Protein AF-A0A6A5R6L0-F1 (afdb_monomer_lite)

Radius of gyration: 72.42 Å; chains: 1; bounding box: 172×67×224 Å

Secondary structure (DSSP, 8-state):
---HHHHHHHHHHHHHHHHHTT--GGGTS-HHHHHHHHHHHHHHHHHHHHHHHHHHHHHHHHHHHHHHHHHHHHHHHHHT--HHHHHHHHHHHHHHHHHHHHHHHHHHHHHHHHHHHHHHHHHHHHHHHHHHHHHHHHHHHHHHHHHHHHHHHHHHHHHHHHHHHHHHHHHHHHHHHHHHHHHHHHHHHHHHHHHHHHHHHHHHHHHHHHHHHHT-SS-----------------------HHHHHHHHHHHHHHHHHHHHHHHHHHHHHHHHHHHHHHHHHHHHHHHHHHHHHHHHHHHHHHHHHHHHHHHHHHHHHHHHHHH-SSS-PPPHHHHHHHHHHHHHHHHHHHHHHHHHHHHT-S--TT-HHHHHHHHHHHHHHHHHHHHHHHHHHHHHHHHHHHHHHHH-HHHHHHHHHHHHHHHHHHHHHHHHHHS--

Structure (mmCIF, N/CA/C/O backbone):
data_AF-A0A6A5R6L0-F1
#
_entry.id   AF-A0A6A5R6L0-F1
#
loop_
_atom_site.group_PDB
_atom_site.id
_atom_site.type_symbol
_atom_site.label_atom_id
_atom_site.label_alt_id
_atom_site.label_comp_id
_atom_site.label_asym_id
_atom_site.label_entity_id
_atom_site.label_seq_id
_atom_site.pdbx_PDB_ins_code
_atom_site.Cartn_x
_atom_site.Cartn_y
_atom_site.Cartn_z
_atom_site.occupancy
_atom_site.B_iso_or_equiv
_atom_site.auth_seq_id
_atom_site.auth_comp_id
_atom_site.auth_asym_id
_atom_site.auth_atom_id
_atom_site.pdbx_PDB_model_num
ATOM 1 N N . MET A 1 1 ? -75.911 30.941 96.748 1.00 45.34 1 MET A N 1
ATOM 2 C CA . MET A 1 1 ? -76.063 30.613 95.316 1.00 45.34 1 MET A CA 1
ATOM 3 C C . MET A 1 1 ? -76.708 29.248 95.245 1.00 45.34 1 MET A C 1
ATOM 5 O O . MET A 1 1 ? -76.109 28.304 95.745 1.00 45.34 1 MET A O 1
ATOM 9 N N . ALA A 1 2 ? -77.945 29.171 94.758 1.00 48.59 2 ALA A N 1
ATOM 10 C CA . ALA A 1 2 ? -78.675 27.912 94.708 1.00 48.59 2 ALA A CA 1
ATOM 11 C C . ALA A 1 2 ? -77.968 26.942 93.748 1.00 48.59 2 ALA A C 1
ATOM 13 O O . ALA A 1 2 ? -77.595 27.321 92.637 1.00 48.59 2 ALA A O 1
ATOM 14 N N . GLY A 1 3 ? -77.699 25.714 94.190 1.00 57.53 3 GLY A N 1
ATOM 15 C CA . GLY A 1 3 ? -77.005 24.722 93.364 1.00 57.53 3 GLY A CA 1
ATOM 16 C C . GLY A 1 3 ? -77.862 24.302 92.165 1.00 57.53 3 GLY A C 1
ATOM 17 O O . GLY A 1 3 ? -79.088 24.369 92.229 1.00 57.53 3 GLY A O 1
ATOM 18 N N . ARG A 1 4 ? -77.254 23.799 91.078 1.00 60.69 4 ARG A N 1
ATOM 19 C CA . ARG A 1 4 ? -77.979 23.240 89.907 1.00 60.69 4 ARG A CA 1
ATOM 20 C C . ARG A 1 4 ? -79.139 22.305 90.301 1.00 60.69 4 ARG A C 1
ATOM 22 O O . ARG A 1 4 ? -80.179 22.315 89.650 1.00 60.69 4 ARG A O 1
ATOM 29 N N . GLY A 1 5 ? -78.978 21.541 91.385 1.00 69.75 5 GLY A N 1
ATOM 30 C CA . GLY A 1 5 ? -80.019 20.662 91.926 1.00 69.75 5 GLY A CA 1
ATOM 31 C C . GLY A 1 5 ? -81.198 21.382 92.601 1.00 69.75 5 GLY A C 1
ATOM 32 O O . GLY A 1 5 ? -82.311 20.867 92.577 1.00 69.75 5 GLY A O 1
ATOM 33 N N . GLU A 1 6 ? -81.006 22.574 93.172 1.00 68.06 6 GLU A N 1
ATOM 34 C CA . GLU A 1 6 ? -82.096 23.385 93.739 1.00 68.06 6 GLU A CA 1
ATOM 35 C C . GLU A 1 6 ? -82.917 24.067 92.642 1.00 68.06 6 GLU A C 1
ATOM 37 O O . GLU A 1 6 ? -84.144 24.052 92.716 1.00 68.06 6 GLU A O 1
ATOM 42 N N . TYR A 1 7 ? -82.268 24.551 91.577 1.00 66.56 7 TYR A N 1
ATOM 43 C CA . TYR A 1 7 ? -82.963 25.050 90.385 1.00 66.56 7 TYR A CA 1
ATOM 44 C C . TYR A 1 7 ? -83.799 23.955 89.714 1.00 66.56 7 TYR A C 1
ATOM 46 O O . TYR A 1 7 ? -84.954 24.197 89.378 1.00 66.56 7 TYR A O 1
ATOM 54 N N . GLN A 1 8 ? -83.276 22.729 89.596 1.00 69.75 8 GLN A N 1
ATOM 55 C CA . GLN A 1 8 ? -84.046 21.587 89.084 1.00 69.75 8 GLN A CA 1
ATOM 56 C C . GLN A 1 8 ? -85.259 21.251 89.960 1.00 69.75 8 GLN A C 1
ATOM 58 O O . GLN A 1 8 ? -86.333 20.973 89.432 1.00 69.75 8 GLN A O 1
ATOM 63 N N . LYS A 1 9 ? -85.123 21.315 91.292 1.00 73.50 9 LYS A N 1
ATOM 64 C CA . LYS A 1 9 ? -86.249 21.106 92.219 1.00 73.50 9 LYS A CA 1
ATOM 65 C C . LYS A 1 9 ? -87.306 22.206 92.104 1.00 73.50 9 LYS A C 1
ATOM 67 O O . LYS A 1 9 ? -88.494 21.900 92.133 1.00 73.50 9 LYS A O 1
ATOM 72 N N . GLN A 1 10 ? -86.895 23.464 91.946 1.00 70.69 10 GLN A N 1
ATOM 73 C CA . GLN A 1 10 ? -87.814 24.591 91.754 1.00 70.69 10 GLN A CA 1
ATOM 74 C C . GLN A 1 10 ? -88.538 24.517 90.403 1.00 70.69 10 GLN A C 1
ATOM 76 O O . GLN A 1 10 ? -89.751 24.711 90.357 1.00 70.69 10 GLN A O 1
ATOM 81 N N . LEU A 1 11 ? -87.835 24.145 89.330 1.00 69.12 11 LEU A N 1
ATOM 82 C CA . LEU A 1 11 ? -88.431 23.888 88.016 1.00 69.12 11 LEU A CA 1
ATOM 83 C C . LEU A 1 11 ? -89.419 22.721 88.064 1.00 69.12 11 LEU A C 1
ATOM 85 O O . LEU A 1 11 ? -90.526 22.854 87.560 1.00 69.12 11 LEU A O 1
ATOM 89 N N . ALA A 1 12 ? -89.071 21.614 88.725 1.00 72.25 12 ALA A N 1
ATOM 90 C CA . ALA A 1 12 ? -89.972 20.475 88.895 1.00 72.25 12 ALA A CA 1
ATOM 91 C C . ALA A 1 12 ? -91.231 20.839 89.706 1.00 72.25 12 ALA A C 1
ATOM 93 O O . ALA A 1 12 ? -92.330 20.396 89.374 1.00 72.25 12 ALA A O 1
ATOM 94 N N . ALA A 1 13 ? -91.098 21.683 90.736 1.00 73.38 13 ALA A N 1
ATOM 95 C CA . ALA A 1 13 ? -92.228 22.178 91.522 1.00 73.38 13 ALA A CA 1
ATOM 96 C C . ALA A 1 13 ? -93.128 23.144 90.726 1.00 73.38 13 ALA A C 1
ATOM 98 O O . ALA A 1 13 ? -94.354 23.070 90.831 1.00 73.38 13 ALA A O 1
ATOM 99 N N . LEU A 1 14 ? -92.540 24.016 89.899 1.00 69.50 14 LEU A N 1
ATOM 100 C CA . LEU A 1 14 ? -93.271 24.863 88.949 1.00 69.50 14 LEU A CA 1
ATOM 101 C C . LEU A 1 14 ? -93.991 24.021 87.892 1.00 69.50 14 LEU A C 1
ATOM 103 O O . LEU A 1 14 ? -95.154 24.279 87.603 1.00 69.50 14 LEU A O 1
ATOM 107 N N . TRP A 1 15 ? -93.347 22.967 87.390 1.00 68.81 15 TRP A N 1
ATOM 108 C CA . TRP A 1 15 ? -93.931 22.025 86.435 1.00 68.81 15 TRP A CA 1
ATOM 109 C C . TRP A 1 15 ? -95.121 21.260 87.021 1.00 68.81 15 TRP A C 1
ATOM 111 O O . TRP A 1 15 ? -96.145 21.078 86.366 1.00 68.81 15 TRP A O 1
ATOM 121 N N . ALA A 1 16 ? -95.023 20.856 88.288 1.00 72.38 16 ALA A N 1
ATOM 122 C CA . ALA A 1 16 ? -96.126 20.220 88.996 1.00 72.38 16 ALA A CA 1
ATOM 123 C C . ALA A 1 16 ? -97.320 21.179 89.180 1.00 72.38 16 ALA A C 1
ATOM 125 O O . ALA A 1 16 ? -98.456 20.775 88.939 1.00 72.38 16 ALA A O 1
ATOM 126 N N . LYS A 1 17 ? -97.073 22.453 89.532 1.00 69.19 17 LYS A N 1
ATOM 127 C CA . LYS A 1 17 ? -98.119 23.491 89.646 1.00 69.19 17 LYS A CA 1
ATOM 128 C C . LYS A 1 17 ? -98.747 23.874 88.300 1.00 69.19 17 LYS A C 1
ATOM 130 O O . LYS A 1 17 ? -99.955 24.073 88.221 1.00 69.19 17 LYS A O 1
ATOM 135 N N . ALA A 1 18 ? -97.946 23.947 87.242 1.00 65.12 18 ALA A N 1
ATOM 136 C CA . ALA A 1 18 ? -98.399 24.160 85.868 1.00 65.12 18 ALA A CA 1
ATOM 137 C C . ALA A 1 18 ? -99.416 23.097 85.437 1.00 65.12 18 ALA A C 1
ATOM 139 O O . ALA A 1 18 ? -100.516 23.397 84.972 1.00 65.12 18 ALA A O 1
ATOM 140 N N . LYS A 1 19 ? -99.055 21.834 85.690 1.00 69.44 19 LYS A N 1
ATOM 141 C CA . LYS A 1 19 ? -99.842 20.659 85.326 1.00 69.44 19 LYS A CA 1
ATOM 142 C C . LYS A 1 19 ? -101.169 20.581 86.081 1.00 69.44 19 LYS A C 1
ATOM 144 O O . LYS A 1 19 ? -102.154 20.131 85.512 1.00 69.44 19 LYS A O 1
ATOM 149 N N . THR A 1 20 ? -101.230 21.059 87.327 1.00 74.19 20 THR A N 1
ATOM 150 C CA . THR A 1 20 ? -102.495 21.149 88.083 1.00 74.19 20 THR A CA 1
ATOM 151 C C . THR A 1 20 ? -103.461 22.211 87.550 1.00 74.19 20 THR A C 1
ATOM 153 O O . THR A 1 20 ? -104.644 22.157 87.874 1.00 74.19 20 THR A O 1
ATOM 156 N N . HIS A 1 21 ? -102.988 23.148 86.723 1.00 67.69 21 HIS A N 1
ATOM 157 C CA . HIS A 1 21 ? -103.800 24.210 86.123 1.00 67.69 21 HIS A CA 1
ATOM 158 C C . HIS A 1 21 ? -104.068 24.014 84.620 1.00 67.69 21 HIS A C 1
ATOM 160 O O . HIS A 1 21 ? -104.595 24.924 83.990 1.00 67.69 21 HIS A O 1
ATOM 166 N N . ASN A 1 22 ? -103.751 22.841 84.048 1.00 68.31 22 ASN A N 1
ATOM 167 C CA . ASN A 1 22 ? -103.867 22.553 82.606 1.00 68.31 22 ASN A CA 1
ATOM 168 C C . ASN A 1 22 ? -103.163 23.588 81.700 1.00 68.31 22 ASN A C 1
ATOM 170 O O . ASN A 1 22 ? -103.584 23.801 80.567 1.00 68.31 22 ASN A O 1
ATOM 174 N N . LEU A 1 23 ? -102.098 24.227 82.189 1.00 68.50 23 LEU A N 1
ATOM 175 C CA . LEU A 1 23 ? -101.279 25.153 81.404 1.00 68.50 23 LEU A CA 1
ATOM 176 C C . LEU A 1 23 ? -100.124 24.388 80.751 1.00 68.50 23 LEU A C 1
ATOM 178 O O . LEU A 1 23 ? -99.479 23.559 81.405 1.00 68.50 23 LEU A O 1
ATOM 182 N N . GLU A 1 24 ? -99.850 24.657 79.473 1.00 65.88 24 GLU A N 1
ATOM 183 C CA . GLU A 1 24 ? -98.694 24.071 78.800 1.00 65.88 24 GLU A CA 1
ATOM 184 C C . GLU A 1 24 ? -97.405 24.764 79.259 1.00 65.88 24 GLU A C 1
ATOM 186 O O . GLU A 1 24 ? -97.396 25.909 79.706 1.00 65.88 24 GLU A O 1
ATOM 191 N N . PHE A 1 25 ? -96.270 24.070 79.154 1.00 60.72 25 PHE A N 1
ATOM 192 C CA . PHE A 1 25 ? -94.982 24.601 79.619 1.00 60.72 25 PHE A CA 1
ATOM 193 C C . PHE A 1 25 ? -94.580 25.914 78.922 1.00 60.72 25 PHE A C 1
ATOM 195 O O . PHE A 1 25 ? -93.888 26.736 79.515 1.00 60.72 25 PHE A O 1
ATOM 202 N N . LYS A 1 26 ? -95.059 26.120 77.689 1.00 60.94 26 LYS A N 1
ATOM 203 C CA . LYS A 1 26 ? -94.856 27.340 76.899 1.00 60.94 26 LYS A CA 1
ATOM 204 C C . LYS A 1 26 ? -95.626 28.550 77.448 1.00 60.94 26 LYS A C 1
ATOM 206 O O . LYS A 1 26 ? -95.192 29.673 77.244 1.00 60.94 26 LYS A O 1
ATOM 211 N N . ASP A 1 27 ? -96.714 28.335 78.193 1.00 59.91 27 ASP A N 1
ATOM 212 C CA . ASP A 1 27 ? -97.564 29.419 78.720 1.00 59.91 27 ASP A CA 1
ATOM 213 C C . ASP A 1 27 ? -97.028 30.032 80.024 1.00 59.91 27 ASP A C 1
ATOM 215 O O . ASP A 1 27 ? -97.512 31.061 80.493 1.00 59.91 27 ASP A O 1
ATOM 219 N N . ILE A 1 28 ? -96.044 29.376 80.644 1.00 63.06 28 ILE A N 1
ATOM 220 C CA . ILE A 1 28 ? -95.490 29.735 81.960 1.00 63.06 28 ILE A CA 1
ATOM 221 C C . ILE A 1 28 ? -94.042 30.206 81.827 1.00 63.06 28 ILE A C 1
ATOM 223 O O . ILE A 1 28 ? -93.495 30.809 82.752 1.00 63.06 28 ILE A O 1
ATOM 227 N N . LEU A 1 29 ? -93.417 29.953 80.676 1.00 60.31 29 LEU A N 1
ATOM 228 C CA . LEU A 1 29 ? -92.089 30.456 80.391 1.00 60.31 29 LEU A CA 1
ATOM 229 C C . LEU A 1 29 ? -92.176 31.953 80.046 1.00 60.31 29 LEU A C 1
ATOM 231 O O . LEU A 1 29 ? -92.902 32.329 79.125 1.00 60.31 29 LEU A O 1
ATOM 235 N N . PRO A 1 30 ? -91.443 32.833 80.749 1.00 69.44 30 PRO A N 1
ATOM 236 C CA . PRO A 1 30 ? -91.234 34.195 80.277 1.00 69.44 30 PRO A CA 1
ATOM 237 C C . PRO A 1 30 ? -90.606 34.143 78.880 1.00 69.44 30 PRO A C 1
ATOM 239 O O . PRO A 1 30 ? -89.697 33.342 78.665 1.00 69.44 30 PRO A O 1
ATOM 242 N N . LYS A 1 31 ? -91.056 34.989 77.944 1.00 64.75 31 LYS A N 1
ATOM 243 C CA . LYS A 1 31 ? -90.524 35.022 76.564 1.00 64.75 31 LYS A CA 1
ATOM 244 C C . LYS A 1 31 ? -88.994 35.146 76.528 1.00 64.75 31 LYS A C 1
ATOM 246 O O . LYS A 1 31 ? -88.350 34.493 75.717 1.00 64.75 31 LYS A O 1
ATOM 251 N N . ASP A 1 32 ? -88.426 35.874 77.485 1.00 64.25 32 ASP A N 1
ATOM 252 C CA . ASP A 1 32 ? -86.980 36.059 77.643 1.00 64.25 32 ASP A CA 1
ATOM 253 C C . ASP A 1 32 ? -86.232 34.732 77.923 1.00 64.25 32 ASP A C 1
ATOM 255 O O . ASP A 1 32 ? -85.093 34.554 77.504 1.00 64.25 32 ASP A O 1
ATOM 259 N N . MET A 1 33 ? -86.879 33.748 78.565 1.00 66.12 33 MET A N 1
ATOM 260 C CA . MET A 1 33 ? -86.285 32.426 78.821 1.00 66.12 33 MET A CA 1
ATOM 261 C C . MET A 1 33 ? -86.326 31.488 77.607 1.00 66.12 33 MET A C 1
ATOM 263 O O . MET A 1 33 ? -85.533 30.548 77.545 1.00 66.12 33 MET A O 1
ATOM 267 N N . GLU A 1 34 ? -87.223 31.705 76.640 1.00 67.50 34 GLU A N 1
ATOM 268 C CA . GLU A 1 34 ? -87.204 30.933 75.389 1.00 67.50 34 GLU A CA 1
ATOM 269 C C . GLU A 1 34 ? -85.968 31.294 74.555 1.00 67.50 34 GLU A C 1
ATOM 271 O O . GLU A 1 34 ? -85.311 30.398 74.022 1.00 67.50 34 GLU A O 1
ATOM 276 N N . GLU A 1 35 ? -85.599 32.580 74.518 1.00 73.44 35 GLU A N 1
ATOM 277 C CA . GLU A 1 35 ? -84.369 33.058 73.874 1.00 73.44 35 GLU A CA 1
ATOM 278 C C . GLU A 1 35 ? -83.113 32.516 74.571 1.00 73.44 35 GLU A C 1
ATOM 280 O O . GLU A 1 35 ? -82.207 32.020 73.901 1.00 73.44 35 GLU A O 1
ATOM 285 N N . GLU A 1 36 ? -83.068 32.514 75.908 1.00 74.06 36 GLU A N 1
ATOM 286 C CA . GLU A 1 36 ? -81.942 31.942 76.662 1.00 74.06 36 GLU A CA 1
ATOM 287 C C . GLU A 1 36 ? -81.789 30.427 76.444 1.00 74.06 36 GLU A C 1
ATOM 289 O O . GLU A 1 36 ? -80.671 29.923 76.313 1.00 74.06 36 GLU A O 1
ATOM 294 N N . LEU A 1 37 ? -82.890 29.670 76.358 1.00 75.50 37 LEU A N 1
ATOM 295 C CA . LEU A 1 37 ? -82.836 28.237 76.045 1.00 75.50 37 LEU A CA 1
ATOM 296 C C . LEU A 1 37 ? -82.349 27.977 74.615 1.00 75.50 37 LEU A C 1
ATOM 298 O O . LEU A 1 37 ? -81.636 26.994 74.383 1.00 75.50 37 LEU A O 1
ATOM 302 N N . LEU A 1 38 ? -82.698 28.855 73.673 1.00 78.56 38 LEU A N 1
ATOM 303 C CA . LEU A 1 38 ? -82.213 28.796 72.298 1.00 78.56 38 LEU A CA 1
ATOM 304 C C . LEU A 1 38 ? -80.704 29.074 72.248 1.00 78.56 38 LEU A C 1
ATOM 306 O O . LEU A 1 38 ? -79.965 28.284 71.665 1.00 78.56 38 LEU A O 1
ATOM 310 N N . GLN A 1 39 ? -80.228 30.083 72.983 1.00 78.62 39 GLN A N 1
ATOM 311 C CA . GLN A 1 39 ? -78.798 30.373 73.142 1.00 78.62 39 GLN A CA 1
ATOM 312 C C . GLN A 1 39 ? -78.038 29.221 73.814 1.00 78.62 39 GLN A C 1
ATOM 314 O O . GLN A 1 39 ? -76.935 28.876 73.397 1.00 78.62 39 GLN A O 1
ATOM 319 N N . ILE A 1 40 ? -78.608 28.577 74.839 1.00 78.62 40 ILE A N 1
ATOM 320 C CA . ILE A 1 40 ? -77.985 27.413 75.490 1.00 78.62 40 ILE A CA 1
ATOM 321 C C . ILE A 1 40 ? -77.875 26.236 74.515 1.00 78.62 40 ILE A C 1
ATOM 323 O O . ILE A 1 40 ? -76.872 25.516 74.538 1.00 78.62 40 ILE A O 1
ATOM 327 N N . LYS A 1 41 ? -78.878 26.040 73.653 1.00 82.25 41 LYS A N 1
ATOM 328 C CA . LYS A 1 41 ? -78.842 25.020 72.602 1.00 82.25 41 LYS A CA 1
ATOM 329 C C . LYS A 1 41 ? -77.773 25.343 71.556 1.00 82.25 41 LYS A C 1
ATOM 331 O O . LYS A 1 41 ? -76.933 24.493 71.291 1.00 82.25 41 LYS A O 1
ATOM 336 N N . GLU A 1 42 ? -77.729 26.575 71.057 1.00 84.56 42 GLU A N 1
ATOM 337 C CA . GLU A 1 42 ? -76.704 27.033 70.109 1.00 84.56 42 GLU A CA 1
ATOM 338 C C . GLU A 1 42 ? -75.286 26.938 70.690 1.00 84.56 42 GLU A C 1
ATOM 340 O O . GLU A 1 42 ? -74.352 26.527 70.000 1.00 84.56 42 GLU A O 1
ATOM 345 N N . LEU A 1 43 ? -75.106 27.245 71.979 1.00 85.75 43 LEU A N 1
ATOM 346 C CA . LEU A 1 43 ? -73.836 27.072 72.687 1.00 85.75 43 LEU A CA 1
ATOM 347 C C . LEU A 1 43 ? -73.447 25.600 72.825 1.00 85.75 43 LEU A C 1
ATOM 349 O O . LEU A 1 43 ? -72.258 25.278 72.787 1.00 85.75 43 LEU A O 1
ATOM 353 N N . LYS A 1 44 ? -74.419 24.702 73.009 1.00 88.94 44 LYS A N 1
ATOM 354 C CA . LYS A 1 44 ? -74.169 23.260 73.044 1.00 88.94 44 LYS A CA 1
ATOM 355 C C . LYS A 1 44 ? -73.731 22.759 71.668 1.00 88.94 44 LYS A C 1
ATOM 357 O O . LYS A 1 44 ? -72.687 22.120 71.583 1.00 88.94 44 LYS A O 1
ATOM 362 N N . ASP A 1 45 ? -74.459 23.128 70.620 1.00 87.56 45 ASP A N 1
ATOM 363 C CA . ASP A 1 45 ? -74.148 22.752 69.239 1.00 87.56 45 ASP A CA 1
ATOM 364 C C . ASP A 1 45 ? -72.774 23.316 68.819 1.00 87.56 45 ASP A C 1
ATOM 366 O O . ASP A 1 45 ? -71.950 22.614 68.233 1.00 87.56 45 ASP A O 1
ATOM 370 N N . SER A 1 46 ? -72.457 24.552 69.227 1.00 86.50 46 SER A N 1
ATOM 371 C CA . SER A 1 46 ? -71.142 25.171 69.010 1.00 86.50 46 SER A CA 1
ATOM 372 C C . SER A 1 46 ? -70.018 24.438 69.748 1.00 86.50 46 SER A C 1
ATOM 374 O O . SER A 1 46 ? -68.921 24.296 69.213 1.00 86.50 46 SER A O 1
ATOM 376 N N . ARG A 1 47 ? -70.259 23.951 70.973 1.00 88.62 47 ARG A N 1
ATOM 377 C CA . ARG A 1 47 ? -69.270 23.159 71.726 1.00 88.62 47 ARG A CA 1
ATOM 378 C C . ARG A 1 47 ? -69.014 21.804 71.082 1.00 88.62 47 ARG A C 1
ATOM 380 O O . ARG A 1 47 ? -67.857 21.410 70.989 1.00 88.62 47 ARG A O 1
ATOM 387 N N . GLU A 1 48 ? -70.063 21.122 70.630 1.00 90.31 48 GLU A N 1
ATOM 388 C CA . GLU A 1 48 ? -69.943 19.852 69.905 1.00 90.31 48 GLU A CA 1
ATOM 389 C C . GLU A 1 48 ? -69.165 20.053 68.589 1.00 90.31 48 GLU A C 1
ATOM 391 O O . GLU A 1 48 ? -68.259 19.278 68.281 1.00 90.31 48 GLU A O 1
ATOM 396 N N . LEU A 1 49 ? -69.418 21.153 67.870 1.00 92.00 49 LEU A N 1
ATOM 397 C CA . LEU A 1 49 ? -68.664 21.524 66.669 1.00 92.00 49 LEU A CA 1
ATOM 398 C C . LEU A 1 49 ? -67.181 21.815 66.967 1.00 92.00 49 LEU A C 1
ATOM 400 O O . LEU A 1 49 ? -66.304 21.329 66.253 1.00 92.00 49 LEU A O 1
ATOM 404 N N . ILE A 1 50 ? -66.885 22.586 68.021 1.00 90.00 50 ILE A N 1
ATOM 405 C CA . ILE A 1 50 ? -65.506 22.886 68.446 1.00 90.00 50 ILE A CA 1
ATOM 406 C C . ILE A 1 50 ? -64.767 21.599 68.815 1.00 90.00 50 ILE A C 1
ATOM 408 O O . ILE A 1 50 ? -63.621 21.419 68.406 1.00 90.00 50 ILE A O 1
ATOM 412 N N . GLN A 1 51 ? -65.417 20.692 69.544 1.00 92.31 51 GLN A N 1
ATOM 413 C CA . GLN A 1 51 ? -64.829 19.405 69.895 1.00 92.31 51 GLN A CA 1
ATOM 414 C C . GLN A 1 51 ? -64.530 18.570 68.639 1.00 92.31 51 GLN A C 1
ATOM 416 O O . GLN A 1 51 ? -63.420 18.060 68.498 1.00 92.31 51 GLN A O 1
ATOM 421 N N . GLY A 1 52 ? -65.459 18.520 67.678 1.00 91.62 52 GLY A N 1
ATOM 422 C CA . GLY A 1 52 ? -65.233 17.854 66.392 1.00 91.62 52 GLY A CA 1
ATOM 423 C C . GLY A 1 52 ? -64.064 18.452 65.595 1.00 91.62 52 GLY A C 1
ATOM 424 O O . GLY A 1 52 ? -63.286 17.716 64.985 1.00 91.62 52 GLY A O 1
ATOM 425 N N . PHE A 1 53 ? -63.881 19.777 65.630 1.00 92.75 53 PHE A N 1
ATOM 426 C CA . PHE A 1 53 ? -62.717 20.421 65.013 1.00 92.75 53 PHE A CA 1
ATOM 427 C C . PHE A 1 53 ? -61.406 20.091 65.729 1.00 92.75 53 PHE A C 1
ATOM 429 O O . PHE A 1 53 ? -60.419 19.825 65.049 1.00 92.75 53 PHE A O 1
ATOM 436 N N . GLN A 1 54 ? -61.390 20.052 67.062 1.00 91.00 54 GLN A N 1
ATOM 437 C CA . GLN A 1 54 ? -60.201 19.683 67.838 1.00 91.00 54 GLN A CA 1
ATOM 438 C C . GLN A 1 54 ? -59.772 18.235 67.573 1.00 91.00 54 GLN A C 1
ATOM 440 O O . GLN A 1 54 ? -58.585 17.965 67.390 1.00 91.00 54 GLN A O 1
ATOM 445 N N . GLU A 1 55 ? -60.729 17.308 67.493 1.00 92.88 55 GLU A N 1
ATOM 446 C CA . GLU A 1 55 ? -60.461 15.907 67.152 1.00 92.88 55 GLU A CA 1
ATOM 447 C C . GLU A 1 55 ? -59.888 15.778 65.734 1.00 92.88 55 GLU A C 1
ATOM 449 O O . GLU A 1 55 ? -58.880 15.097 65.525 1.00 92.88 55 GLU A O 1
ATOM 454 N N . ARG A 1 56 ? -60.468 16.491 64.761 1.00 92.81 56 ARG A N 1
ATOM 455 C CA . ARG A 1 56 ? -59.972 16.510 63.378 1.00 92.81 56 ARG A CA 1
ATOM 456 C C . ARG A 1 56 ? -58.595 17.163 63.254 1.00 92.81 56 ARG A C 1
ATOM 458 O O . ARG A 1 56 ? -57.760 16.675 62.497 1.00 92.81 56 ARG A O 1
ATOM 465 N N . GLU A 1 57 ? -58.340 1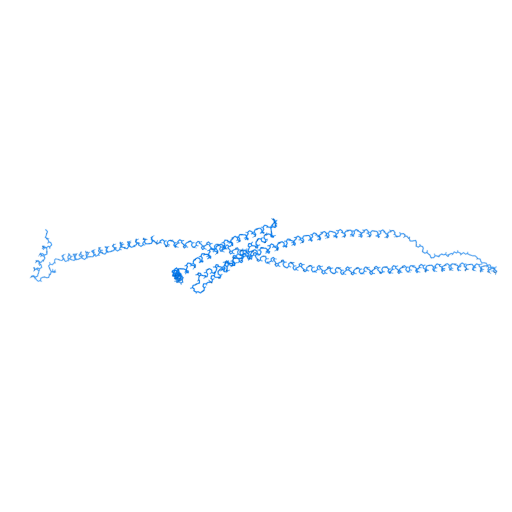8.246 63.980 1.00 92.31 57 GLU A N 1
ATOM 466 C CA . GLU A 1 57 ? -57.029 18.897 64.021 1.00 92.31 57 GLU A CA 1
ATOM 467 C C . GLU A 1 57 ? -55.972 17.960 64.619 1.00 92.31 57 GLU A C 1
ATOM 469 O O . GLU A 1 57 ? -54.874 17.848 64.075 1.00 92.31 57 GLU A O 1
ATOM 474 N N . GLY A 1 58 ? -56.322 17.218 65.675 1.00 93.62 58 GLY A N 1
ATOM 475 C CA . GLY A 1 58 ? -55.471 16.175 66.247 1.00 93.62 58 GLY A CA 1
ATOM 476 C C . GLY A 1 58 ? -55.142 15.068 65.243 1.00 93.62 58 GLY A C 1
ATOM 477 O O . GLY A 1 58 ? -53.975 14.715 65.078 1.00 93.62 58 GLY A O 1
ATOM 478 N N . GLN A 1 59 ? -56.144 14.572 64.511 1.00 93.31 59 GLN A N 1
ATOM 479 C CA . GLN A 1 59 ? -55.947 13.569 63.457 1.00 93.31 59 GLN A CA 1
ATOM 480 C C . GLN A 1 59 ? -55.057 14.086 62.320 1.00 93.31 59 GLN A C 1
ATOM 482 O O . GLN A 1 59 ? -54.170 13.371 61.864 1.00 93.31 59 GLN A O 1
ATOM 487 N N . LEU A 1 60 ? -55.259 15.330 61.876 1.00 93.12 60 LEU A N 1
ATOM 488 C CA . LEU A 1 60 ? -54.450 15.939 60.819 1.00 93.12 60 LEU A CA 1
ATOM 489 C C . LEU A 1 60 ? -53.007 16.184 61.262 1.00 93.12 60 LEU A C 1
ATOM 491 O O . LEU A 1 60 ? -52.092 15.988 60.464 1.00 93.12 60 LEU A O 1
ATOM 495 N N . ARG A 1 61 ? -52.781 16.582 62.519 1.00 93.31 61 ARG A N 1
ATOM 496 C CA . ARG A 1 61 ? -51.425 16.689 63.076 1.00 93.31 61 ARG A CA 1
ATOM 497 C C . ARG A 1 61 ? -50.738 15.332 63.111 1.00 93.31 61 ARG A C 1
ATOM 499 O O . ARG A 1 61 ? -49.647 15.217 62.569 1.00 93.31 61 ARG A O 1
ATOM 506 N N . ALA A 1 62 ? -51.406 14.306 63.636 1.00 93.00 62 ALA A N 1
ATOM 507 C CA . ALA A 1 62 ? -50.860 12.952 63.671 1.00 93.00 62 ALA A CA 1
ATOM 508 C C . ALA A 1 62 ? -50.562 12.406 62.260 1.00 93.00 62 ALA A C 1
ATOM 510 O O . ALA A 1 62 ? -49.513 11.807 62.038 1.00 93.00 62 ALA A O 1
ATOM 511 N N . ALA A 1 63 ? -51.443 12.658 61.286 1.00 93.50 63 ALA A N 1
ATOM 512 C CA . ALA A 1 63 ? -51.230 12.263 59.895 1.00 93.50 63 ALA A CA 1
ATOM 513 C C . ALA A 1 63 ? -50.053 13.011 59.245 1.00 93.50 63 ALA A C 1
ATOM 515 O O . ALA A 1 63 ? -49.253 12.397 58.544 1.00 93.50 63 ALA A O 1
ATOM 516 N N . ASN A 1 64 ? -49.913 14.317 59.496 1.00 92.06 64 ASN A N 1
ATOM 517 C CA . ASN A 1 64 ? -48.772 15.097 59.011 1.00 92.06 64 ASN A CA 1
ATOM 518 C C . ASN A 1 64 ? -47.453 14.659 59.658 1.00 92.06 64 ASN A C 1
ATOM 520 O O . ASN A 1 64 ? -46.432 14.602 58.979 1.00 92.06 64 ASN A O 1
ATOM 524 N N . GLU A 1 65 ? -47.456 14.339 60.951 1.00 94.75 65 GLU A N 1
ATOM 525 C CA . GLU A 1 65 ? -46.281 13.800 61.642 1.00 94.75 65 GLU A CA 1
ATOM 526 C C . GLU A 1 65 ? -45.874 12.438 61.069 1.00 94.75 65 GLU A C 1
ATOM 528 O O . GLU A 1 65 ? -44.690 12.217 60.814 1.00 94.75 65 GLU A O 1
ATOM 533 N N . ALA A 1 66 ? -46.843 11.559 60.795 1.00 93.38 66 ALA A N 1
ATOM 534 C CA . ALA A 1 66 ? -46.597 10.273 60.147 1.00 93.38 66 ALA A CA 1
ATOM 535 C C . ALA A 1 66 ? -46.025 10.444 58.730 1.00 93.38 66 ALA A C 1
ATOM 537 O O . ALA A 1 66 ? -44.990 9.866 58.419 1.00 93.38 66 ALA A O 1
ATOM 538 N N . LEU A 1 67 ? -46.629 11.305 57.904 1.00 92.19 67 LEU A N 1
ATOM 539 C CA . LEU A 1 67 ? -46.136 11.588 56.552 1.00 92.19 67 LEU A CA 1
ATOM 540 C C . LEU A 1 67 ? -44.733 12.196 56.554 1.00 92.19 67 LEU A C 1
ATOM 542 O O . LEU A 1 67 ? -43.902 11.814 55.737 1.00 92.19 67 LEU A O 1
ATOM 546 N N . ASN A 1 68 ? -44.444 13.122 57.471 1.00 92.62 68 ASN A N 1
ATOM 547 C CA . ASN A 1 68 ? -43.101 13.686 57.595 1.00 92.62 68 ASN A CA 1
ATOM 548 C C . ASN A 1 68 ? -42.079 12.624 57.999 1.00 92.62 68 ASN A C 1
ATOM 550 O O . ASN A 1 68 ? -40.954 12.641 57.503 1.00 92.62 68 ASN A O 1
ATOM 554 N N . LYS A 1 69 ? -42.462 11.694 58.878 1.00 93.75 69 LYS A N 1
ATOM 555 C CA . LYS A 1 69 ? -41.599 10.581 59.265 1.00 93.75 69 LYS A CA 1
ATOM 556 C C . LYS A 1 69 ? -41.310 9.661 58.075 1.00 93.75 69 LYS A C 1
ATOM 558 O O . LYS A 1 69 ? -40.140 9.388 57.820 1.00 93.75 69 LYS A O 1
ATOM 563 N N . ASP A 1 70 ? -42.336 9.279 57.318 1.00 91.44 70 ASP A N 1
ATOM 564 C CA . ASP A 1 70 ? -42.189 8.459 56.109 1.00 91.44 70 ASP A CA 1
ATOM 565 C C . ASP A 1 70 ? -41.323 9.164 55.055 1.00 91.44 70 ASP A C 1
ATOM 567 O O . ASP A 1 70 ? -40.480 8.541 54.413 1.00 91.44 70 ASP A O 1
ATOM 571 N N . LEU A 1 71 ? -41.483 10.481 54.892 1.00 90.88 71 LEU A N 1
ATOM 572 C CA . LEU A 1 71 ? -40.691 11.275 53.952 1.00 90.88 71 LEU A CA 1
ATOM 573 C C . LEU A 1 71 ? -39.210 11.277 54.347 1.00 90.88 71 LEU A C 1
ATOM 575 O O . LEU A 1 71 ? -38.354 11.035 53.499 1.00 90.88 71 LEU A O 1
ATOM 579 N N . ILE A 1 72 ? -38.900 11.489 55.629 1.00 89.31 72 ILE A N 1
ATOM 580 C CA . ILE A 1 72 ? -37.523 11.427 56.140 1.00 89.31 72 ILE A CA 1
ATOM 581 C C . ILE A 1 72 ? -36.934 10.023 55.944 1.00 89.31 72 ILE A C 1
ATOM 583 O O . ILE A 1 72 ? -35.785 9.896 55.521 1.00 89.31 72 ILE A O 1
ATOM 587 N N . GLU A 1 73 ? -37.712 8.971 56.201 1.00 85.81 73 GLU A N 1
ATOM 588 C CA . GLU A 1 73 ? -37.278 7.585 56.017 1.00 85.81 73 GLU A CA 1
ATOM 589 C C . GLU A 1 73 ? -36.971 7.288 54.542 1.00 85.81 73 GLU A C 1
ATOM 591 O O . GLU A 1 73 ? -35.873 6.829 54.225 1.00 85.81 73 GLU A O 1
ATOM 596 N N . LYS A 1 74 ? -37.860 7.668 53.616 1.00 83.25 74 LYS A N 1
ATOM 597 C CA . LYS A 1 74 ? -37.625 7.517 52.171 1.00 83.25 74 LYS A CA 1
ATOM 598 C C . LYS A 1 74 ? -36.471 8.363 51.654 1.00 83.25 74 LYS A C 1
ATOM 600 O O . LYS A 1 74 ? -35.713 7.892 50.810 1.00 83.25 74 LYS A O 1
ATOM 605 N N . GLN A 1 75 ? -36.279 9.566 52.184 1.00 84.06 75 GLN A N 1
ATOM 606 C CA . GLN A 1 75 ? -35.120 10.382 51.843 1.00 84.06 75 GLN A CA 1
ATOM 607 C C . GLN A 1 75 ? -33.821 9.706 52.301 1.00 84.06 75 GLN A C 1
ATOM 609 O O . GLN A 1 75 ? -32.853 9.666 51.548 1.00 84.06 75 GLN A O 1
ATOM 614 N N . SER A 1 76 ? -33.822 9.082 53.482 1.00 79.81 76 SER A N 1
ATOM 615 C CA . SER A 1 76 ? -32.668 8.326 53.973 1.00 79.81 76 SER A CA 1
ATOM 616 C C . SER A 1 76 ? -32.401 7.034 53.190 1.00 79.81 76 SER A C 1
ATOM 618 O O . SER A 1 76 ? -31.243 6.664 53.032 1.00 79.81 76 SER A O 1
ATOM 620 N N . GLU A 1 77 ? -33.429 6.363 52.655 1.00 78.69 77 GLU A N 1
ATOM 621 C CA . GLU A 1 77 ? -33.265 5.221 51.738 1.00 78.69 77 GLU A CA 1
ATOM 622 C C . GLU A 1 77 ? -32.636 5.654 50.401 1.00 78.69 77 GLU A C 1
ATOM 624 O O . GLU A 1 77 ? -31.827 4.922 49.832 1.00 78.69 77 GLU A O 1
ATOM 629 N N . ILE A 1 78 ? -32.972 6.852 49.909 1.00 73.56 78 ILE A N 1
ATOM 630 C CA . ILE A 1 78 ? -32.389 7.430 48.688 1.00 73.56 78 ILE A CA 1
ATOM 631 C C . ILE A 1 78 ? -30.939 7.865 48.929 1.00 73.56 78 ILE A C 1
ATOM 633 O O . ILE A 1 78 ? -30.059 7.581 48.115 1.00 73.56 78 ILE A O 1
ATOM 637 N N . ASP A 1 79 ? -30.669 8.536 50.045 1.00 73.81 79 ASP A N 1
ATOM 638 C CA . ASP A 1 79 ? -29.322 9.004 50.376 1.00 73.81 79 ASP A CA 1
ATOM 639 C C . ASP A 1 79 ? -28.385 7.824 50.700 1.00 73.81 79 ASP A C 1
ATOM 641 O O . ASP A 1 79 ? -27.195 7.871 50.386 1.00 73.81 79 ASP A O 1
ATOM 645 N N . ASN A 1 80 ? -28.938 6.724 51.225 1.00 71.00 80 ASN A N 1
ATOM 646 C CA . ASN A 1 80 ? -28.259 5.440 51.418 1.00 71.00 80 ASN A CA 1
ATOM 647 C C . ASN A 1 80 ? -28.486 4.465 50.250 1.00 71.00 80 ASN A C 1
ATOM 649 O O . ASN A 1 80 ? -28.525 3.248 50.462 1.00 71.00 80 ASN A O 1
ATOM 653 N N . LEU A 1 81 ? -28.633 4.974 49.019 1.00 67.94 81 LEU A N 1
ATOM 654 C CA . LEU A 1 81 ? -28.651 4.129 47.825 1.00 67.94 81 LEU A CA 1
ATOM 655 C C . LEU A 1 81 ? -27.468 3.141 47.874 1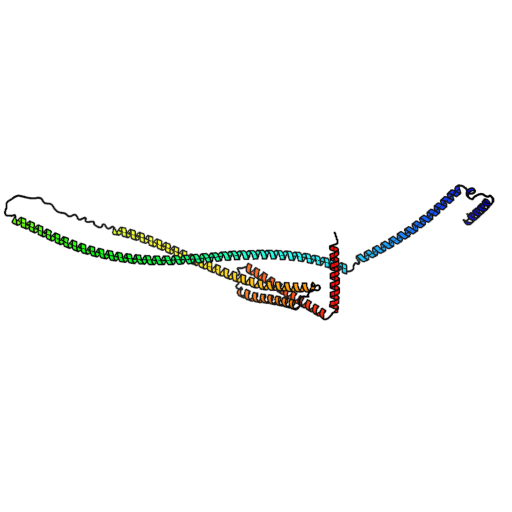.00 67.94 81 LEU A C 1
ATOM 657 O O . LEU A 1 81 ? -26.347 3.557 48.193 1.00 67.94 81 LEU A O 1
ATOM 661 N N . PRO A 1 82 ? -27.686 1.850 47.555 1.00 76.75 82 PRO A N 1
ATOM 662 C CA . PRO A 1 82 ? -26.665 0.822 47.699 1.00 76.75 82 PRO A CA 1
ATOM 663 C C . PRO A 1 82 ? -25.372 1.218 46.988 1.00 76.75 82 PRO A C 1
ATOM 665 O O . PRO A 1 82 ? -25.406 1.780 45.890 1.00 76.75 82 PRO A O 1
ATOM 668 N N . ALA A 1 83 ? -24.227 0.880 47.584 1.00 73.44 83 ALA A N 1
ATOM 669 C CA . ALA A 1 83 ? -22.908 1.132 46.999 1.00 73.44 83 ALA A CA 1
ATOM 670 C C . ALA A 1 83 ? -22.807 0.637 45.539 1.00 73.44 83 ALA A C 1
ATOM 672 O O . ALA A 1 83 ? -22.136 1.253 44.714 1.00 73.44 83 ALA A O 1
ATOM 673 N N . GLU A 1 84 ? -23.556 -0.414 45.202 1.00 72.44 84 GLU A N 1
ATOM 674 C CA . GLU A 1 84 ? -23.705 -0.968 43.856 1.00 72.44 84 GLU A CA 1
ATOM 675 C C . GLU A 1 84 ? -24.269 0.037 42.832 1.00 72.44 84 GLU A C 1
ATOM 677 O O . GLU A 1 84 ? -23.779 0.111 41.706 1.00 72.44 84 GLU A O 1
ATOM 682 N N . TYR A 1 85 ? -25.244 0.878 43.200 1.00 83.56 85 TYR A N 1
ATOM 683 C CA . TYR A 1 85 ? -25.798 1.891 42.291 1.00 83.56 85 TYR A CA 1
ATOM 684 C C . TYR A 1 85 ? -24.799 3.024 42.010 1.00 83.56 85 TYR A C 1
ATOM 686 O O . TYR A 1 85 ? -24.679 3.515 40.886 1.00 83.56 85 TYR A O 1
ATOM 694 N N . GLN A 1 86 ? -24.035 3.438 43.023 1.00 82.69 86 GLN A N 1
ATOM 695 C CA . GLN A 1 86 ? -22.972 4.427 42.821 1.00 82.69 86 GLN A CA 1
ATOM 696 C C . GLN A 1 86 ? -21.812 3.843 42.008 1.00 82.69 86 GLN A C 1
ATOM 698 O O . GLN A 1 86 ? -21.290 4.533 41.131 1.00 82.69 86 GLN A O 1
ATOM 703 N N . SER A 1 87 ? -21.458 2.575 42.244 1.00 82.31 87 SER A N 1
ATOM 704 C CA . SER A 1 87 ? -20.464 1.847 41.448 1.00 82.31 87 SER A CA 1
ATOM 705 C C . SER A 1 87 ? -20.874 1.807 39.981 1.00 82.31 87 SER A C 1
ATOM 707 O O . SER A 1 87 ? -20.172 2.348 39.134 1.00 82.31 87 SER A O 1
ATOM 709 N N . THR A 1 88 ? -22.072 1.300 39.685 1.00 86.62 88 THR A N 1
ATOM 710 C CA . THR A 1 88 ? -22.585 1.197 38.310 1.00 86.62 88 THR A CA 1
ATOM 711 C C . THR A 1 88 ? -22.674 2.552 37.611 1.00 86.62 88 THR A C 1
ATOM 713 O O . THR A 1 88 ? -22.338 2.660 36.435 1.00 86.62 88 THR A O 1
ATOM 716 N N . LYS A 1 89 ? -23.048 3.629 38.312 1.00 88.31 89 LYS A N 1
ATOM 717 C CA . LYS A 1 89 ? -23.027 4.992 37.752 1.00 88.31 89 LYS A CA 1
ATOM 718 C C . LYS A 1 89 ? -21.615 5.456 37.382 1.00 88.31 89 LYS A C 1
ATOM 720 O O . LYS A 1 89 ? -21.447 6.166 36.385 1.00 88.31 89 LYS A O 1
ATOM 725 N N . MET A 1 90 ? -20.611 5.109 38.184 1.00 88.62 90 MET A N 1
ATOM 726 C CA . MET A 1 90 ? -19.210 5.419 37.893 1.00 88.62 90 MET A CA 1
ATOM 727 C C . MET A 1 90 ? -18.688 4.564 36.734 1.00 88.62 90 MET A C 1
ATOM 729 O O . MET A 1 90 ? -18.082 5.122 35.818 1.00 88.62 90 MET A O 1
ATOM 733 N N . ASP A 1 91 ? -19.029 3.276 36.700 1.00 92.38 91 ASP A N 1
ATOM 734 C CA . ASP A 1 91 ? -18.690 2.356 35.610 1.00 92.38 91 ASP A CA 1
ATOM 735 C C . ASP A 1 91 ? -19.283 2.831 34.278 1.00 92.38 91 ASP A C 1
ATOM 737 O O . ASP A 1 91 ? -18.594 2.894 33.263 1.00 92.38 91 ASP A O 1
ATOM 741 N N . LEU A 1 92 ? -20.540 3.282 34.282 1.00 93.69 92 LEU A N 1
ATOM 742 C CA . LEU A 1 92 ? -21.230 3.803 33.099 1.00 93.69 92 LEU A CA 1
ATOM 743 C C . LEU A 1 92 ? -20.567 5.094 32.579 1.00 93.69 92 LEU A C 1
ATOM 745 O O . LEU A 1 92 ? -20.421 5.292 31.369 1.00 93.69 92 LEU A O 1
ATOM 749 N N . LYS A 1 93 ? -20.109 5.973 33.481 1.00 93.50 93 LYS A N 1
ATOM 750 C CA . LYS A 1 93 ? -19.319 7.158 33.104 1.00 93.50 93 LYS A CA 1
ATOM 751 C C . LYS A 1 93 ? -17.950 6.778 32.545 1.00 93.50 93 LYS A C 1
ATOM 753 O O . LYS A 1 93 ? -17.482 7.421 31.606 1.00 93.50 93 LYS A O 1
ATOM 758 N N . GLN A 1 94 ? -17.303 5.768 33.115 1.00 94.44 94 GLN A N 1
ATOM 759 C CA . GLN A 1 94 ? -16.022 5.270 32.628 1.00 94.44 94 GLN A CA 1
ATOM 760 C C . GLN A 1 94 ? -16.167 4.634 31.240 1.00 94.44 94 GLN A C 1
ATOM 762 O O . GLN A 1 94 ? -15.379 4.957 30.353 1.00 94.44 94 GLN A O 1
ATOM 767 N N . ALA A 1 95 ? -17.211 3.834 31.021 1.00 92.62 95 ALA A N 1
ATOM 768 C CA . ALA A 1 95 ? -17.537 3.250 29.725 1.00 92.62 95 ALA A CA 1
ATOM 769 C C . ALA A 1 95 ? -17.786 4.328 28.657 1.00 92.62 95 ALA A C 1
ATOM 771 O O . ALA A 1 95 ? -17.249 4.232 27.558 1.00 92.62 95 ALA A O 1
ATOM 772 N N . HIS A 1 96 ? -18.511 5.407 28.982 1.00 93.38 96 HIS A N 1
ATOM 773 C CA . HIS A 1 96 ? -18.683 6.539 28.057 1.00 93.38 96 HIS A CA 1
ATOM 774 C C . HIS A 1 96 ? -17.351 7.175 27.651 1.00 93.38 96 HIS A C 1
ATOM 776 O O . HIS A 1 96 ? -17.118 7.403 26.468 1.00 93.38 96 HIS A O 1
ATOM 782 N N . ARG A 1 97 ? -16.447 7.412 28.609 1.00 93.38 97 ARG A N 1
ATOM 783 C CA . ARG A 1 97 ? -15.113 7.957 28.305 1.00 93.38 97 ARG A CA 1
ATOM 784 C C . ARG A 1 97 ? -14.300 7.020 27.418 1.00 93.38 97 ARG A C 1
ATOM 786 O O . ARG A 1 97 ? -13.601 7.484 26.528 1.00 93.38 97 ARG A O 1
ATOM 793 N N . GLN A 1 98 ? -14.390 5.712 27.652 1.00 92.31 98 GLN A N 1
ATOM 794 C CA . GLN A 1 98 ? -13.731 4.723 26.799 1.00 92.31 98 GLN A CA 1
ATOM 795 C C . GLN A 1 98 ? -14.295 4.751 25.377 1.00 92.31 98 GLN A C 1
ATOM 797 O O . GLN A 1 98 ? -13.520 4.756 24.428 1.00 92.31 98 GLN A O 1
ATOM 802 N N . ILE A 1 99 ? -15.620 4.835 25.219 1.00 91.94 99 ILE A N 1
ATOM 803 C CA . ILE A 1 99 ? -16.267 4.956 23.906 1.00 91.94 99 ILE A CA 1
ATOM 804 C C . ILE A 1 99 ? -15.764 6.196 23.161 1.00 91.94 99 ILE A C 1
ATOM 806 O O . ILE A 1 99 ? -15.425 6.093 21.985 1.00 91.94 99 ILE A O 1
ATOM 810 N N . ASP A 1 100 ? -15.699 7.350 23.823 1.00 93.44 100 ASP A N 1
ATOM 811 C CA . ASP A 1 100 ? -15.249 8.583 23.175 1.00 93.44 100 ASP A CA 1
ATOM 812 C C . ASP A 1 100 ? -13.760 8.521 22.802 1.00 93.44 100 ASP A C 1
ATOM 814 O O . ASP A 1 100 ? -13.411 8.821 21.663 1.00 93.44 100 ASP A O 1
ATOM 818 N N . ASN A 1 101 ? -12.905 7.982 23.677 1.00 93.00 101 ASN A N 1
ATOM 819 C CA . ASN A 1 101 ? -11.504 7.721 23.334 1.00 93.00 101 ASN A CA 1
ATOM 820 C C . ASN A 1 101 ? -11.3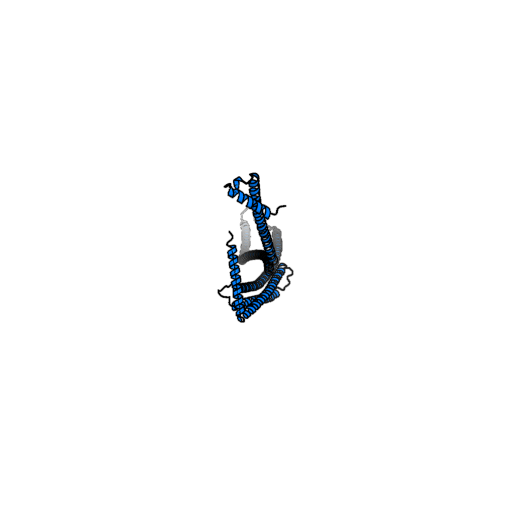79 6.782 22.119 1.00 93.00 101 ASN A C 1
ATOM 822 O O . ASN A 1 101 ? -10.558 7.011 21.232 1.00 93.00 101 ASN A O 1
ATOM 826 N N . HIS A 1 102 ? -12.196 5.726 22.053 1.00 91.81 102 HIS A N 1
ATOM 827 C CA . HIS A 1 102 ? -12.183 4.805 20.920 1.00 91.81 102 HIS A CA 1
ATOM 828 C C . HIS A 1 102 ? -12.645 5.474 19.622 1.00 91.81 102 HIS A C 1
ATOM 830 O O . HIS A 1 102 ? -12.045 5.222 18.577 1.00 91.81 102 HIS A O 1
ATOM 836 N N . LYS A 1 103 ? -13.645 6.363 19.663 1.00 94.44 103 LYS A N 1
ATOM 837 C CA . LYS A 1 103 ? -14.051 7.148 18.485 1.00 94.44 103 LYS A CA 1
ATOM 838 C C . LYS A 1 103 ? -12.895 7.979 17.937 1.00 94.44 103 LYS A C 1
ATOM 840 O O . LYS A 1 103 ? -12.671 7.945 16.729 1.00 94.44 103 LYS A O 1
ATOM 845 N N . ASP A 1 104 ? -12.145 8.653 18.805 1.00 92.50 104 ASP A N 1
ATOM 846 C CA . ASP A 1 104 ? -10.997 9.465 18.392 1.00 92.50 104 ASP A CA 1
ATOM 847 C C . ASP A 1 104 ? -9.905 8.594 17.755 1.00 92.50 104 ASP A C 1
ATOM 849 O O . ASP A 1 104 ? -9.402 8.915 16.677 1.00 92.50 104 ASP A O 1
ATOM 853 N N . THR A 1 105 ? -9.601 7.431 18.347 1.00 92.62 105 THR A N 1
ATOM 854 C CA . THR A 1 105 ? -8.630 6.493 17.751 1.00 92.62 105 THR A CA 1
ATOM 855 C C . THR A 1 105 ? -9.088 5.948 16.398 1.00 92.62 105 THR A C 1
ATOM 857 O O . THR A 1 105 ? -8.282 5.819 15.481 1.00 92.62 105 THR A O 1
ATOM 860 N N . ILE A 1 106 ? -10.383 5.658 16.234 1.00 92.62 106 ILE A N 1
ATOM 861 C CA . ILE A 1 106 ? -10.940 5.185 14.962 1.00 92.62 106 ILE A CA 1
ATOM 862 C C . ILE A 1 106 ? -10.875 6.291 13.904 1.00 92.62 106 ILE A C 1
ATOM 864 O O . ILE A 1 106 ? -10.578 6.002 12.745 1.00 92.62 106 ILE A O 1
ATOM 868 N N . ALA A 1 107 ? -11.132 7.547 14.277 1.00 94.00 107 ALA A N 1
ATOM 869 C CA . ALA A 1 107 ? -11.025 8.680 13.366 1.00 94.00 107 ALA A CA 1
ATOM 870 C C . ALA A 1 107 ? -9.590 8.848 12.833 1.00 94.00 107 ALA A C 1
ATOM 872 O O . ALA A 1 107 ? -9.410 8.928 11.617 1.00 94.00 107 ALA A O 1
ATOM 873 N N . ASP A 1 108 ? -8.581 8.804 13.711 1.00 93.44 108 ASP A N 1
ATOM 874 C CA . ASP A 1 108 ? -7.163 8.880 13.320 1.00 93.44 108 ASP A CA 1
ATOM 875 C C . ASP A 1 108 ? -6.744 7.700 12.424 1.00 93.44 108 ASP A C 1
ATOM 877 O O . ASP A 1 108 ? -6.137 7.883 11.364 1.00 93.44 108 ASP A O 1
ATOM 881 N N . LEU A 1 109 ? -7.150 6.475 12.783 1.00 91.56 109 LEU A N 1
ATOM 882 C CA . LEU A 1 109 ? -6.885 5.285 11.971 1.00 91.56 109 LEU A CA 1
ATOM 883 C C . LEU A 1 109 ? -7.517 5.385 10.578 1.00 91.56 109 LEU A C 1
ATOM 885 O O . LEU A 1 109 ? -6.866 5.047 9.588 1.00 91.56 109 LEU A O 1
ATOM 889 N N . ASN A 1 110 ? -8.754 5.874 10.478 1.00 94.19 110 ASN A N 1
ATOM 890 C CA . ASN A 1 110 ? -9.424 6.072 9.194 1.00 94.19 110 ASN A CA 1
ATOM 891 C C . ASN A 1 110 ? -8.704 7.112 8.330 1.00 94.19 110 ASN A C 1
ATOM 893 O O . ASN A 1 110 ? -8.501 6.882 7.137 1.00 94.19 110 ASN A O 1
ATOM 897 N N . GLU A 1 111 ? -8.267 8.226 8.917 1.00 95.38 111 GLU A N 1
ATOM 898 C CA . GLU A 1 111 ? -7.508 9.246 8.193 1.00 95.38 111 GLU A CA 1
ATOM 899 C C . GLU A 1 111 ? -6.181 8.683 7.664 1.00 95.38 111 GLU A C 1
ATOM 901 O O . GLU A 1 111 ? -5.791 8.912 6.514 1.00 95.38 111 GLU A O 1
ATOM 906 N N . ARG A 1 112 ? -5.502 7.878 8.482 1.00 94.19 112 ARG A N 1
ATOM 907 C CA . ARG A 1 112 ? -4.256 7.211 8.108 1.00 94.19 112 ARG A CA 1
ATOM 908 C C . ARG A 1 112 ? -4.468 6.167 7.003 1.00 94.19 112 ARG A C 1
ATOM 910 O O . ARG A 1 112 ? -3.669 6.106 6.068 1.00 94.19 112 ARG A O 1
ATOM 917 N N . ILE A 1 113 ? -5.564 5.405 7.045 1.00 92.31 113 ILE A N 1
ATOM 918 C CA . ILE A 1 113 ? -5.963 4.478 5.970 1.00 92.31 113 ILE A CA 1
ATOM 919 C C . ILE A 1 113 ? -6.191 5.232 4.655 1.00 92.31 113 ILE A C 1
ATOM 921 O O . ILE A 1 113 ? -5.714 4.784 3.610 1.00 92.31 113 ILE A O 1
ATOM 925 N N . GLU A 1 114 ? -6.876 6.376 4.678 1.00 94.50 114 GLU A N 1
ATOM 926 C CA . GLU A 1 114 ? -7.105 7.178 3.471 1.00 94.50 114 GLU A CA 1
ATOM 927 C C . GLU A 1 114 ? -5.801 7.740 2.891 1.00 94.50 114 GLU A C 1
ATOM 929 O O . GLU A 1 114 ? -5.589 7.676 1.676 1.00 94.50 114 GLU A O 1
ATOM 934 N N . ARG A 1 115 ? -4.869 8.187 3.744 1.00 93.69 115 ARG A N 1
ATOM 935 C CA . ARG A 1 115 ? -3.521 8.587 3.305 1.00 93.69 115 ARG A CA 1
ATOM 936 C C . ARG A 1 115 ? -2.790 7.440 2.605 1.00 93.69 115 ARG A C 1
ATOM 938 O O . ARG A 1 115 ? -2.265 7.636 1.507 1.00 93.69 115 ARG A O 1
ATOM 945 N N . TYR A 1 116 ? -2.805 6.235 3.174 1.00 91.44 116 TYR A N 1
ATOM 946 C CA . TYR A 1 116 ? -2.175 5.071 2.544 1.00 91.44 116 TYR A CA 1
ATOM 947 C C . TYR A 1 116 ? -2.875 4.643 1.247 1.00 91.44 116 TYR A C 1
ATOM 949 O O . TYR A 1 116 ? -2.205 4.280 0.281 1.00 91.44 116 TYR A O 1
ATOM 957 N N . ARG A 1 117 ? -4.208 4.740 1.164 1.00 91.94 117 ARG A N 1
ATOM 958 C CA . ARG A 1 117 ? -4.952 4.501 -0.087 1.00 91.94 117 ARG A CA 1
ATOM 959 C C . ARG A 1 117 ? -4.559 5.493 -1.178 1.00 91.94 117 ARG A C 1
ATOM 961 O O . ARG A 1 117 ? -4.387 5.088 -2.329 1.00 91.94 117 ARG A O 1
ATOM 968 N N . ALA A 1 118 ? -4.402 6.771 -0.837 1.00 93.00 118 ALA A N 1
ATOM 969 C CA . ALA A 1 118 ? -3.951 7.794 -1.774 1.00 93.00 118 ALA A CA 1
ATOM 970 C C . ALA A 1 118 ? -2.515 7.525 -2.257 1.00 93.00 118 ALA A C 1
ATOM 972 O O . ALA A 1 118 ? -2.264 7.543 -3.462 1.00 93.00 118 ALA A O 1
ATOM 973 N N . GLN A 1 119 ? -1.599 7.184 -1.344 1.00 92.19 119 GLN A N 1
ATOM 974 C CA . GLN A 1 119 ? -0.224 6.810 -1.693 1.00 92.19 119 GLN A CA 1
ATOM 975 C C . GLN A 1 119 ? -0.174 5.572 -2.597 1.00 92.19 119 GLN A C 1
ATOM 977 O O . GLN A 1 119 ? 0.508 5.589 -3.619 1.00 92.19 119 GLN A O 1
ATOM 982 N N . ALA A 1 120 ? -0.943 4.525 -2.284 1.00 89.69 120 ALA A N 1
ATOM 983 C CA . ALA A 1 120 ? -1.009 3.317 -3.104 1.00 89.69 120 ALA A CA 1
ATOM 984 C C . ALA A 1 120 ? -1.504 3.617 -4.529 1.00 89.69 120 ALA A C 1
ATOM 986 O O . ALA A 1 120 ? -0.918 3.132 -5.497 1.00 89.69 120 ALA A O 1
ATOM 987 N N . LYS A 1 121 ? -2.535 4.463 -4.678 1.00 92.56 121 LYS A N 1
ATOM 988 C CA . LYS A 1 121 ? -3.002 4.927 -5.996 1.00 92.56 121 LYS A CA 1
ATOM 989 C C . LYS A 1 121 ? -1.919 5.707 -6.746 1.00 92.56 121 LYS A C 1
ATOM 991 O O . LYS A 1 121 ? -1.746 5.484 -7.941 1.00 92.56 121 LYS A O 1
ATOM 996 N N . GLY A 1 122 ? -1.173 6.569 -6.054 1.00 91.69 122 GLY A N 1
ATOM 997 C CA . GLY A 1 122 ? -0.042 7.302 -6.629 1.00 91.69 122 GLY A CA 1
ATOM 998 C C . GLY A 1 122 ? 1.054 6.373 -7.157 1.00 91.69 122 GLY A C 1
ATOM 999 O O . GLY A 1 122 ? 1.478 6.514 -8.299 1.00 91.69 122 GLY A O 1
ATOM 1000 N N . ILE A 1 123 ? 1.447 5.363 -6.375 1.00 90.12 123 ILE A N 1
ATOM 1001 C CA . ILE A 1 123 ? 2.454 4.369 -6.783 1.00 90.12 123 ILE A CA 1
ATOM 1002 C C . ILE A 1 123 ? 1.989 3.584 -8.017 1.00 90.12 123 ILE A C 1
ATOM 1004 O O . ILE A 1 123 ? 2.779 3.338 -8.926 1.00 90.12 123 ILE A O 1
ATOM 1008 N N . VAL A 1 124 ? 0.711 3.197 -8.078 1.00 91.75 124 VAL A N 1
ATOM 1009 C CA . VAL A 1 124 ? 0.156 2.506 -9.255 1.00 91.75 124 VAL A CA 1
ATOM 1010 C C . VAL A 1 124 ? 0.209 3.397 -10.497 1.00 91.75 124 VAL A C 1
ATOM 1012 O O . VAL A 1 124 ? 0.589 2.913 -11.561 1.00 91.75 124 VAL A O 1
ATOM 1015 N N . ALA A 1 125 ? -0.118 4.685 -10.370 1.00 91.81 125 ALA A N 1
ATOM 1016 C CA . ALA A 1 125 ? -0.044 5.630 -11.483 1.00 91.81 125 ALA A CA 1
ATOM 1017 C C . ALA A 1 125 ? 1.396 5.810 -11.997 1.00 91.81 125 ALA A C 1
ATOM 1019 O O . ALA A 1 125 ? 1.614 5.793 -13.206 1.00 91.81 125 ALA A O 1
ATOM 1020 N N . VAL A 1 126 ? 2.378 5.906 -11.093 1.00 91.75 126 VAL A N 1
ATOM 1021 C CA . VAL A 1 126 ? 3.805 5.969 -11.459 1.00 91.75 126 VAL A CA 1
ATOM 1022 C C . VAL A 1 126 ? 4.223 4.706 -12.212 1.00 91.75 126 VAL A C 1
ATOM 1024 O O . VAL A 1 126 ? 4.735 4.804 -13.319 1.00 91.75 126 VAL A O 1
ATOM 1027 N N . LYS A 1 127 ? 3.880 3.515 -11.704 1.00 88.62 127 LYS A N 1
ATOM 1028 C CA . LYS A 1 127 ? 4.197 2.248 -12.388 1.00 88.62 127 LYS A CA 1
ATOM 1029 C C . LYS A 1 127 ? 3.579 2.133 -13.779 1.00 88.62 127 LYS A C 1
ATOM 1031 O O . LYS A 1 127 ? 4.181 1.539 -14.667 1.00 88.62 127 LYS A O 1
ATOM 1036 N N . GLN A 1 128 ? 2.374 2.665 -13.977 1.00 90.81 128 GLN A N 1
ATOM 1037 C CA . GLN A 1 128 ? 1.749 2.704 -15.300 1.00 90.81 128 GLN A CA 1
ATOM 1038 C C . GLN A 1 128 ? 2.486 3.656 -16.248 1.00 90.81 128 GLN A C 1
ATOM 1040 O O . GLN A 1 128 ? 2.664 3.322 -17.418 1.00 90.81 128 GLN A O 1
ATOM 1045 N N . ALA A 1 129 ? 2.941 4.810 -15.752 1.00 90.38 129 ALA A N 1
ATOM 1046 C CA . ALA A 1 129 ? 3.755 5.736 -16.532 1.00 90.38 129 ALA A CA 1
ATOM 1047 C C . ALA A 1 129 ? 5.117 5.122 -16.902 1.00 90.38 129 ALA A C 1
ATOM 1049 O O . ALA A 1 129 ? 5.526 5.216 -18.058 1.00 90.38 129 ALA A O 1
ATOM 1050 N N . ASP A 1 130 ? 5.768 4.423 -15.969 1.00 91.12 130 ASP A N 1
ATOM 1051 C CA . ASP A 1 130 ? 7.037 3.728 -16.213 1.00 91.12 130 ASP A CA 1
ATOM 1052 C C . ASP A 1 130 ? 6.868 2.579 -17.219 1.00 91.12 130 ASP A C 1
ATOM 1054 O O . ASP A 1 130 ? 7.674 2.418 -18.136 1.00 91.12 130 ASP A O 1
ATOM 1058 N N . ALA A 1 131 ? 5.777 1.811 -17.125 1.00 90.38 131 ALA A N 1
ATOM 1059 C CA . ALA A 1 131 ? 5.440 0.788 -18.115 1.00 90.38 131 ALA A CA 1
ATOM 1060 C C . ALA A 1 131 ? 5.245 1.392 -19.521 1.00 90.38 131 ALA A C 1
ATOM 1062 O O . ALA A 1 131 ? 5.772 0.870 -20.501 1.00 90.38 131 ALA A O 1
ATOM 1063 N N . ALA A 1 132 ? 4.559 2.533 -19.630 1.00 91.81 132 ALA A N 1
ATOM 1064 C CA . ALA A 1 132 ? 4.403 3.230 -20.907 1.00 91.81 132 ALA A CA 1
ATOM 1065 C C . ALA A 1 132 ? 5.738 3.790 -21.439 1.00 91.81 132 ALA A C 1
ATOM 1067 O O . ALA A 1 132 ? 6.008 3.745 -22.642 1.00 91.81 132 ALA A O 1
ATOM 1068 N N . ALA A 1 133 ? 6.598 4.306 -20.555 1.00 90.94 133 ALA A N 1
ATOM 1069 C CA . ALA A 1 133 ? 7.918 4.811 -20.921 1.00 90.94 133 ALA A CA 1
ATOM 1070 C C . ALA A 1 133 ? 8.847 3.688 -21.409 1.00 90.94 133 ALA A C 1
ATOM 1072 O O . ALA A 1 133 ? 9.517 3.845 -22.429 1.00 90.94 133 ALA A O 1
ATOM 1073 N N . THR A 1 134 ? 8.852 2.541 -20.728 1.00 93.00 134 THR A N 1
ATOM 1074 C CA . THR A 1 134 ? 9.639 1.359 -21.120 1.00 93.00 134 THR A CA 1
ATOM 1075 C C . THR A 1 134 ? 9.178 0.773 -22.453 1.00 93.00 134 THR A C 1
ATOM 1077 O O . THR A 1 134 ? 10.016 0.424 -23.284 1.00 93.00 134 THR A O 1
ATOM 1080 N N . GLU A 1 135 ? 7.870 0.737 -22.723 1.00 94.69 135 GLU A N 1
ATOM 1081 C CA . GLU A 1 135 ? 7.342 0.335 -24.032 1.00 94.69 135 GLU A CA 1
ATOM 1082 C C . GLU A 1 135 ? 7.796 1.292 -25.146 1.00 94.69 135 GLU A C 1
ATOM 1084 O O . GLU A 1 135 ? 8.255 0.854 -26.203 1.00 94.69 135 GLU A O 1
ATOM 1089 N N . LYS A 1 136 ? 7.761 2.606 -24.891 1.00 95.56 136 LYS A N 1
ATOM 1090 C CA . LYS A 1 136 ? 8.267 3.608 -25.837 1.00 95.56 136 LYS A CA 1
ATOM 1091 C C . LYS A 1 136 ? 9.770 3.464 -26.086 1.00 95.56 136 LYS A C 1
ATOM 1093 O O . LYS A 1 136 ? 10.195 3.568 -27.234 1.00 95.56 136 LYS A O 1
ATOM 1098 N N . LEU A 1 137 ? 10.563 3.207 -25.045 1.00 92.94 137 LEU A N 1
ATOM 1099 C CA . LEU A 1 137 ? 11.999 2.947 -25.181 1.00 92.94 137 LEU A CA 1
ATOM 1100 C C . LEU A 1 137 ? 12.265 1.706 -26.033 1.00 92.94 137 LEU A C 1
ATOM 1102 O O . LEU A 1 137 ? 13.112 1.758 -26.918 1.00 92.94 137 LEU A O 1
ATOM 1106 N N . LYS A 1 138 ? 11.505 0.626 -25.830 1.00 95.19 138 LYS A N 1
ATOM 1107 C CA . LYS A 1 138 ? 11.616 -0.585 -26.650 1.00 95.19 138 LYS A CA 1
ATOM 1108 C C . LYS A 1 138 ? 11.308 -0.308 -28.124 1.00 95.19 138 LYS A C 1
ATOM 1110 O O . LYS A 1 138 ? 12.035 -0.781 -28.991 1.00 95.19 138 LYS A O 1
ATOM 1115 N N . ASN A 1 139 ? 10.267 0.473 -28.411 1.00 94.75 139 ASN A N 1
ATOM 1116 C CA . ASN A 1 139 ? 9.920 0.847 -29.785 1.00 94.75 139 ASN A CA 1
ATOM 1117 C C . ASN A 1 139 ? 11.010 1.699 -30.441 1.00 94.75 139 ASN A C 1
ATOM 1119 O O . ASN A 1 139 ? 11.387 1.425 -31.575 1.00 94.75 139 ASN A O 1
ATOM 1123 N N . LEU A 1 140 ? 11.555 2.679 -29.715 1.00 95.62 140 LEU A N 1
ATOM 1124 C CA . LEU A 1 140 ? 12.672 3.489 -30.203 1.00 95.62 140 LEU A CA 1
ATOM 1125 C C . LEU A 1 140 ? 13.932 2.648 -30.432 1.00 95.62 140 LEU A C 1
ATOM 1127 O O . LEU A 1 140 ? 14.647 2.876 -31.398 1.00 95.62 140 LEU A O 1
ATOM 1131 N N . GLN A 1 141 ? 14.197 1.660 -29.576 1.00 95.38 141 GLN A N 1
ATOM 1132 C CA . GLN A 1 141 ? 15.329 0.759 -29.759 1.00 95.38 141 GLN A CA 1
ATOM 1133 C C . GLN A 1 141 ? 15.179 -0.094 -31.026 1.00 95.38 141 GLN A C 1
ATOM 1135 O O . GLN A 1 141 ? 16.137 -0.204 -31.784 1.00 95.38 141 GLN A O 1
ATOM 1140 N N . MET A 1 142 ? 13.983 -0.630 -31.298 1.00 95.00 142 MET A N 1
ATOM 1141 C CA . MET A 1 142 ? 13.717 -1.346 -32.553 1.00 95.00 142 MET A CA 1
ATOM 1142 C C . MET A 1 142 ? 13.883 -0.432 -33.775 1.00 95.00 142 MET A C 1
ATOM 1144 O O . MET A 1 142 ? 14.478 -0.843 -34.762 1.00 95.00 142 MET A O 1
ATOM 1148 N N . GLU A 1 143 ? 13.418 0.820 -33.707 1.00 95.44 143 GLU A N 1
ATOM 1149 C CA . GLU A 1 143 ? 13.588 1.782 -34.804 1.00 95.44 143 GLU A CA 1
ATOM 1150 C C . GLU A 1 143 ? 15.069 2.099 -35.072 1.00 95.44 143 GLU A C 1
ATOM 1152 O O . GLU A 1 143 ? 15.481 2.196 -36.226 1.00 95.44 143 GLU A O 1
ATOM 1157 N N . VAL A 1 144 ? 15.887 2.214 -34.021 1.00 95.88 144 VAL A N 1
ATOM 1158 C CA . VAL A 1 144 ? 17.342 2.389 -34.150 1.00 95.88 144 VAL A CA 1
ATOM 1159 C C . VAL A 1 144 ? 17.996 1.155 -34.776 1.00 95.88 144 VAL A C 1
ATOM 1161 O O . VAL A 1 144 ? 18.849 1.302 -35.649 1.00 95.88 144 VAL A O 1
ATOM 1164 N N . GLU A 1 145 ? 17.598 -0.051 -34.365 1.00 96.06 145 GLU A N 1
ATOM 1165 C CA . GLU A 1 145 ? 18.095 -1.303 -34.949 1.00 96.06 145 GLU A CA 1
ATOM 1166 C C . GLU A 1 145 ? 17.738 -1.403 -36.443 1.00 96.06 145 GLU A C 1
ATOM 1168 O O . GLU A 1 145 ? 18.611 -1.690 -37.265 1.00 96.06 145 GLU A O 1
ATOM 1173 N N . ASP A 1 146 ? 16.500 -1.070 -36.819 1.00 96.19 146 ASP A N 1
ATOM 1174 C CA . ASP A 1 146 ? 16.056 -1.032 -38.216 1.00 96.19 146 ASP A CA 1
ATOM 1175 C C . ASP A 1 146 ? 16.840 0.006 -39.037 1.00 96.19 146 ASP A C 1
ATOM 1177 O O . ASP A 1 146 ? 17.297 -0.280 -40.147 1.00 96.19 146 ASP A O 1
ATOM 1181 N N . GLN A 1 147 ? 17.040 1.211 -38.494 1.00 95.00 147 GLN A N 1
ATOM 1182 C CA . GLN A 1 147 ? 17.838 2.251 -39.149 1.00 95.00 147 GLN A CA 1
ATOM 1183 C C . GLN A 1 147 ? 19.296 1.821 -39.329 1.00 95.00 147 GLN A C 1
ATOM 1185 O O . GLN A 1 147 ? 19.874 2.082 -40.385 1.00 95.00 147 GLN A O 1
ATOM 1190 N N . GLN A 1 148 ? 19.881 1.125 -38.353 1.00 95.69 148 GLN A N 1
ATOM 1191 C CA . GLN A 1 148 ? 21.244 0.613 -38.463 1.00 95.69 148 GLN A CA 1
ATOM 1192 C C . GLN A 1 148 ? 21.367 -0.422 -39.588 1.00 95.69 148 GLN A C 1
ATOM 1194 O O . GLN A 1 148 ? 22.297 -0.342 -40.387 1.00 95.69 148 GLN A O 1
ATOM 1199 N N . ILE A 1 149 ? 20.397 -1.333 -39.718 1.00 96.06 149 ILE A N 1
ATOM 1200 C CA . ILE A 1 149 ? 20.359 -2.310 -40.819 1.00 96.06 149 ILE A CA 1
ATOM 1201 C C . ILE A 1 149 ? 20.297 -1.600 -42.181 1.00 96.06 149 ILE A C 1
ATOM 1203 O O . ILE A 1 149 ? 20.984 -1.995 -43.126 1.00 96.06 149 ILE A O 1
ATOM 1207 N N . ILE A 1 150 ? 19.494 -0.536 -42.294 1.00 96.00 150 ILE A N 1
ATOM 1208 C CA . ILE A 1 150 ? 19.397 0.261 -43.525 1.00 96.00 150 ILE A CA 1
ATOM 1209 C C . ILE A 1 150 ? 20.735 0.939 -43.842 1.00 96.00 150 ILE A C 1
ATOM 1211 O O . ILE A 1 150 ? 21.167 0.921 -44.997 1.00 96.00 150 ILE A O 1
ATOM 1215 N N . ILE A 1 151 ? 21.399 1.522 -42.840 1.00 94.75 151 ILE A N 1
ATOM 1216 C CA . ILE A 1 151 ? 22.711 2.160 -43.004 1.00 94.75 151 ILE A CA 1
ATOM 1217 C C . ILE A 1 151 ? 23.739 1.143 -43.506 1.00 94.75 151 ILE A C 1
ATOM 1219 O O . ILE A 1 151 ? 24.398 1.405 -44.511 1.00 94.75 151 ILE A O 1
ATOM 1223 N N . ASP A 1 152 ? 23.822 -0.030 -42.877 1.00 95.50 152 ASP A N 1
ATOM 1224 C CA . ASP A 1 152 ? 24.766 -1.083 -43.261 1.00 95.50 152 ASP A CA 1
ATOM 1225 C C . ASP A 1 152 ? 24.533 -1.545 -44.714 1.00 95.50 152 ASP A C 1
ATOM 1227 O O . ASP A 1 152 ? 25.483 -1.711 -45.485 1.00 95.50 152 ASP A O 1
ATOM 1231 N N . SER A 1 153 ? 23.266 -1.674 -45.130 1.00 96.31 153 SER A N 1
ATOM 1232 C CA . SER A 1 153 ? 22.904 -1.994 -46.519 1.00 96.31 153 SER A CA 1
ATOM 1233 C C . SER A 1 153 ? 23.351 -0.907 -47.502 1.00 96.31 153 SER A C 1
ATOM 1235 O O . SER A 1 153 ? 23.890 -1.218 -48.566 1.00 96.31 153 SER A O 1
ATOM 1237 N N . LEU A 1 154 ? 23.138 0.369 -47.168 1.00 94.69 154 LEU A N 1
ATOM 1238 C CA . LEU A 1 154 ? 23.548 1.494 -48.013 1.00 94.69 154 LEU A CA 1
ATOM 1239 C C . LEU A 1 154 ? 25.073 1.616 -48.099 1.00 94.69 154 LEU A C 1
ATOM 1241 O O . LEU A 1 154 ? 25.606 1.954 -49.158 1.00 94.69 154 LEU A O 1
ATOM 1245 N N . GLU A 1 155 ? 25.792 1.327 -47.015 1.00 95.00 155 GLU A N 1
ATOM 1246 C CA . GLU A 1 155 ? 27.250 1.248 -47.040 1.00 95.00 155 GLU A CA 1
ATOM 1247 C C . GLU A 1 155 ? 27.741 0.141 -47.972 1.00 95.00 155 GLU A C 1
ATOM 1249 O O . GLU A 1 155 ? 28.678 0.359 -48.745 1.00 95.00 155 GLU A O 1
ATOM 1254 N N . GLU A 1 156 ? 27.123 -1.039 -47.925 1.00 96.31 156 GLU A N 1
ATOM 1255 C CA . GLU A 1 156 ? 27.492 -2.153 -48.794 1.00 96.31 156 GLU A CA 1
ATOM 1256 C C . GLU A 1 156 ? 27.266 -1.810 -50.275 1.00 96.31 156 GLU A C 1
ATOM 1258 O O . GLU A 1 156 ? 28.149 -2.037 -51.110 1.00 96.31 156 GLU A O 1
ATOM 1263 N N . ASP A 1 157 ? 26.127 -1.203 -50.605 1.00 95.00 157 ASP A N 1
ATOM 1264 C CA . ASP A 1 157 ? 25.811 -0.773 -51.969 1.00 95.00 157 ASP A CA 1
ATOM 1265 C C . ASP A 1 157 ? 26.735 0.348 -52.460 1.00 95.00 157 ASP A C 1
ATOM 1267 O O . ASP A 1 157 ? 27.186 0.332 -53.614 1.00 95.00 157 ASP A O 1
ATOM 1271 N N . ASN A 1 158 ? 27.110 1.280 -51.580 1.00 94.62 158 ASN A N 1
ATOM 1272 C CA . ASN A 1 158 ? 28.126 2.284 -51.882 1.00 94.62 158 ASN A CA 1
ATOM 1273 C C . ASN A 1 158 ? 29.493 1.638 -52.141 1.00 94.62 158 ASN A C 1
ATOM 1275 O O . ASN A 1 158 ? 30.140 1.977 -53.131 1.00 94.62 158 ASN A O 1
ATOM 1279 N N . ARG A 1 159 ? 29.925 0.667 -51.323 1.00 95.12 159 ARG A N 1
ATOM 1280 C CA . ARG A 1 159 ? 31.189 -0.066 -51.539 1.00 95.12 159 ARG A CA 1
ATOM 1281 C C . ARG A 1 159 ? 31.189 -0.806 -52.878 1.00 95.12 159 ARG A C 1
ATOM 1283 O O . ARG A 1 159 ? 32.172 -0.727 -53.615 1.00 95.12 159 ARG A O 1
ATOM 1290 N N . LYS A 1 160 ? 30.084 -1.474 -53.231 1.00 95.25 160 LYS A N 1
ATOM 1291 C CA . LYS A 1 160 ? 29.912 -2.127 -54.544 1.00 95.25 160 LYS A CA 1
ATOM 1292 C C . LYS A 1 160 ? 30.014 -1.117 -55.685 1.00 95.25 160 LYS A C 1
ATOM 1294 O O . LYS A 1 160 ? 30.720 -1.362 -56.660 1.00 95.25 160 LYS A O 1
ATOM 1299 N N . SER A 1 161 ? 29.351 0.028 -55.549 1.00 93.12 161 SER A N 1
ATOM 1300 C CA . SER A 1 161 ? 29.368 1.088 -56.559 1.00 93.12 161 SER A CA 1
ATOM 1301 C C . SER A 1 161 ? 30.767 1.676 -56.744 1.00 93.12 161 SER A C 1
ATOM 1303 O O . SER A 1 161 ? 31.222 1.820 -57.877 1.00 93.12 161 SER A O 1
ATOM 1305 N N . VAL A 1 162 ? 31.491 1.944 -55.651 1.00 94.12 162 VAL A N 1
ATOM 1306 C CA . VAL A 1 162 ? 32.889 2.405 -55.690 1.00 94.12 162 VAL A CA 1
ATOM 1307 C C . VAL A 1 162 ? 33.774 1.403 -56.432 1.00 94.12 162 VAL A C 1
ATOM 1309 O O . VAL A 1 162 ? 34.495 1.803 -57.344 1.00 94.12 162 VAL A O 1
ATOM 1312 N N . ALA A 1 163 ? 33.658 0.106 -56.131 1.00 93.62 163 ALA A N 1
ATOM 1313 C CA . ALA A 1 163 ? 34.422 -0.932 -56.823 1.00 93.62 163 ALA A CA 1
ATOM 1314 C C . ALA A 1 163 ? 34.121 -0.978 -58.335 1.00 93.62 163 ALA A C 1
ATOM 1316 O O . ALA A 1 163 ? 35.032 -1.130 -59.150 1.00 93.62 163 ALA A O 1
ATOM 1317 N N . ILE A 1 164 ? 32.855 -0.801 -58.734 1.00 94.25 164 ILE A N 1
ATOM 1318 C CA . ILE A 1 164 ? 32.467 -0.709 -60.151 1.00 94.25 164 ILE A CA 1
ATOM 1319 C C . ILE A 1 164 ? 33.099 0.526 -60.809 1.00 94.25 164 ILE A C 1
ATOM 1321 O O . ILE A 1 164 ? 33.638 0.425 -61.913 1.00 94.25 164 ILE A O 1
ATOM 1325 N N . PHE A 1 165 ? 33.074 1.686 -60.146 1.00 92.81 165 PHE A N 1
ATOM 1326 C CA . PHE A 1 165 ? 33.685 2.905 -60.679 1.00 92.81 165 PHE A CA 1
ATOM 1327 C C . PHE A 1 165 ? 35.206 2.795 -60.806 1.00 92.81 165 PHE A C 1
ATOM 1329 O O . PHE A 1 165 ? 35.767 3.292 -61.783 1.00 92.81 165 PHE A O 1
ATOM 1336 N N . GLU A 1 166 ? 35.881 2.124 -59.874 1.00 93.62 166 GLU A N 1
ATOM 1337 C CA . GLU A 1 166 ? 37.314 1.835 -59.981 1.00 93.62 166 GLU A CA 1
ATOM 1338 C C . GLU A 1 166 ? 37.619 0.938 -61.185 1.00 93.62 166 GLU A C 1
ATOM 1340 O O . GLU A 1 166 ? 38.493 1.267 -61.991 1.00 93.62 166 GLU A O 1
ATOM 1345 N N . GLN A 1 167 ? 36.846 -0.135 -61.384 1.00 93.50 167 GLN A N 1
ATOM 1346 C CA . GLN A 1 167 ? 36.986 -1.000 -62.561 1.00 93.50 167 GLN A CA 1
ATOM 1347 C C . GLN A 1 167 ? 36.758 -0.238 -63.871 1.00 93.50 167 GLN A C 1
ATOM 1349 O O . GLN A 1 167 ? 37.500 -0.434 -64.839 1.00 93.50 167 GLN A O 1
ATOM 1354 N N . LEU A 1 168 ? 35.757 0.646 -63.909 1.00 93.00 168 LEU A N 1
ATOM 1355 C CA . LEU A 1 168 ? 35.470 1.470 -65.080 1.00 93.00 168 LEU A CA 1
ATOM 1356 C C . LEU A 1 168 ? 36.623 2.442 -65.366 1.00 93.00 168 LEU A C 1
ATOM 1358 O O . LEU A 1 168 ? 37.097 2.506 -66.498 1.00 93.00 168 LEU A O 1
ATOM 1362 N N . ARG A 1 169 ? 37.154 3.113 -64.333 1.00 92.31 169 ARG A N 1
ATOM 1363 C CA . ARG A 1 169 ? 38.330 3.991 -64.454 1.00 92.31 169 ARG A CA 1
ATOM 1364 C C . ARG A 1 169 ? 39.555 3.243 -64.973 1.00 92.31 169 ARG A C 1
ATOM 1366 O O . ARG A 1 169 ? 40.266 3.762 -65.831 1.00 92.31 169 ARG A O 1
ATOM 1373 N N . GLU A 1 170 ? 39.804 2.022 -64.504 1.00 93.00 170 GLU A N 1
ATOM 1374 C CA . GLU A 1 170 ? 40.893 1.196 -65.034 1.00 93.00 170 GLU A CA 1
ATOM 1375 C C . GLU A 1 170 ? 40.686 0.814 -66.504 1.00 93.00 170 GLU A C 1
ATOM 1377 O O . GLU A 1 170 ? 41.643 0.806 -67.289 1.00 93.00 170 GLU A O 1
ATOM 1382 N N . ALA A 1 171 ? 39.458 0.454 -66.881 1.00 91.81 171 ALA A N 1
ATOM 1383 C CA . ALA A 1 171 ? 39.112 0.110 -68.254 1.00 91.81 171 ALA A CA 1
ATOM 1384 C C . ALA A 1 171 ? 39.294 1.316 -69.187 1.00 91.81 171 ALA A C 1
ATOM 1386 O O . ALA A 1 171 ? 39.931 1.182 -70.238 1.00 91.81 171 ALA A O 1
ATOM 1387 N N . ASP A 1 172 ? 38.832 2.493 -68.767 1.00 89.38 172 ASP A N 1
ATOM 1388 C CA . ASP A 1 172 ? 38.991 3.752 -69.491 1.00 89.38 172 ASP A CA 1
ATOM 1389 C C . ASP A 1 172 ? 40.466 4.147 -69.611 1.00 89.38 172 ASP A C 1
ATOM 1391 O O . ASP A 1 172 ? 40.929 4.460 -70.709 1.00 89.38 172 ASP A O 1
ATOM 1395 N N . ALA A 1 173 ? 41.255 4.024 -68.539 1.00 92.62 173 ALA A N 1
ATOM 1396 C CA . ALA A 1 173 ? 42.697 4.266 -68.579 1.00 92.62 173 ALA A CA 1
ATOM 1397 C C . ALA A 1 173 ? 43.413 3.326 -69.570 1.00 92.62 173 ALA A C 1
ATOM 1399 O O . ALA A 1 173 ? 44.266 3.755 -70.357 1.00 92.62 173 ALA A O 1
ATOM 1400 N N . LYS A 1 174 ? 43.042 2.036 -69.596 1.00 92.38 174 LYS A N 1
ATOM 1401 C CA . LYS A 1 174 ? 43.561 1.063 -70.576 1.00 92.38 174 LYS A CA 1
ATOM 1402 C C . LYS A 1 174 ? 43.134 1.423 -72.005 1.00 92.38 174 LYS A C 1
ATOM 1404 O O . LYS A 1 174 ? 43.939 1.280 -72.929 1.00 92.38 174 LYS A O 1
ATOM 1409 N N . ALA A 1 175 ? 41.898 1.878 -72.207 1.00 89.75 175 ALA A N 1
ATOM 1410 C CA . ALA A 1 175 ? 41.380 2.286 -73.510 1.00 89.75 175 ALA A CA 1
ATOM 1411 C C . ALA A 1 175 ? 42.065 3.558 -74.035 1.00 89.75 175 ALA A C 1
ATOM 1413 O O . ALA A 1 175 ? 42.463 3.585 -75.203 1.00 89.75 175 ALA A O 1
ATOM 1414 N N . LEU A 1 176 ? 42.274 4.562 -73.178 1.00 90.38 176 LEU A N 1
ATOM 1415 C CA . LEU A 1 176 ? 43.028 5.778 -73.496 1.00 90.38 176 LEU A CA 1
ATOM 1416 C C . LEU A 1 176 ? 44.460 5.436 -73.905 1.00 90.38 176 LEU A C 1
ATOM 1418 O O . LEU A 1 176 ? 44.856 5.740 -75.025 1.00 90.38 176 LEU A O 1
ATOM 1422 N N . LYS A 1 177 ? 45.175 4.633 -73.107 1.00 92.19 177 LYS A N 1
ATOM 1423 C CA . LYS A 1 177 ? 46.535 4.186 -73.451 1.00 92.19 177 LYS A CA 1
ATOM 1424 C C . LYS A 1 177 ? 46.601 3.443 -74.792 1.00 92.19 177 LYS A C 1
ATOM 1426 O O . LYS A 1 177 ? 47.585 3.545 -75.525 1.00 92.19 177 LYS A O 1
ATOM 1431 N N . ARG A 1 178 ? 45.573 2.659 -75.145 1.00 90.31 178 ARG A N 1
ATOM 1432 C CA . ARG A 1 178 ? 45.479 2.017 -76.472 1.00 90.31 178 ARG A CA 1
ATOM 1433 C C . ARG A 1 178 ? 45.281 3.044 -77.586 1.00 90.31 178 ARG A C 1
ATOM 1435 O O . ARG A 1 178 ? 45.941 2.917 -78.616 1.00 90.31 178 ARG A O 1
ATOM 1442 N N . LYS A 1 179 ? 44.401 4.031 -77.391 1.00 89.31 179 LYS A N 1
ATOM 1443 C CA . LYS A 1 179 ? 44.187 5.126 -78.349 1.00 89.31 179 LYS A CA 1
ATOM 1444 C C . LYS A 1 179 ? 45.461 5.947 -78.542 1.00 89.31 179 LYS A C 1
ATOM 1446 O O . LYS A 1 179 ? 45.857 6.126 -79.688 1.00 89.31 179 LYS A O 1
ATOM 1451 N N . ASP A 1 180 ? 46.160 6.312 -77.472 1.00 90.25 180 ASP A N 1
ATOM 1452 C CA . ASP A 1 180 ? 47.426 7.056 -77.539 1.00 90.25 180 ASP A CA 1
ATOM 1453 C C . ASP A 1 180 ? 48.493 6.287 -78.327 1.00 90.25 180 ASP A C 1
ATOM 1455 O O . ASP A 1 180 ? 49.154 6.834 -79.207 1.00 90.25 180 ASP A O 1
ATOM 1459 N N . ASN A 1 181 ? 48.610 4.974 -78.098 1.00 89.75 181 ASN A N 1
ATOM 1460 C CA . ASN A 1 181 ? 49.520 4.122 -78.867 1.00 89.75 181 ASN A CA 1
ATOM 1461 C C . ASN A 1 181 ? 49.154 4.044 -80.359 1.00 89.75 181 ASN A C 1
ATOM 1463 O O . ASN A 1 181 ? 50.041 3.939 -81.210 1.00 89.75 181 ASN A O 1
ATOM 1467 N N . LEU A 1 182 ? 47.860 4.042 -80.694 1.00 89.25 182 LEU A N 1
ATOM 1468 C CA . LEU A 1 182 ? 47.394 4.053 -82.083 1.00 89.25 182 LEU A CA 1
ATOM 1469 C C . LEU A 1 182 ? 47.658 5.402 -82.751 1.00 89.25 182 LEU A C 1
ATOM 1471 O O . LEU A 1 182 ? 48.131 5.412 -83.887 1.00 89.25 182 LEU A O 1
ATOM 1475 N N . LEU A 1 183 ? 47.404 6.507 -82.048 1.00 86.69 183 LEU A N 1
ATOM 1476 C CA . LEU A 1 183 ? 47.721 7.855 -82.512 1.00 86.69 183 LEU A CA 1
ATOM 1477 C C . LEU A 1 183 ? 49.222 7.990 -82.768 1.00 86.69 183 LEU A C 1
ATOM 1479 O O . LEU A 1 183 ? 49.608 8.267 -83.895 1.00 86.69 183 LEU A O 1
ATOM 1483 N N . ALA A 1 184 ? 50.073 7.594 -81.818 1.00 89.06 184 ALA A N 1
ATOM 1484 C CA . ALA A 1 184 ? 51.525 7.615 -81.997 1.00 89.06 184 ALA A CA 1
ATOM 1485 C C . ALA A 1 184 ? 52.006 6.773 -83.198 1.00 89.06 184 ALA A C 1
ATOM 1487 O O . ALA A 1 184 ? 52.974 7.129 -83.875 1.00 89.06 184 ALA A O 1
ATOM 1488 N N . LYS A 1 185 ? 51.350 5.640 -83.498 1.00 88.81 185 LYS A N 1
ATOM 1489 C CA . LYS A 1 185 ? 51.628 4.865 -84.723 1.00 88.81 185 LYS A CA 1
ATOM 1490 C C . LYS A 1 185 ? 51.200 5.619 -85.979 1.00 88.81 185 LYS A C 1
ATOM 1492 O O . LYS A 1 185 ? 51.959 5.650 -86.946 1.00 88.81 185 LYS A O 1
ATOM 1497 N N . LYS A 1 186 ? 50.008 6.217 -85.973 1.00 87.38 186 LYS A N 1
ATOM 1498 C CA . LYS A 1 186 ? 49.497 7.014 -87.094 1.00 87.38 186 LYS A CA 1
ATOM 1499 C C . LYS A 1 186 ? 50.360 8.245 -87.349 1.00 87.38 186 LYS A C 1
ATOM 1501 O O . LYS A 1 186 ? 50.659 8.516 -88.507 1.00 87.38 186 LYS A O 1
ATOM 1506 N N . ASP A 1 187 ? 50.850 8.900 -86.306 1.00 88.81 187 ASP A N 1
ATOM 1507 C CA . ASP A 1 187 ? 51.770 10.031 -86.413 1.00 88.81 187 ASP A CA 1
ATOM 1508 C C . ASP A 1 187 ? 53.099 9.614 -87.051 1.00 88.81 187 ASP A C 1
ATOM 1510 O O . ASP A 1 187 ? 53.591 10.297 -87.948 1.00 88.81 187 ASP A O 1
ATOM 1514 N N . LYS A 1 188 ? 53.643 8.441 -86.690 1.00 88.12 188 LYS A N 1
ATOM 1515 C CA . LYS A 1 188 ? 54.826 7.869 -87.361 1.00 88.12 188 LYS A CA 1
ATOM 1516 C C . LYS A 1 188 ? 54.568 7.550 -88.836 1.00 88.12 188 LYS A C 1
ATOM 1518 O O . LYS A 1 188 ? 55.415 7.838 -89.678 1.00 88.12 188 LYS A O 1
ATOM 1523 N N . GLU A 1 189 ? 53.414 6.966 -89.167 1.00 87.00 189 GLU A N 1
ATOM 1524 C CA . GLU A 1 189 ? 53.020 6.702 -90.561 1.00 87.00 189 GLU A CA 1
ATOM 1525 C C . GLU A 1 189 ? 52.869 8.002 -91.365 1.00 87.00 189 GLU A C 1
ATOM 1527 O O . GLU A 1 189 ? 53.299 8.072 -92.518 1.00 87.00 189 GLU A O 1
ATOM 1532 N N . LEU A 1 190 ? 52.269 9.036 -90.769 1.00 85.75 190 LEU A N 1
ATOM 1533 C CA . LEU A 1 190 ? 52.118 10.353 -91.381 1.00 85.75 190 LEU A CA 1
ATOM 1534 C C . LEU A 1 190 ? 53.470 11.036 -91.580 1.00 85.75 190 LEU A C 1
ATOM 1536 O O . LEU A 1 190 ? 53.704 11.563 -92.665 1.00 85.75 190 LEU A O 1
ATOM 1540 N N . ALA A 1 191 ? 54.371 10.979 -90.597 1.00 86.06 191 ALA A N 1
ATOM 1541 C CA . ALA A 1 191 ? 55.736 11.481 -90.728 1.00 86.06 191 ALA A CA 1
ATOM 1542 C C . ALA A 1 191 ? 56.479 10.779 -91.878 1.00 86.06 191 ALA A C 1
ATOM 1544 O O . ALA A 1 191 ? 56.999 11.442 -92.771 1.00 86.06 191 ALA A O 1
ATOM 1545 N N . ALA A 1 192 ? 56.416 9.446 -91.953 1.00 85.62 192 ALA A N 1
ATOM 1546 C CA . ALA A 1 192 ? 57.032 8.686 -93.044 1.00 85.62 192 ALA A CA 1
ATOM 1547 C C . ALA A 1 192 ? 56.433 9.025 -94.424 1.00 85.62 192 ALA A C 1
ATOM 1549 O O . ALA A 1 192 ? 57.152 9.103 -95.426 1.00 85.62 192 ALA A O 1
ATOM 1550 N N . LYS A 1 193 ? 55.113 9.247 -94.501 1.00 84.94 193 LYS A N 1
ATOM 1551 C CA . LYS A 1 193 ? 54.459 9.719 -95.731 1.00 84.94 193 LYS A CA 1
ATOM 1552 C C . LYS A 1 193 ? 54.909 11.128 -96.104 1.00 84.94 193 LYS A C 1
ATOM 1554 O O . LYS A 1 193 ? 55.199 11.346 -97.278 1.00 84.94 193 LYS A O 1
ATOM 1559 N N . LYS A 1 194 ? 54.994 12.051 -95.140 1.00 87.25 194 LYS A N 1
ATOM 1560 C CA . LYS A 1 194 ? 55.520 13.408 -95.353 1.00 87.25 194 LYS A CA 1
ATOM 1561 C C . LYS A 1 194 ? 56.946 13.351 -95.899 1.00 87.25 194 LYS A C 1
ATOM 1563 O O . LYS A 1 194 ? 57.195 13.929 -96.950 1.00 87.25 194 LYS A O 1
ATOM 1568 N N . ASP A 1 195 ? 57.828 12.550 -95.305 1.00 84.62 195 ASP A N 1
ATOM 1569 C CA . ASP A 1 195 ? 59.198 12.362 -95.801 1.00 84.62 195 ASP A CA 1
ATOM 1570 C C . ASP A 1 195 ? 59.232 11.805 -97.232 1.00 84.62 195 ASP A C 1
ATOM 1572 O O . ASP A 1 195 ? 60.035 12.232 -98.064 1.00 84.62 195 ASP A O 1
ATOM 1576 N N . SER A 1 196 ? 58.349 10.854 -97.558 1.00 83.94 196 SER A N 1
ATOM 1577 C CA . SER A 1 196 ? 58.232 10.341 -98.926 1.00 83.94 196 SER A CA 1
ATOM 1578 C C . SER A 1 196 ? 57.723 11.396 -99.907 1.00 83.94 196 SER A C 1
ATOM 1580 O O . SER A 1 196 ? 58.138 11.360 -101.067 1.00 83.94 196 SER A O 1
ATOM 1582 N N . ILE A 1 197 ? 56.812 12.277 -99.490 1.00 84.25 197 ILE A N 1
ATOM 1583 C CA . ILE A 1 197 ? 56.319 13.385 -100.315 1.00 84.25 197 ILE A CA 1
ATOM 1584 C C . ILE A 1 197 ? 57.458 14.367 -100.562 1.00 84.25 197 ILE A C 1
ATOM 1586 O O . ILE A 1 197 ? 57.756 14.623 -101.722 1.00 84.25 197 ILE A O 1
ATOM 1590 N N . VAL A 1 198 ? 58.175 14.795 -99.520 1.00 86.38 198 VAL A N 1
ATOM 1591 C CA . VAL A 1 198 ? 59.339 15.688 -99.643 1.00 86.38 198 VAL A CA 1
ATOM 1592 C C . VAL A 1 198 ? 60.389 15.094 -100.587 1.00 86.38 198 VAL A C 1
ATOM 1594 O O . VAL A 1 198 ? 60.865 15.768 -101.496 1.00 86.38 198 VAL A O 1
ATOM 1597 N N . LYS A 1 199 ? 60.709 13.797 -100.467 1.00 85.81 199 LYS A N 1
ATOM 1598 C CA . LYS A 1 199 ? 61.622 13.117 -101.409 1.00 85.81 199 LYS A CA 1
ATOM 1599 C C . LYS A 1 199 ? 61.113 13.150 -102.852 1.00 85.81 199 LYS A C 1
ATOM 1601 O O . LYS A 1 199 ? 61.901 13.375 -103.770 1.00 85.81 199 LYS A O 1
ATOM 1606 N N . LYS A 1 200 ? 59.814 12.921 -103.069 1.00 85.88 200 LYS A N 1
ATOM 1607 C CA . LYS A 1 200 ? 59.196 13.015 -104.400 1.00 85.88 200 LYS A CA 1
ATOM 1608 C C . LYS A 1 200 ? 59.214 14.448 -104.926 1.00 85.88 200 LYS A C 1
ATOM 1610 O O . LYS A 1 200 ? 59.501 14.632 -106.101 1.00 85.88 200 LYS A O 1
ATOM 1615 N N . GLU A 1 201 ? 58.968 15.449 -104.088 1.00 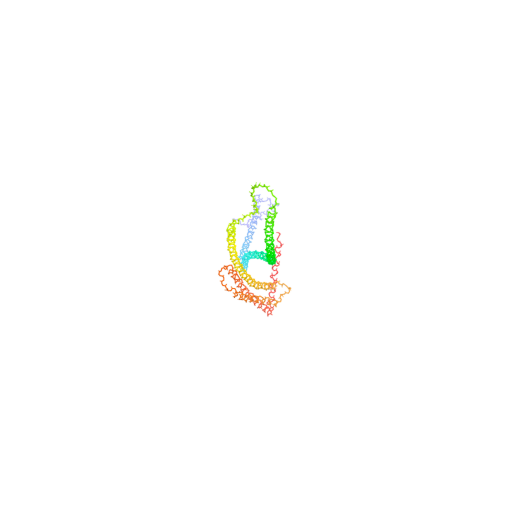83.69 201 GLU A N 1
ATOM 1616 C CA . GLU A 1 201 ? 59.054 16.865 -104.456 1.00 83.69 201 GLU A CA 1
ATOM 1617 C C . GLU A 1 201 ? 60.474 17.253 -104.867 1.00 83.69 201 GLU A C 1
ATOM 1619 O O . GLU A 1 201 ? 60.646 17.865 -105.918 1.00 83.69 201 GLU A O 1
ATOM 1624 N N . VAL A 1 202 ? 61.494 16.813 -104.120 1.00 84.38 202 VAL A N 1
ATOM 1625 C CA . VAL A 1 202 ? 62.912 16.982 -104.489 1.00 84.38 202 VAL A CA 1
ATOM 1626 C C . VAL A 1 202 ? 63.231 16.289 -105.821 1.00 84.38 202 VAL A C 1
ATOM 1628 O O . VAL A 1 202 ? 63.962 16.816 -106.657 1.00 84.38 202 VAL A O 1
ATOM 1631 N N . MET A 1 203 ? 62.669 15.105 -106.069 1.00 83.31 203 MET A N 1
ATOM 1632 C CA . MET A 1 203 ? 62.837 14.423 -107.355 1.00 83.31 203 MET A CA 1
ATOM 1633 C C . MET A 1 203 ? 62.144 15.178 -108.498 1.00 83.31 203 MET A C 1
ATOM 1635 O O . MET A 1 203 ? 62.721 15.313 -109.575 1.00 83.31 203 MET A O 1
ATOM 1639 N N . ILE A 1 204 ? 60.938 15.704 -108.272 1.00 83.56 204 ILE A N 1
ATOM 1640 C CA . ILE A 1 204 ? 60.204 16.523 -109.243 1.00 83.56 204 ILE A CA 1
ATOM 1641 C C . ILE A 1 204 ? 60.971 17.811 -109.549 1.00 83.56 204 ILE A C 1
ATOM 1643 O O . ILE A 1 204 ? 61.075 18.179 -110.717 1.00 83.56 204 ILE A O 1
ATOM 1647 N N . THR A 1 205 ? 61.535 18.497 -108.553 1.00 80.44 205 THR A N 1
ATOM 1648 C CA . THR A 1 205 ? 62.352 19.697 -108.790 1.00 80.44 205 THR A CA 1
ATOM 1649 C C . THR A 1 205 ? 63.629 19.365 -109.556 1.00 80.44 205 THR A C 1
ATOM 1651 O O . THR A 1 205 ? 63.951 20.076 -110.506 1.00 80.44 205 THR A O 1
ATOM 1654 N N . ASN A 1 206 ? 64.295 18.247 -109.257 1.00 80.44 206 ASN A N 1
ATOM 1655 C CA . ASN A 1 206 ? 65.442 17.772 -110.037 1.00 80.44 206 ASN A CA 1
ATOM 1656 C C . ASN A 1 206 ? 65.068 17.422 -111.490 1.00 80.44 206 ASN A C 1
ATOM 1658 O O . ASN A 1 206 ? 65.794 17.783 -112.416 1.00 80.44 206 ASN A O 1
ATOM 1662 N N . LEU A 1 207 ? 63.920 16.774 -111.716 1.00 81.88 207 LEU A N 1
ATOM 1663 C CA . LEU A 1 207 ? 63.398 16.499 -113.060 1.00 81.88 207 LEU A CA 1
ATOM 1664 C C . LEU A 1 207 ? 63.034 17.788 -113.804 1.00 81.88 207 LEU A C 1
ATOM 1666 O O . LEU A 1 207 ? 63.354 17.916 -114.981 1.00 81.88 207 LEU A O 1
ATOM 1670 N N . ARG A 1 208 ? 62.432 18.776 -113.129 1.00 78.88 208 ARG A N 1
ATOM 1671 C CA . ARG A 1 208 ? 62.198 20.115 -113.698 1.00 78.88 208 ARG A CA 1
ATOM 1672 C C . ARG A 1 208 ? 63.515 20.789 -114.084 1.00 78.88 208 ARG A C 1
ATOM 1674 O O . ARG A 1 208 ? 63.608 21.348 -115.169 1.00 78.88 208 ARG A O 1
ATOM 1681 N N . GLN A 1 209 ? 64.555 20.692 -113.257 1.00 75.38 209 GLN A N 1
ATOM 1682 C CA . GLN A 1 209 ? 65.888 21.203 -113.595 1.00 75.38 209 GLN A CA 1
ATOM 1683 C C . GLN A 1 209 ? 66.524 20.457 -114.781 1.00 75.38 209 GLN A C 1
ATOM 1685 O O . GLN A 1 209 ? 67.185 21.086 -115.604 1.00 75.38 209 GLN A O 1
ATOM 1690 N N . GLN A 1 210 ? 66.322 19.142 -114.914 1.00 69.81 210 GLN A N 1
ATOM 1691 C CA . GLN A 1 210 ? 66.735 18.389 -116.106 1.00 69.81 210 GLN A CA 1
ATOM 1692 C C . GLN A 1 210 ? 65.942 18.793 -117.354 1.00 69.81 210 GLN A C 1
ATOM 1694 O O . GLN A 1 210 ? 66.552 18.977 -118.402 1.00 69.81 210 GLN A O 1
ATOM 1699 N N . ALA A 1 211 ? 64.629 19.004 -117.241 1.00 64.12 211 ALA A N 1
ATOM 1700 C CA . ALA A 1 211 ? 63.800 19.523 -118.328 1.00 64.12 211 ALA A CA 1
ATOM 1701 C C . ALA A 1 211 ? 64.258 20.926 -118.767 1.00 64.12 211 ALA A C 1
ATOM 1703 O O . ALA A 1 211 ? 64.351 21.203 -119.957 1.00 64.12 211 ALA A O 1
ATOM 1704 N N . HIS A 1 212 ? 64.657 21.788 -117.826 1.00 60.03 212 HIS A N 1
ATOM 1705 C CA . HIS A 1 212 ? 65.294 23.070 -118.146 1.00 60.03 212 HIS A CA 1
ATOM 1706 C C . HIS A 1 212 ? 66.669 22.916 -118.821 1.00 60.03 212 HIS A C 1
ATOM 1708 O O . HIS A 1 212 ? 67.065 23.790 -119.586 1.00 60.03 212 HIS A O 1
ATOM 1714 N N . LYS A 1 213 ? 67.393 21.810 -118.598 1.00 59.22 213 LYS A N 1
ATOM 1715 C CA . LYS A 1 213 ? 68.651 21.503 -119.303 1.00 59.22 213 LYS A CA 1
ATOM 1716 C C . LYS A 1 213 ? 68.428 20.924 -120.705 1.00 59.22 213 LYS A C 1
ATOM 1718 O O . LYS A 1 213 ? 69.260 21.161 -121.573 1.00 59.22 213 LYS A O 1
ATOM 1723 N N . THR A 1 214 ? 67.332 20.203 -120.953 1.00 52.91 214 THR A N 1
ATOM 1724 C CA . THR A 1 214 ? 66.967 19.707 -122.296 1.00 52.91 214 THR A CA 1
ATOM 1725 C C . THR A 1 214 ? 66.212 20.738 -123.135 1.00 52.91 214 THR A C 1
ATOM 1727 O O . THR A 1 214 ? 66.216 20.638 -124.355 1.00 52.91 214 THR A O 1
ATOM 1730 N N . HIS A 1 215 ? 65.648 21.776 -122.514 1.00 45.59 215 HIS A N 1
ATOM 1731 C CA . HIS A 1 215 ? 65.076 22.946 -123.192 1.00 45.59 215 HIS A CA 1
ATOM 1732 C C . HIS A 1 215 ? 66.134 24.004 -123.580 1.00 45.59 215 HIS A C 1
ATOM 1734 O O . HIS A 1 215 ? 65.804 25.151 -123.851 1.00 45.59 215 HIS A O 1
ATOM 1740 N N . ASN A 1 216 ? 67.417 23.621 -123.607 1.00 41.62 216 ASN A N 1
ATOM 1741 C CA . ASN A 1 216 ? 68.556 24.480 -123.952 1.00 41.62 216 ASN A CA 1
ATOM 1742 C C . ASN A 1 216 ? 69.068 24.241 -125.392 1.00 41.62 216 ASN A C 1
ATOM 1744 O O . ASN A 1 216 ? 70.256 24.380 -125.674 1.00 41.62 216 ASN A O 1
ATOM 1748 N N . ILE A 1 217 ? 68.149 23.877 -126.296 1.00 42.78 217 ILE A N 1
ATOM 1749 C CA . ILE A 1 217 ? 68.235 24.041 -127.756 1.00 42.78 217 ILE A CA 1
ATOM 1750 C C . ILE A 1 217 ? 66.842 24.503 -128.214 1.00 42.78 217 ILE A C 1
ATOM 1752 O O . ILE A 1 217 ? 66.065 23.711 -128.725 1.00 42.78 217 ILE A O 1
ATOM 1756 N N . ASP A 1 218 ? 66.472 25.733 -127.859 1.00 34.97 218 ASP A N 1
ATOM 1757 C CA . ASP A 1 218 ? 65.684 26.655 -128.690 1.00 34.97 218 ASP A CA 1
ATOM 1758 C C . ASP A 1 218 ? 65.437 27.964 -127.920 1.00 34.97 218 ASP A C 1
ATOM 1760 O O . ASP A 1 218 ? 64.628 28.065 -127.006 1.00 34.97 218 ASP A O 1
ATOM 1764 N N . VAL A 1 219 ? 66.257 28.950 -128.286 1.00 35.31 219 VAL A N 1
ATOM 1765 C CA . VAL A 1 219 ? 65.966 30.383 -128.434 1.00 35.31 219 VAL A CA 1
ATOM 1766 C C . VAL A 1 219 ? 64.952 31.035 -127.469 1.00 35.31 219 VAL A C 1
ATOM 1768 O O . VAL A 1 219 ? 63.752 31.059 -127.699 1.00 35.31 219 VAL A O 1
ATOM 1771 N N . ALA A 1 220 ? 65.559 31.751 -126.517 1.00 31.30 220 ALA A N 1
ATOM 1772 C CA . ALA A 1 220 ? 65.356 33.164 -126.171 1.00 31.30 220 ALA A CA 1
ATOM 1773 C C . ALA A 1 220 ? 64.069 33.657 -125.475 1.00 31.30 220 ALA A C 1
ATOM 1775 O O . ALA A 1 220 ? 62.955 33.477 -125.945 1.00 31.30 220 ALA A O 1
ATOM 1776 N N . GLN A 1 221 ? 64.339 34.512 -124.470 1.00 33.41 221 GLN A N 1
ATOM 1777 C CA . GLN A 1 221 ? 63.458 35.398 -123.685 1.00 33.41 221 GLN A CA 1
ATOM 1778 C C . GLN A 1 221 ? 62.887 34.701 -122.435 1.00 33.41 221 GLN A C 1
ATOM 1780 O O . GLN A 1 221 ? 62.186 33.711 -122.529 1.00 33.41 221 GLN A O 1
ATOM 1785 N N . GLY A 1 222 ? 63.168 35.100 -121.194 1.00 32.66 222 GLY A N 1
ATOM 1786 C CA . GLY A 1 222 ? 63.573 36.401 -120.672 1.00 32.66 222 GLY A CA 1
ATOM 1787 C C . GLY A 1 222 ? 62.790 36.658 -119.377 1.00 32.66 222 GLY A C 1
ATOM 1788 O O . GLY A 1 222 ? 61.716 37.230 -119.456 1.00 32.66 222 GLY A O 1
ATOM 1789 N N . ASN A 1 223 ? 63.315 36.156 -118.247 1.00 33.72 223 ASN A N 1
ATOM 1790 C CA . ASN A 1 223 ? 63.302 36.668 -116.856 1.00 33.72 223 ASN A CA 1
ATOM 1791 C C . ASN A 1 223 ? 62.134 37.524 -116.313 1.00 33.72 223 ASN A C 1
ATOM 1793 O O . ASN A 1 223 ? 61.676 38.444 -116.971 1.00 33.72 223 ASN A O 1
ATOM 1797 N N . THR A 1 224 ? 61.758 37.524 -115.027 1.00 35.16 224 THR A N 1
ATOM 1798 C CA . THR A 1 224 ? 61.819 36.661 -113.815 1.00 35.16 224 THR A CA 1
ATOM 1799 C C . THR A 1 224 ? 61.331 37.565 -112.666 1.00 35.16 224 THR A C 1
ATOM 1801 O O . THR A 1 224 ? 61.787 38.704 -112.612 1.00 35.16 224 THR A O 1
ATOM 1804 N N . ALA A 1 225 ? 60.523 37.051 -111.728 1.00 33.91 225 ALA A N 1
ATOM 1805 C CA . ALA A 1 225 ? 60.512 37.369 -110.276 1.00 33.91 225 ALA A CA 1
ATOM 1806 C C . ALA A 1 225 ? 59.304 36.632 -109.635 1.00 33.91 225 ALA A C 1
ATOM 1808 O O . ALA A 1 225 ? 58.173 37.015 -109.901 1.00 33.91 225 ALA A O 1
ATOM 1809 N N . PHE A 1 226 ? 59.384 35.432 -109.043 1.00 33.94 226 PHE A N 1
ATOM 1810 C CA . PHE A 1 226 ? 60.047 34.952 -107.808 1.00 33.94 226 PHE A CA 1
ATOM 1811 C C . PHE A 1 226 ? 59.471 35.501 -106.484 1.00 33.94 226 PHE A C 1
ATOM 1813 O O . PHE A 1 226 ? 59.740 36.649 -106.151 1.00 33.94 226 PHE A O 1
ATOM 1820 N N . ALA A 1 227 ? 58.745 34.642 -105.741 1.00 32.91 227 ALA A N 1
ATOM 1821 C CA . ALA A 1 227 ? 58.658 34.521 -104.263 1.00 32.91 227 ALA A CA 1
ATOM 1822 C C . ALA A 1 227 ? 57.583 33.453 -103.896 1.00 32.91 227 ALA A C 1
ATOM 1824 O O . ALA A 1 227 ? 56.427 33.608 -104.273 1.00 32.91 227 ALA A O 1
ATOM 1825 N N . SER A 1 228 ? 57.986 32.234 -103.487 1.00 35.69 228 SER A N 1
ATOM 1826 C CA . SER A 1 228 ? 57.868 31.649 -102.118 1.00 35.69 228 SER A CA 1
ATOM 1827 C C . SER A 1 228 ? 56.414 31.450 -101.629 1.00 35.69 228 SER A C 1
ATOM 1829 O O . SER A 1 228 ? 55.684 32.418 -101.478 1.00 35.69 228 SER A O 1
ATOM 1831 N N . SER A 1 229 ? 55.862 30.233 -101.507 1.00 36.69 229 SER A N 1
ATOM 1832 C CA . SER A 1 229 ? 56.131 29.212 -100.465 1.00 36.69 229 SER A CA 1
ATOM 1833 C C . SER A 1 229 ? 56.191 29.801 -99.059 1.00 36.69 229 SER A C 1
ATOM 1835 O O . SER A 1 229 ? 57.195 30.427 -98.757 1.00 36.69 229 SER A O 1
ATOM 1837 N N . ASP A 1 230 ? 55.151 29.570 -98.251 1.00 32.97 230 ASP A N 1
ATOM 1838 C CA . ASP A 1 230 ? 55.202 29.170 -96.829 1.00 32.97 230 ASP A CA 1
ATOM 1839 C C . ASP A 1 230 ? 53.747 28.914 -96.377 1.00 32.97 230 ASP A C 1
ATOM 1841 O O . ASP A 1 230 ? 52.870 29.753 -96.546 1.00 32.97 230 ASP A O 1
ATOM 1845 N N . ALA A 1 231 ? 53.356 27.662 -96.140 1.00 36.16 231 ALA A N 1
ATOM 1846 C CA . ALA A 1 231 ? 53.493 26.967 -94.859 1.00 36.16 231 ALA A CA 1
ATOM 1847 C C . ALA A 1 231 ? 52.575 27.569 -93.780 1.00 36.16 231 ALA A C 1
ATOM 1849 O O . ALA A 1 231 ? 52.985 28.311 -92.896 1.00 36.16 231 ALA A O 1
ATOM 1850 N N . ASP A 1 232 ? 51.307 27.176 -93.882 1.00 40.38 232 ASP A N 1
ATOM 1851 C CA . ASP A 1 232 ? 50.341 27.115 -92.793 1.00 40.38 232 ASP A CA 1
ATOM 1852 C C . ASP A 1 232 ? 50.862 26.137 -91.724 1.00 40.38 232 ASP A C 1
ATOM 1854 O O . ASP A 1 232 ? 50.821 24.917 -91.895 1.00 40.38 232 ASP A O 1
ATOM 1858 N N . TYR A 1 233 ? 51.458 26.679 -90.664 1.00 34.59 233 TYR A N 1
ATOM 1859 C CA . TYR A 1 233 ? 51.757 25.969 -89.425 1.00 34.59 233 TYR A CA 1
ATOM 1860 C C . TYR A 1 233 ? 51.596 26.955 -88.270 1.00 34.59 233 TYR A C 1
ATOM 1862 O O . TYR A 1 233 ? 52.494 27.735 -87.952 1.00 34.59 233 TYR A O 1
ATOM 1870 N N . GLY A 1 234 ? 50.425 26.909 -87.635 1.00 33.91 234 GLY A N 1
ATOM 1871 C CA . GLY A 1 234 ? 50.229 27.456 -86.302 1.00 33.91 234 GLY A CA 1
ATOM 1872 C C . GLY A 1 234 ? 51.193 26.777 -85.331 1.00 33.91 234 GLY A C 1
ATOM 1873 O O . GLY A 1 234 ? 51.007 25.622 -84.954 1.00 33.91 234 GLY A O 1
ATOM 1874 N N . ALA A 1 235 ? 52.247 27.489 -84.950 1.00 35.81 235 ALA A N 1
ATOM 1875 C CA . ALA A 1 235 ? 52.997 27.205 -83.742 1.00 35.81 235 ALA A CA 1
ATOM 1876 C C . ALA A 1 235 ? 52.227 27.823 -82.570 1.00 35.81 235 ALA A C 1
ATOM 1878 O O . ALA A 1 235 ? 52.479 28.960 -82.176 1.00 35.81 235 ALA A O 1
ATOM 1879 N N . GLU A 1 236 ? 51.269 27.076 -82.023 1.00 37.28 236 GLU A N 1
ATOM 1880 C CA . GLU A 1 236 ? 50.861 27.289 -80.639 1.00 37.28 236 GLU A CA 1
ATOM 1881 C C . GLU A 1 236 ? 52.039 26.871 -79.758 1.00 37.28 236 GLU A C 1
ATOM 1883 O O . GLU A 1 236 ? 52.328 25.693 -79.551 1.00 37.28 236 GLU A O 1
ATOM 1888 N N . THR A 1 237 ? 52.770 27.862 -79.264 1.00 40.81 237 THR A N 1
ATOM 1889 C CA . THR A 1 237 ? 53.504 27.723 -78.012 1.00 40.81 237 THR A CA 1
ATOM 1890 C C . THR A 1 237 ? 52.494 27.344 -76.925 1.00 40.81 237 THR A C 1
ATOM 1892 O O . THR A 1 237 ? 51.553 28.118 -76.724 1.00 40.81 237 THR A O 1
ATOM 1895 N N . PRO A 1 238 ? 52.653 26.226 -76.193 1.00 41.88 238 PRO A N 1
ATOM 1896 C CA . PRO A 1 238 ? 51.930 26.049 -74.948 1.00 41.88 238 PRO A CA 1
ATOM 1897 C C . PRO A 1 238 ? 52.522 27.061 -73.969 1.00 41.88 238 PRO A C 1
ATOM 1899 O O . PRO A 1 238 ? 53.588 26.855 -73.388 1.00 41.88 238 PRO A O 1
ATOM 1902 N N . VAL A 1 239 ? 51.864 28.214 -73.867 1.00 42.88 239 VAL A N 1
ATOM 1903 C CA . VAL A 1 239 ? 52.030 29.121 -72.738 1.00 42.88 239 VAL A CA 1
ATOM 1904 C C . VAL A 1 239 ? 51.569 28.337 -71.522 1.00 42.88 239 VAL A C 1
ATOM 1906 O O . VAL A 1 239 ? 50.389 28.056 -71.376 1.00 42.88 239 VAL A O 1
ATOM 1909 N N . ASP A 1 240 ? 52.555 27.884 -70.763 1.00 49.78 240 ASP A N 1
ATOM 1910 C CA . ASP A 1 240 ? 52.641 27.690 -69.316 1.00 49.78 240 ASP A CA 1
ATOM 1911 C C . ASP A 1 240 ? 51.392 28.012 -68.453 1.00 49.78 240 ASP A C 1
ATOM 1913 O O . ASP A 1 240 ? 51.463 28.763 -67.488 1.00 49.78 240 ASP A O 1
ATOM 1917 N N . THR A 1 241 ? 50.229 27.429 -68.757 1.00 48.06 241 THR A N 1
ATOM 1918 C CA . THR A 1 241 ? 49.036 27.439 -67.885 1.00 48.06 241 THR A CA 1
ATOM 1919 C C . THR A 1 241 ? 49.072 26.317 -66.846 1.00 48.06 241 THR A C 1
ATOM 1921 O O . THR A 1 241 ? 48.203 26.227 -65.984 1.00 48.06 241 THR A O 1
ATOM 1924 N N . SER A 1 242 ? 50.105 25.468 -66.877 1.00 53.97 242 SER A N 1
ATOM 1925 C CA . SER A 1 242 ? 50.215 24.305 -65.991 1.00 53.97 242 SER A CA 1
ATOM 1926 C C . SER A 1 242 ? 50.480 24.663 -64.527 1.00 53.97 242 SER A C 1
ATOM 1928 O O . SER A 1 242 ? 50.239 23.840 -63.647 1.00 53.97 242 SER A O 1
ATOM 1930 N N . GLN A 1 243 ? 50.961 25.877 -64.245 1.00 53.44 243 GLN A N 1
ATOM 1931 C CA . GLN A 1 243 ? 51.311 26.289 -62.889 1.00 53.44 243 GLN A CA 1
ATOM 1932 C C . GLN A 1 243 ? 50.123 26.900 -62.129 1.00 53.44 243 GLN A C 1
ATOM 1934 O O . GLN A 1 243 ? 49.995 26.642 -60.933 1.00 53.44 243 GLN A O 1
ATOM 1939 N N . ASP A 1 244 ? 49.218 27.604 -62.817 1.00 54.03 244 ASP A N 1
ATOM 1940 C CA . ASP A 1 244 ? 47.993 28.147 -62.212 1.00 54.03 244 ASP A CA 1
ATOM 1941 C C . ASP A 1 244 ? 46.954 27.045 -61.947 1.00 54.03 244 ASP A C 1
ATOM 1943 O O . ASP A 1 244 ? 46.405 26.985 -60.847 1.00 54.03 244 ASP A O 1
ATOM 1947 N N . ASP A 1 245 ? 46.782 26.076 -62.856 1.00 55.22 245 ASP A N 1
ATOM 1948 C CA . ASP A 1 245 ? 45.920 24.904 -62.612 1.00 55.22 245 ASP A CA 1
ATOM 1949 C C . ASP A 1 245 ? 46.446 24.024 -61.455 1.00 55.22 245 ASP A C 1
ATOM 1951 O O . ASP A 1 245 ? 45.678 23.438 -60.683 1.00 55.22 245 ASP A O 1
ATOM 1955 N N . LEU A 1 246 ? 47.771 23.956 -61.265 1.00 59.88 246 LEU A N 1
ATOM 1956 C CA . LEU A 1 246 ? 48.381 23.241 -60.139 1.00 59.88 246 LEU A CA 1
ATOM 1957 C C . LEU A 1 246 ? 48.224 23.992 -58.802 1.00 59.88 246 LEU A C 1
ATOM 1959 O O . LEU A 1 246 ? 48.255 23.372 -57.738 1.00 59.88 246 LEU A O 1
ATOM 1963 N N . LEU A 1 247 ? 48.091 25.320 -58.826 1.00 62.31 247 LEU A N 1
ATOM 1964 C CA . LEU A 1 247 ? 47.846 26.126 -57.628 1.00 62.31 247 LEU A CA 1
ATOM 1965 C C . LEU A 1 247 ? 46.372 26.071 -57.215 1.00 62.31 247 LEU A C 1
ATOM 1967 O O . LEU A 1 247 ? 46.100 25.837 -56.038 1.00 62.31 247 LEU A O 1
ATOM 1971 N N . VAL A 1 248 ? 45.445 26.147 -58.176 1.00 67.88 248 VAL A N 1
ATOM 1972 C CA . VAL A 1 248 ? 44.001 25.982 -57.933 1.00 67.88 248 VAL A CA 1
ATOM 1973 C C . VAL A 1 248 ? 43.704 24.601 -57.339 1.00 67.88 248 VAL A C 1
ATOM 1975 O O . VAL A 1 248 ? 43.038 24.490 -56.311 1.00 67.88 248 VAL A O 1
ATOM 1978 N N . THR A 1 249 ? 44.302 23.538 -57.887 1.00 70.75 249 THR A N 1
ATOM 1979 C CA . THR A 1 249 ? 44.141 22.176 -57.341 1.00 70.75 249 THR A CA 1
ATOM 1980 C C . THR A 1 249 ? 44.792 21.986 -55.965 1.00 70.75 249 THR A C 1
ATOM 1982 O O . THR A 1 249 ? 44.340 21.156 -55.173 1.00 70.75 249 THR A O 1
ATOM 1985 N N . LYS A 1 250 ? 45.842 22.743 -55.616 1.00 75.94 250 LYS A N 1
ATOM 1986 C CA . LYS A 1 250 ? 46.417 22.726 -54.257 1.00 75.94 250 LYS A CA 1
ATOM 1987 C C . LYS A 1 250 ? 45.522 23.433 -53.248 1.00 75.94 250 LYS A C 1
ATOM 1989 O O . LYS A 1 250 ? 45.388 22.945 -52.129 1.00 75.94 250 LYS A O 1
ATOM 1994 N N . GLU A 1 251 ? 44.907 24.541 -53.636 1.00 82.00 251 GLU A N 1
ATOM 1995 C CA . GLU A 1 251 ? 44.009 25.310 -52.776 1.00 82.00 251 GLU A CA 1
ATOM 1996 C C . GLU A 1 251 ? 42.712 24.535 -52.486 1.00 82.00 251 GLU A C 1
ATOM 1998 O O . GLU A 1 251 ? 42.295 24.431 -51.331 1.00 82.00 251 GLU A O 1
ATOM 2003 N N . GLU A 1 252 ? 42.153 23.850 -53.489 1.00 83.50 252 GLU A N 1
ATOM 2004 C CA . GLU A 1 252 ? 41.036 22.909 -53.305 1.00 83.50 252 GLU A CA 1
ATOM 2005 C C . GLU A 1 252 ? 41.386 21.757 -52.350 1.00 83.50 252 GLU A C 1
ATOM 2007 O O . GLU A 1 252 ? 40.599 21.418 -51.463 1.00 83.50 252 GLU A O 1
ATOM 2012 N N . ASN A 1 253 ? 42.589 21.187 -52.468 1.00 83.81 253 ASN A N 1
ATOM 2013 C CA . ASN A 1 253 ? 43.051 20.131 -51.565 1.00 83.81 253 ASN A CA 1
ATOM 2014 C C . ASN A 1 253 ? 43.260 20.629 -50.125 1.00 83.81 253 ASN A C 1
ATOM 2016 O O . ASN A 1 253 ? 42.958 19.899 -49.180 1.00 83.81 253 ASN A O 1
ATOM 2020 N N . ILE A 1 254 ? 43.739 21.863 -49.933 1.00 89.00 254 ILE A N 1
ATOM 2021 C CA . ILE A 1 254 ? 43.866 22.476 -48.601 1.00 89.00 254 ILE A CA 1
ATOM 2022 C C . ILE A 1 254 ? 42.482 22.671 -47.972 1.00 89.00 254 ILE A C 1
ATOM 2024 O O . ILE A 1 254 ? 42.289 22.307 -46.811 1.00 89.00 254 ILE A O 1
ATOM 2028 N N . ASN A 1 255 ? 41.504 23.156 -48.741 1.00 90.50 255 ASN A N 1
ATOM 2029 C CA . ASN A 1 255 ? 40.130 23.335 -48.267 1.00 90.50 255 ASN A CA 1
ATOM 2030 C C . ASN A 1 255 ? 39.468 21.995 -47.899 1.00 90.50 255 ASN A C 1
ATOM 2032 O O . ASN A 1 255 ? 38.790 21.893 -46.875 1.00 90.50 255 ASN A O 1
ATOM 2036 N N . LEU A 1 256 ? 39.701 20.938 -48.686 1.00 89.62 256 LEU A N 1
ATOM 2037 C CA . LEU A 1 256 ? 39.225 19.588 -48.366 1.00 89.62 256 LEU A CA 1
ATOM 2038 C C . LEU A 1 256 ? 39.876 19.028 -47.095 1.00 89.62 256 LEU A C 1
ATOM 2040 O O . LEU A 1 256 ? 39.188 18.427 -46.271 1.00 89.62 256 LEU A O 1
ATOM 2044 N N . LEU A 1 257 ? 41.180 19.247 -46.899 1.00 90.44 257 LEU A N 1
ATOM 2045 C CA . LEU A 1 257 ? 41.880 18.833 -45.680 1.00 90.44 257 LEU A CA 1
ATOM 2046 C C . LEU A 1 257 ? 41.375 19.582 -44.443 1.00 90.44 257 LEU A C 1
ATOM 2048 O O . LEU A 1 257 ? 41.174 18.952 -43.406 1.00 90.44 257 LEU A O 1
ATOM 2052 N N . GLN A 1 258 ? 41.122 20.889 -44.550 1.00 92.50 258 GLN A N 1
ATOM 2053 C CA . GLN A 1 258 ? 40.527 21.677 -43.468 1.00 92.50 258 GLN A CA 1
ATOM 2054 C C . GLN A 1 258 ? 39.133 21.160 -43.108 1.00 92.50 258 GLN A C 1
ATOM 2056 O O . GLN A 1 258 ? 38.865 20.892 -41.939 1.00 92.50 258 GLN A O 1
ATOM 2061 N N . ARG A 1 259 ? 38.282 20.909 -44.108 1.00 91.94 259 ARG A N 1
ATOM 2062 C CA . ARG A 1 259 ? 36.944 20.351 -43.884 1.00 91.94 259 ARG A CA 1
ATOM 2063 C C . ARG A 1 259 ? 36.986 18.956 -43.257 1.00 91.94 259 ARG A C 1
ATOM 2065 O O . ARG A 1 259 ? 36.200 18.666 -42.361 1.00 91.94 259 ARG A O 1
ATOM 2072 N N . ASN A 1 260 ? 37.906 18.094 -43.690 1.00 89.44 260 ASN A N 1
ATOM 2073 C CA . ASN A 1 260 ? 38.087 16.771 -43.087 1.00 89.44 260 ASN A CA 1
ATOM 2074 C C . ASN A 1 260 ? 38.589 16.862 -41.641 1.00 89.44 260 ASN A C 1
ATOM 2076 O O . ASN A 1 260 ? 38.167 16.070 -40.799 1.00 89.44 260 ASN A O 1
ATOM 2080 N N . LEU A 1 261 ? 39.452 17.833 -41.334 1.00 93.25 261 LEU A N 1
ATOM 2081 C CA . LEU A 1 261 ? 39.900 18.088 -39.968 1.00 93.25 261 LEU A CA 1
ATOM 2082 C C . LEU A 1 261 ? 38.739 18.567 -39.084 1.00 93.25 261 LEU A C 1
ATOM 2084 O O . LEU A 1 261 ? 38.569 18.053 -37.982 1.00 93.25 261 LEU A O 1
ATOM 2088 N N . GLU A 1 262 ? 37.908 19.488 -39.574 1.00 93.12 262 GLU A N 1
ATOM 2089 C CA . GLU A 1 262 ? 36.706 19.954 -38.868 1.00 93.12 262 GLU A CA 1
ATOM 2090 C C . GLU A 1 262 ? 35.715 18.814 -38.606 1.00 93.12 262 GLU A C 1
ATOM 2092 O O . GLU A 1 262 ? 35.261 18.644 -37.473 1.00 93.12 262 GLU A O 1
ATOM 2097 N N . LEU A 1 263 ? 35.437 17.984 -39.617 1.00 91.25 263 LEU A N 1
ATOM 2098 C CA . LEU A 1 263 ? 34.587 16.800 -39.468 1.00 91.25 263 LEU A CA 1
ATOM 2099 C C . LEU A 1 263 ? 35.175 15.802 -38.463 1.00 91.25 263 LEU A C 1
ATOM 2101 O O . LEU A 1 263 ? 34.444 15.250 -37.646 1.00 91.25 263 LEU A O 1
ATOM 2105 N N . SER A 1 264 ? 36.496 15.601 -38.461 1.00 91.12 264 SER A N 1
ATOM 2106 C CA . SER A 1 264 ? 37.158 14.739 -37.478 1.00 91.12 264 SER A CA 1
ATOM 2107 C C . SER A 1 264 ? 37.019 15.271 -36.048 1.00 91.12 264 SER A C 1
ATOM 2109 O O . SER A 1 264 ? 36.837 14.475 -35.127 1.00 91.12 264 SER A O 1
ATOM 2111 N N . VAL A 1 265 ? 37.089 16.591 -35.845 1.00 92.81 265 VAL A N 1
ATOM 2112 C CA . VAL A 1 265 ? 36.883 17.218 -34.529 1.00 92.81 265 VAL A CA 1
ATOM 2113 C C . VAL A 1 265 ? 35.426 17.082 -34.083 1.00 92.81 265 VAL A C 1
ATOM 2115 O O . VAL A 1 265 ? 35.175 16.746 -32.927 1.00 92.81 265 VAL A O 1
ATOM 2118 N N . GLN A 1 266 ? 34.468 17.281 -34.992 1.00 91.75 266 GLN A N 1
ATOM 2119 C CA . GLN A 1 266 ? 33.043 17.097 -34.705 1.00 91.75 266 GLN A CA 1
ATOM 2120 C C . GLN A 1 266 ? 32.708 15.643 -34.356 1.00 91.75 266 GLN A C 1
ATOM 2122 O O . GLN A 1 266 ? 32.020 15.405 -33.365 1.00 91.75 266 GLN A O 1
ATOM 2127 N N . ASN A 1 267 ? 33.242 14.674 -35.105 1.00 88.19 267 ASN A N 1
ATOM 2128 C CA . ASN A 1 267 ? 33.048 13.252 -34.820 1.00 88.19 267 ASN A CA 1
ATOM 2129 C C . ASN A 1 267 ? 33.600 12.878 -33.443 1.00 88.19 267 ASN A C 1
ATOM 2131 O O . ASN A 1 267 ? 32.918 12.205 -32.677 1.00 88.19 267 ASN A O 1
ATOM 2135 N N . ARG A 1 268 ? 34.782 13.387 -33.079 1.00 90.44 268 ARG A N 1
ATOM 2136 C CA . ARG A 1 268 ? 35.350 13.166 -31.745 1.00 90.44 268 ARG A CA 1
ATOM 2137 C C . ARG A 1 268 ? 34.475 13.757 -30.633 1.00 90.44 268 ARG A C 1
ATOM 2139 O O . ARG A 1 268 ? 34.265 13.107 -29.615 1.00 90.44 268 ARG A O 1
ATOM 2146 N N . ALA A 1 269 ? 33.934 14.961 -30.828 1.00 89.69 269 ALA A N 1
ATOM 2147 C CA . ALA A 1 269 ? 33.026 15.576 -29.860 1.00 89.69 269 ALA A CA 1
ATOM 2148 C C . ALA A 1 269 ? 31.714 14.780 -29.704 1.00 89.69 269 ALA A C 1
ATOM 2150 O O . ALA A 1 269 ? 31.217 14.621 -28.589 1.00 89.69 269 ALA A O 1
ATOM 2151 N N . LEU A 1 270 ? 31.174 14.244 -30.804 1.00 88.38 270 LEU A N 1
ATOM 2152 C CA . LEU A 1 270 ? 29.999 13.368 -30.781 1.00 88.38 270 LEU A CA 1
ATOM 2153 C C . LEU A 1 270 ? 30.286 12.036 -30.076 1.00 88.38 270 LEU A C 1
ATOM 2155 O O . LEU A 1 270 ? 29.467 11.584 -29.278 1.00 88.38 270 LEU A O 1
ATOM 2159 N N . GLU A 1 271 ? 31.451 11.427 -30.311 1.00 90.00 271 GLU A N 1
ATOM 2160 C CA . GLU A 1 271 ? 31.884 10.217 -29.602 1.00 90.00 271 GLU A CA 1
ATOM 2161 C C . GLU A 1 271 ? 31.996 10.462 -28.091 1.00 90.00 271 GLU A C 1
ATOM 2163 O O . GLU A 1 271 ? 31.490 9.667 -27.296 1.00 90.00 271 GLU A O 1
ATOM 2168 N N . GLU A 1 272 ? 32.588 11.586 -27.678 1.00 91.44 272 GLU A N 1
ATOM 2169 C CA . GLU A 1 272 ? 32.689 11.976 -26.267 1.00 91.44 272 GLU A CA 1
ATOM 2170 C C . GLU A 1 272 ? 31.301 12.180 -25.632 1.00 91.44 272 GLU A C 1
ATOM 2172 O O . GLU A 1 272 ? 31.050 11.677 -24.531 1.00 91.44 272 GLU A O 1
ATOM 2177 N N . GLN A 1 273 ? 30.365 12.830 -26.334 1.00 88.00 273 GLN A N 1
ATOM 2178 C CA . GLN A 1 273 ? 28.976 12.965 -25.877 1.00 88.00 273 GLN A CA 1
ATOM 2179 C C . GLN A 1 273 ? 28.269 11.611 -25.756 1.00 88.00 273 GLN A C 1
ATOM 2181 O O . GLN A 1 273 ? 27.584 11.358 -24.763 1.00 88.00 273 GLN A O 1
ATOM 2186 N N . HIS A 1 274 ? 28.453 10.716 -26.727 1.00 84.75 274 HIS A N 1
ATOM 2187 C CA . HIS A 1 274 ? 27.847 9.388 -26.701 1.00 84.75 274 HIS A CA 1
ATOM 2188 C C . HIS A 1 274 ? 28.371 8.549 -25.523 1.00 84.75 274 HIS A C 1
ATOM 2190 O O . HIS A 1 274 ? 27.594 7.884 -24.835 1.00 84.75 274 HIS A O 1
ATOM 2196 N N . VAL A 1 275 ? 29.674 8.624 -25.228 1.00 90.88 275 VAL A N 1
ATOM 2197 C CA . VAL A 1 275 ? 30.275 7.968 -24.055 1.00 90.88 275 VAL A CA 1
ATOM 2198 C C . VAL A 1 275 ? 29.722 8.540 -22.745 1.00 90.88 275 VAL A C 1
ATOM 2200 O O . VAL A 1 275 ? 29.388 7.770 -21.838 1.00 90.88 275 VAL A O 1
ATOM 2203 N N . GLN A 1 276 ? 29.566 9.862 -22.637 1.00 88.69 276 GLN A N 1
ATOM 2204 C CA . GLN A 1 276 ? 28.966 10.496 -21.458 1.00 88.69 276 GLN A CA 1
ATOM 2205 C C . GLN A 1 276 ? 27.508 10.065 -21.258 1.00 88.69 276 GLN A C 1
ATOM 2207 O O . GLN A 1 276 ? 27.147 9.631 -20.165 1.00 88.69 276 GLN A O 1
ATOM 2212 N N . MET A 1 277 ? 26.691 10.103 -22.313 1.00 85.56 277 MET A N 1
ATOM 2213 C CA . MET A 1 277 ? 25.284 9.699 -22.255 1.00 85.56 277 MET A CA 1
ATOM 2214 C C . MET A 1 277 ? 25.134 8.218 -21.888 1.00 85.56 277 MET A C 1
ATOM 2216 O O . MET A 1 277 ? 24.305 7.867 -21.052 1.00 85.56 277 MET A O 1
ATOM 2220 N N . LYS A 1 278 ? 25.977 7.342 -22.449 1.00 87.44 278 LYS A N 1
ATOM 2221 C CA . LYS A 1 278 ? 26.002 5.915 -22.101 1.00 87.44 278 LYS A CA 1
ATOM 2222 C C . LYS A 1 278 ? 26.356 5.692 -20.628 1.00 87.44 278 LYS A C 1
ATOM 2224 O O . LYS A 1 278 ? 25.750 4.844 -19.980 1.00 87.44 278 LYS A O 1
ATOM 2229 N N . THR A 1 279 ? 27.303 6.461 -20.093 1.00 87.94 279 THR A N 1
ATOM 2230 C CA . THR A 1 279 ? 27.686 6.390 -18.673 1.00 87.94 279 THR A CA 1
ATOM 2231 C C . THR A 1 279 ? 26.536 6.840 -17.770 1.00 87.94 279 THR A C 1
ATOM 2233 O O . THR A 1 279 ? 26.168 6.111 -16.852 1.00 87.94 279 THR A O 1
ATOM 2236 N N . GLN A 1 280 ? 25.890 7.966 -18.090 1.00 85.62 280 GLN A N 1
ATOM 2237 C CA . GLN A 1 280 ? 24.715 8.459 -17.361 1.00 85.62 280 GLN A CA 1
ATOM 2238 C C . GLN A 1 280 ? 23.543 7.470 -17.405 1.00 85.62 280 GLN A C 1
ATOM 2240 O O . GLN A 1 280 ? 22.873 7.263 -16.395 1.00 85.62 280 GLN A O 1
ATOM 2245 N N . LEU A 1 281 ? 23.305 6.822 -18.552 1.00 81.81 281 LEU A N 1
ATOM 2246 C CA . LEU A 1 281 ? 22.279 5.787 -18.678 1.00 81.81 281 LEU A CA 1
ATOM 2247 C C . LEU A 1 281 ? 22.584 4.572 -17.802 1.00 81.81 281 LEU A C 1
ATOM 2249 O O . LEU A 1 281 ? 21.680 4.087 -17.132 1.00 81.81 281 LEU A O 1
ATOM 2253 N N . TYR A 1 282 ? 23.832 4.096 -17.760 1.00 84.75 282 TYR A N 1
ATOM 2254 C CA . TYR A 1 282 ? 24.196 2.985 -16.875 1.00 84.75 282 TYR A CA 1
ATOM 2255 C C . TYR A 1 282 ? 24.069 3.343 -15.394 1.00 84.75 282 TYR A C 1
ATOM 2257 O O . TYR A 1 282 ? 23.592 2.518 -14.618 1.00 84.75 282 TYR A O 1
ATOM 2265 N N . GLU A 1 283 ? 24.443 4.561 -15.000 1.00 82.19 283 GLU A N 1
ATOM 2266 C CA . GLU A 1 283 ? 24.246 5.048 -13.631 1.00 82.19 283 GLU A CA 1
ATOM 2267 C C . GLU A 1 283 ? 22.754 5.129 -13.272 1.00 82.19 283 GLU A C 1
ATOM 2269 O O . GLU A 1 283 ? 22.347 4.660 -12.206 1.00 82.19 283 GLU A O 1
ATOM 2274 N N . ALA A 1 284 ? 21.918 5.642 -14.181 1.00 72.88 284 ALA A N 1
ATOM 2275 C CA . ALA A 1 284 ? 20.470 5.693 -13.997 1.00 72.88 284 ALA A CA 1
ATOM 2276 C C . ALA A 1 284 ? 19.847 4.288 -13.914 1.00 72.88 284 ALA A C 1
ATOM 2278 O O . ALA A 1 284 ? 18.998 4.042 -13.057 1.00 72.88 284 ALA A O 1
ATOM 2279 N N . LEU A 1 285 ? 20.292 3.349 -14.754 1.00 73.75 285 LEU A N 1
ATOM 2280 C CA . LEU A 1 285 ? 19.792 1.973 -14.768 1.00 73.75 285 LEU A CA 1
ATOM 2281 C C . LEU A 1 285 ? 20.193 1.218 -13.492 1.00 73.75 285 LEU A C 1
ATOM 2283 O O . LEU A 1 285 ? 19.360 0.551 -12.884 1.00 73.75 285 LEU A O 1
ATOM 2287 N N . ALA A 1 286 ? 21.435 1.391 -13.029 1.00 76.62 286 ALA A N 1
ATOM 2288 C CA . ALA A 1 286 ? 21.901 0.836 -11.760 1.00 76.62 286 ALA A CA 1
ATOM 2289 C C . ALA A 1 286 ? 21.125 1.415 -10.562 1.00 76.62 286 ALA A C 1
ATOM 2291 O O . ALA A 1 286 ? 20.751 0.678 -9.645 1.00 76.62 286 ALA A O 1
ATOM 2292 N N . SER A 1 287 ? 20.826 2.720 -10.588 1.00 75.38 287 SER A N 1
ATOM 2293 C CA . SER A 1 287 ? 19.967 3.360 -9.587 1.00 75.38 287 SER A CA 1
ATOM 2294 C C . SER A 1 287 ? 18.552 2.767 -9.602 1.00 75.38 287 SER A C 1
ATOM 2296 O O . SER A 1 287 ? 18.033 2.402 -8.543 1.00 75.38 287 SER A O 1
ATOM 2298 N N . HIS A 1 288 ? 17.961 2.564 -10.784 1.00 73.12 288 HIS A N 1
ATOM 2299 C CA . HIS A 1 288 ? 16.629 1.972 -10.929 1.00 73.12 288 HIS A CA 1
ATOM 2300 C C . HIS A 1 288 ? 16.573 0.526 -10.419 1.00 73.12 288 HIS A C 1
ATOM 2302 O O . HIS A 1 288 ? 15.706 0.193 -9.612 1.00 73.12 288 HIS A O 1
ATOM 2308 N N . GLU A 1 289 ? 17.535 -0.324 -10.796 1.00 76.56 289 GLU A N 1
ATOM 2309 C CA . GLU A 1 289 ? 17.605 -1.707 -10.305 1.00 76.56 289 GLU A CA 1
ATOM 2310 C C . GLU A 1 289 ? 17.735 -1.775 -8.777 1.00 76.56 289 GLU A C 1
ATOM 2312 O O . GLU A 1 289 ? 17.143 -2.645 -8.130 1.00 76.56 289 GLU A O 1
ATOM 2317 N N . SER A 1 290 ? 18.497 -0.853 -8.179 1.00 78.44 290 SER A N 1
ATOM 2318 C CA . SER A 1 290 ? 18.611 -0.767 -6.722 1.00 78.44 290 SER A CA 1
ATOM 2319 C C . SER A 1 290 ? 17.276 -0.376 -6.070 1.00 78.44 290 SER A C 1
ATOM 2321 O O . SER A 1 290 ? 16.897 -0.951 -5.045 1.00 78.44 290 SER A O 1
ATOM 2323 N N . SER A 1 291 ? 16.522 0.543 -6.683 1.00 77.31 291 SER A N 1
ATOM 2324 C CA . SER A 1 291 ? 15.191 0.959 -6.229 1.00 77.31 291 SER A CA 1
ATOM 2325 C C . SER A 1 291 ? 14.182 -0.192 -6.299 1.00 77.31 291 SER A C 1
ATOM 2327 O O . SER A 1 291 ? 13.500 -0.474 -5.311 1.00 77.31 291 SER A O 1
ATOM 2329 N N . ASP A 1 292 ? 14.157 -0.940 -7.406 1.00 77.06 292 ASP A N 1
ATOM 2330 C CA . ASP A 1 292 ? 13.258 -2.085 -7.592 1.00 77.06 292 ASP A CA 1
ATOM 2331 C C . ASP A 1 292 ? 13.514 -3.196 -6.569 1.00 77.06 292 ASP A C 1
ATOM 2333 O O . ASP A 1 292 ? 12.573 -3.744 -5.983 1.00 77.06 292 ASP A O 1
ATOM 2337 N N . ARG A 1 293 ? 14.789 -3.505 -6.293 1.00 79.69 293 ARG A N 1
ATOM 2338 C CA . ARG A 1 293 ? 15.164 -4.477 -5.252 1.00 79.69 293 ARG A CA 1
ATOM 2339 C C . ARG A 1 293 ? 14.710 -4.020 -3.867 1.00 79.69 293 ARG A C 1
ATOM 2341 O O . ARG A 1 293 ? 14.166 -4.827 -3.113 1.00 79.69 293 ARG A O 1
ATOM 2348 N N . ASN A 1 294 ? 14.877 -2.735 -3.545 1.00 79.44 294 ASN A N 1
ATOM 2349 C CA . ASN A 1 294 ? 14.402 -2.159 -2.284 1.00 79.44 294 ASN A CA 1
ATOM 2350 C C . ASN A 1 294 ? 12.869 -2.221 -2.173 1.00 79.44 294 ASN A C 1
ATOM 2352 O O . ASN A 1 294 ? 12.340 -2.586 -1.123 1.00 79.44 294 ASN A O 1
ATOM 2356 N N . PHE A 1 295 ? 12.142 -1.921 -3.250 1.00 79.81 295 PHE A N 1
ATOM 2357 C CA . PHE A 1 295 ? 10.684 -2.008 -3.263 1.00 79.81 295 PHE A CA 1
ATOM 2358 C C . PHE A 1 295 ? 10.204 -3.454 -3.073 1.00 79.81 295 PHE A C 1
ATOM 2360 O O . PHE A 1 295 ? 9.318 -3.710 -2.259 1.00 79.81 295 PHE A O 1
ATOM 2367 N N . ALA A 1 296 ? 10.813 -4.419 -3.767 1.00 81.12 296 ALA A N 1
ATOM 2368 C CA . ALA A 1 296 ? 10.490 -5.837 -3.612 1.00 81.12 296 ALA A CA 1
ATOM 2369 C C . ALA A 1 296 ? 10.733 -6.339 -2.174 1.00 81.12 296 ALA A C 1
ATOM 2371 O O . ALA A 1 296 ? 9.926 -7.099 -1.636 1.00 81.12 296 ALA A O 1
ATOM 2372 N N . ALA A 1 297 ? 11.810 -5.869 -1.543 1.00 83.00 297 ALA A N 1
ATOM 2373 C CA . ALA A 1 297 ? 12.136 -6.100 -0.138 1.00 83.00 297 ALA A CA 1
ATOM 2374 C C . ALA A 1 297 ? 11.068 -5.548 0.825 1.00 83.00 297 ALA A C 1
ATOM 2376 O O . ALA A 1 297 ? 10.584 -6.261 1.701 1.00 83.00 297 ALA A O 1
ATOM 2377 N N . ILE A 1 298 ? 10.643 -4.300 0.632 1.00 84.50 298 ILE A N 1
ATOM 2378 C CA . ILE A 1 298 ? 9.589 -3.682 1.449 1.00 84.50 298 ILE A CA 1
ATOM 2379 C C . ILE A 1 298 ? 8.262 -4.425 1.276 1.00 84.50 298 ILE A C 1
ATOM 2381 O O . ILE A 1 298 ? 7.557 -4.686 2.251 1.00 84.50 298 ILE A O 1
ATOM 2385 N N . VAL A 1 299 ? 7.916 -4.808 0.045 1.00 84.81 299 VAL A N 1
ATOM 2386 C CA . VAL A 1 299 ? 6.681 -5.550 -0.232 1.00 84.81 299 VAL A CA 1
ATOM 2387 C C . VAL A 1 299 ? 6.698 -6.922 0.438 1.00 84.81 299 VAL A C 1
ATOM 2389 O O . VAL A 1 299 ? 5.663 -7.350 0.951 1.00 84.81 299 VAL A O 1
ATOM 2392 N N . SER A 1 300 ? 7.839 -7.615 0.463 1.00 84.88 300 SER A N 1
ATOM 2393 C CA . SER A 1 300 ? 7.940 -8.928 1.103 1.00 84.88 300 SER A CA 1
ATOM 2394 C C . SER A 1 300 ? 7.819 -8.845 2.631 1.00 84.88 300 SER A C 1
ATOM 2396 O O . SER A 1 300 ? 7.041 -9.618 3.191 1.00 84.88 300 SER A O 1
ATOM 2398 N N . GLU A 1 301 ? 8.475 -7.872 3.283 1.00 88.31 301 GLU A N 1
ATOM 2399 C CA . GLU A 1 301 ? 8.316 -7.579 4.722 1.00 88.31 301 GLU A CA 1
ATOM 2400 C C . GLU A 1 301 ? 6.865 -7.184 5.065 1.00 88.31 301 GLU A C 1
ATOM 2402 O O . GLU A 1 301 ? 6.266 -7.700 6.009 1.00 88.31 301 GLU A O 1
ATOM 2407 N N . THR A 1 302 ? 6.249 -6.311 4.264 1.00 88.44 302 THR A N 1
ATOM 2408 C CA . THR A 1 302 ? 4.868 -5.858 4.509 1.00 88.44 302 THR A CA 1
ATOM 2409 C C . THR A 1 302 ? 3.857 -6.998 4.356 1.00 88.44 302 THR A C 1
ATOM 2411 O O . THR A 1 302 ? 2.898 -7.105 5.122 1.00 88.44 302 THR A O 1
ATOM 2414 N N . LYS A 1 303 ? 4.059 -7.882 3.371 1.00 88.44 303 LYS A N 1
ATOM 2415 C CA . LYS A 1 303 ? 3.149 -8.999 3.084 1.00 88.44 303 LYS A CA 1
ATOM 2416 C C . LYS A 1 303 ? 3.115 -10.029 4.213 1.00 88.44 303 LYS A C 1
ATOM 2418 O O . LYS A 1 303 ? 2.051 -10.586 4.478 1.00 88.44 303 LYS A O 1
ATOM 2423 N N . THR A 1 304 ? 4.245 -10.306 4.861 1.00 85.62 304 THR A N 1
ATOM 2424 C CA . THR A 1 304 ? 4.296 -11.230 6.007 1.00 85.62 304 THR A CA 1
ATOM 2425 C C . THR A 1 304 ? 3.642 -10.620 7.245 1.00 85.62 304 THR A C 1
ATOM 2427 O O . THR A 1 304 ? 2.813 -11.288 7.861 1.00 85.62 304 THR A O 1
ATOM 2430 N N . LEU A 1 305 ? 3.878 -9.334 7.534 1.00 87.75 305 LEU A N 1
ATOM 2431 C CA . LEU A 1 305 ? 3.157 -8.612 8.595 1.00 87.75 305 LEU A CA 1
ATOM 2432 C C . LEU A 1 305 ? 1.642 -8.590 8.363 1.00 87.75 305 LEU A C 1
ATOM 2434 O O . LEU A 1 305 ? 0.867 -8.848 9.279 1.00 87.75 305 LEU A O 1
ATOM 2438 N N . PHE A 1 306 ? 1.197 -8.332 7.131 1.00 90.44 306 PHE A N 1
ATOM 2439 C CA . PHE A 1 306 ? -0.230 -8.336 6.808 1.00 90.44 306 PHE A CA 1
ATOM 2440 C C . PHE A 1 306 ? -0.882 -9.702 7.069 1.00 90.44 306 PHE A C 1
ATOM 2442 O O . PHE A 1 306 ? -1.978 -9.764 7.623 1.00 90.44 306 PHE A O 1
ATOM 2449 N N . ARG A 1 307 ? -0.196 -10.804 6.730 1.00 86.62 307 ARG A N 1
ATOM 2450 C CA . ARG A 1 307 ? -0.674 -12.164 7.033 1.00 86.62 307 ARG A CA 1
ATOM 2451 C C . ARG A 1 307 ? -0.832 -12.396 8.534 1.00 86.62 307 ARG A C 1
ATOM 2453 O O . ARG A 1 307 ? -1.841 -12.967 8.935 1.00 86.62 307 ARG A O 1
ATOM 2460 N N . PHE A 1 308 ? 0.112 -11.915 9.346 1.00 92.38 308 PHE A N 1
ATOM 2461 C CA . PHE A 1 308 ? 0.006 -11.978 10.805 1.00 92.38 308 PHE A CA 1
ATOM 2462 C C . PHE A 1 308 ? -1.253 -11.261 11.313 1.00 92.38 308 PHE A C 1
ATOM 2464 O O . PHE A 1 308 ? -2.032 -11.851 12.061 1.00 92.38 308 PHE A O 1
ATOM 2471 N N . TYR A 1 309 ? -1.488 -10.015 10.889 1.00 91.00 309 TYR A N 1
ATOM 2472 C CA . TYR A 1 309 ? -2.660 -9.254 11.334 1.00 91.00 309 TYR A CA 1
ATOM 2473 C C . TYR A 1 309 ? -3.975 -9.872 10.854 1.00 91.00 309 TYR A C 1
ATOM 2475 O O . TYR A 1 309 ? -4.954 -9.885 11.596 1.00 91.00 309 TYR A O 1
ATOM 2483 N N . GLN A 1 310 ? -4.000 -10.427 9.641 1.00 90.94 310 GLN A N 1
ATOM 2484 C CA . GLN A 1 310 ? -5.171 -11.125 9.121 1.00 90.94 310 GLN A CA 1
ATOM 2485 C C . GLN A 1 310 ? -5.497 -12.379 9.945 1.00 90.94 310 GLN A C 1
ATOM 2487 O O . GLN A 1 310 ? -6.650 -12.556 10.335 1.00 90.94 310 GLN A O 1
ATOM 2492 N N . ALA A 1 311 ? -4.499 -13.214 10.245 1.00 85.69 311 ALA A N 1
ATOM 2493 C CA . ALA A 1 311 ? -4.679 -14.392 11.093 1.00 85.69 311 ALA A CA 1
ATOM 2494 C C . ALA A 1 311 ? -5.107 -13.991 12.515 1.00 85.69 311 ALA A C 1
ATOM 2496 O O . ALA A 1 311 ? -6.073 -14.524 13.050 1.00 85.69 311 ALA A O 1
ATOM 2497 N N . SER A 1 312 ? -4.475 -12.962 13.084 1.00 87.25 312 SER A N 1
ATOM 2498 C CA . SER A 1 312 ? -4.832 -12.396 14.392 1.00 87.25 312 SER A CA 1
ATOM 2499 C C . SER A 1 312 ? -6.286 -11.914 14.452 1.00 87.25 312 SER A C 1
ATOM 2501 O O . SER A 1 312 ? -6.993 -12.197 15.416 1.00 87.25 312 SER A O 1
ATOM 2503 N N . SER A 1 313 ? -6.760 -11.222 13.411 1.00 89.25 313 SER A N 1
ATOM 2504 C CA . SER A 1 313 ? -8.160 -10.793 13.311 1.00 89.25 313 SER A CA 1
ATOM 2505 C C . SER A 1 313 ? -9.107 -11.989 13.275 1.00 89.25 313 SER A C 1
ATOM 2507 O O . SER A 1 313 ? -10.116 -11.982 13.968 1.00 89.25 313 SER A O 1
ATOM 2509 N N . GLN A 1 314 ? -8.766 -13.037 12.519 1.00 88.56 314 GLN A N 1
ATOM 2510 C CA . GLN A 1 314 ? -9.577 -14.255 12.457 1.00 88.56 314 GLN A CA 1
ATOM 2511 C C . GLN A 1 314 ? -9.635 -14.969 13.808 1.00 88.56 314 GLN A C 1
ATOM 2513 O O . GLN A 1 314 ? -10.702 -15.437 14.196 1.00 88.56 314 GLN A O 1
ATOM 2518 N N . VAL A 1 315 ? -8.523 -15.010 14.549 1.00 86.44 315 VAL A N 1
ATOM 2519 C CA . VAL A 1 315 ? -8.503 -15.516 15.926 1.00 86.44 315 VAL A CA 1
ATOM 2520 C C . VAL A 1 315 ? -9.496 -14.724 16.781 1.00 86.44 315 VAL A C 1
ATOM 2522 O O . VAL A 1 315 ? -10.390 -15.323 17.375 1.00 86.44 315 VAL A O 1
ATOM 2525 N N . LEU A 1 316 ? -9.406 -13.390 16.792 1.00 87.19 316 LEU A N 1
ATOM 2526 C CA . LEU A 1 316 ? -10.308 -12.529 17.568 1.00 87.19 316 LEU A CA 1
ATOM 2527 C C . LEU A 1 316 ? -11.782 -12.700 17.175 1.00 87.19 316 LEU A C 1
ATOM 2529 O O . LEU A 1 316 ? -12.634 -12.770 18.059 1.00 87.19 316 LEU A O 1
ATOM 2533 N N . ASP A 1 317 ? -12.084 -12.826 15.883 1.00 85.88 317 ASP A N 1
ATOM 2534 C CA . ASP A 1 317 ? -13.443 -13.074 15.396 1.00 85.88 317 ASP A CA 1
ATOM 2535 C C . ASP A 1 317 ? -13.972 -14.430 15.881 1.00 85.88 317 ASP A C 1
ATOM 2537 O O . ASP A 1 317 ? -15.118 -14.536 16.322 1.00 85.88 317 ASP A O 1
ATOM 2541 N N . LEU A 1 318 ? -13.146 -15.481 15.845 1.00 84.56 318 LEU A N 1
ATOM 2542 C CA . LEU A 1 318 ? -13.513 -16.796 16.375 1.00 84.56 318 LEU A CA 1
ATOM 2543 C C . LEU A 1 318 ? -13.746 -16.748 17.890 1.00 84.56 318 LEU A C 1
ATOM 2545 O O . LEU A 1 318 ? -14.729 -17.321 18.368 1.00 84.56 318 LEU A O 1
ATOM 2549 N N . PHE A 1 319 ? -12.904 -16.021 18.631 1.00 82.38 319 PHE A N 1
ATOM 2550 C CA . PHE A 1 319 ? -13.105 -15.776 20.059 1.00 82.38 319 PHE A CA 1
ATOM 2551 C C . PHE A 1 319 ? -14.426 -15.048 20.314 1.00 82.38 319 PHE A C 1
ATOM 2553 O O . PHE A 1 319 ? -15.249 -15.541 21.082 1.00 82.38 319 PHE A O 1
ATOM 2560 N N . ALA A 1 320 ? -14.682 -13.924 19.645 1.00 83.25 320 ALA A N 1
ATOM 2561 C CA . ALA A 1 320 ? -15.919 -13.162 19.805 1.00 83.25 320 ALA A CA 1
ATOM 2562 C C . ALA A 1 320 ? -17.157 -14.018 19.491 1.00 83.25 320 ALA A C 1
ATOM 2564 O O . ALA A 1 320 ? -18.120 -14.040 20.260 1.00 83.25 320 ALA A O 1
ATOM 2565 N N . ASN A 1 321 ? -17.103 -14.801 18.411 1.00 80.94 321 ASN A N 1
ATOM 2566 C CA . ASN A 1 321 ? -18.185 -15.702 18.026 1.00 80.94 321 ASN A CA 1
ATOM 2567 C C . ASN A 1 321 ? -18.421 -16.820 19.048 1.00 80.94 321 ASN A C 1
ATOM 2569 O O . ASN A 1 321 ? -19.570 -17.201 19.260 1.00 80.94 321 ASN A O 1
ATOM 2573 N N . SER A 1 322 ? -17.377 -17.314 19.723 1.00 78.44 322 SER A N 1
ATOM 2574 C CA . SER A 1 322 ? -17.530 -18.324 20.779 1.00 78.44 322 SER A CA 1
ATOM 2575 C C . SER A 1 322 ? -18.356 -17.821 21.971 1.00 78.44 322 SER A C 1
ATOM 2577 O O . SER A 1 322 ? -19.111 -18.597 22.553 1.00 78.44 322 SER A O 1
ATOM 2579 N N . PHE A 1 323 ? -18.299 -16.519 22.274 1.00 74.06 323 PHE A N 1
ATOM 2580 C CA . PHE A 1 323 ? -19.100 -15.893 23.332 1.00 74.06 323 PHE A CA 1
ATOM 2581 C C . PHE A 1 323 ? -20.490 -15.438 22.861 1.00 74.06 323 PHE A C 1
ATOM 2583 O O . PHE A 1 323 ? -21.422 -15.388 23.661 1.00 74.06 323 PHE A O 1
ATOM 2590 N N . LEU A 1 324 ? -20.651 -15.108 21.574 1.00 74.44 324 LEU A N 1
ATOM 2591 C CA . LEU A 1 324 ? -21.918 -14.623 21.009 1.00 74.44 324 LEU A CA 1
ATOM 2592 C C . LEU A 1 324 ? -22.842 -15.742 20.497 1.00 74.44 324 LEU A C 1
ATOM 2594 O O . LEU A 1 324 ? -24.051 -15.528 20.358 1.00 74.44 324 LEU A O 1
ATOM 2598 N N . ALA A 1 325 ? -22.314 -16.932 20.198 1.00 65.12 325 ALA A N 1
ATOM 2599 C CA . ALA A 1 325 ? -23.084 -18.037 19.633 1.00 65.12 325 ALA A CA 1
ATOM 2600 C C . ALA A 1 325 ? -24.064 -18.638 20.659 1.00 65.12 325 ALA A C 1
ATOM 2602 O O . ALA A 1 325 ? -23.776 -19.609 21.350 1.00 65.12 325 ALA A O 1
ATOM 2603 N N . SER A 1 326 ? -25.284 -18.097 20.705 1.00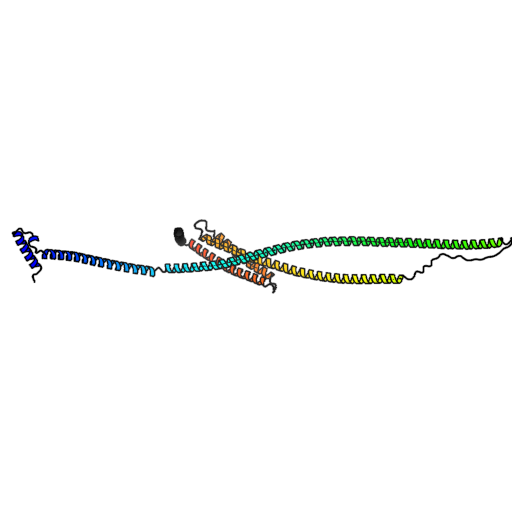 53.44 326 SER A N 1
ATOM 2604 C CA . SER A 1 326 ? -26.324 -18.481 21.674 1.00 53.44 326 SER A CA 1
ATOM 2605 C C . SER A 1 326 ? -26.915 -19.895 21.528 1.00 53.44 326 SER A C 1
ATOM 2607 O O . SER A 1 326 ? -27.801 -20.221 22.315 1.00 53.44 326 SER A O 1
ATOM 2609 N N . LYS A 1 327 ? -26.474 -20.726 20.559 1.00 53.66 327 LYS A N 1
ATOM 2610 C CA . LYS A 1 327 ? -26.820 -22.172 20.422 1.00 53.66 327 LYS A CA 1
ATOM 2611 C C . LYS A 1 327 ? -26.308 -22.856 19.141 1.00 53.66 327 LYS A C 1
ATOM 2613 O O . LYS A 1 327 ? -26.342 -24.081 19.070 1.00 53.66 327 LYS A O 1
ATOM 2618 N N . ALA A 1 328 ? -25.862 -22.120 18.121 1.00 49.81 328 ALA A N 1
ATOM 2619 C CA . ALA A 1 328 ? -25.463 -22.697 16.832 1.00 49.81 328 ALA A CA 1
ATOM 2620 C C . ALA A 1 328 ? -23.931 -22.744 16.696 1.00 49.81 328 ALA A C 1
ATOM 2622 O O . ALA A 1 328 ? -23.308 -21.736 16.398 1.00 49.81 328 ALA A O 1
ATOM 2623 N N . SER A 1 329 ? -23.357 -23.922 16.962 1.00 59.25 329 SER A N 1
ATOM 2624 C CA . SER A 1 329 ? -21.937 -24.296 16.821 1.00 59.25 329 SER A CA 1
ATOM 2625 C C . SER A 1 329 ? -20.914 -23.323 17.425 1.00 59.25 329 SER A C 1
ATOM 2627 O O . SER A 1 329 ? -20.464 -22.382 16.773 1.00 59.25 329 SER A O 1
ATOM 2629 N N . ILE A 1 330 ? -20.464 -23.625 18.645 1.00 67.50 330 ILE A N 1
ATOM 2630 C CA . ILE A 1 330 ? -19.204 -23.081 19.165 1.00 67.50 330 ILE A CA 1
ATOM 2631 C C . ILE A 1 330 ? -18.107 -23.449 18.148 1.00 67.50 330 ILE A C 1
ATOM 2633 O O . ILE A 1 330 ? -18.020 -24.628 17.778 1.00 67.50 330 ILE A O 1
ATOM 2637 N N . PRO A 1 331 ? -17.314 -22.483 17.648 1.00 68.44 331 PRO A N 1
ATOM 2638 C CA . PRO A 1 331 ? -16.192 -22.784 16.774 1.00 68.44 331 PRO A CA 1
ATOM 2639 C C . PRO A 1 331 ? -15.309 -23.859 17.405 1.00 68.44 331 PRO A C 1
ATOM 2641 O O . PRO A 1 331 ? -15.027 -23.811 18.601 1.00 68.44 331 PRO A O 1
ATOM 2644 N N . SER A 1 332 ? -14.894 -24.845 16.610 1.00 77.88 332 SER A N 1
ATOM 2645 C CA . SER A 1 332 ? -13.997 -25.891 17.101 1.00 77.88 332 SER A CA 1
ATOM 2646 C C . SER A 1 332 ? -12.736 -25.248 17.679 1.00 77.88 332 SER A C 1
ATOM 2648 O O . SER A 1 332 ? -12.102 -24.441 17.002 1.00 77.88 332 SER A O 1
ATOM 2650 N N . LEU A 1 333 ? -12.354 -25.627 18.900 1.00 77.19 333 LEU A N 1
ATOM 2651 C CA . LEU A 1 333 ? -11.100 -25.195 19.533 1.00 77.19 333 LEU A CA 1
ATOM 2652 C C . LEU A 1 333 ? -9.888 -25.451 18.629 1.00 77.19 333 LEU A C 1
ATOM 2654 O O . LEU A 1 333 ? -9.007 -24.605 18.525 1.00 77.19 333 LEU A O 1
ATOM 2658 N N . VAL A 1 334 ? -9.927 -26.550 17.870 1.00 84.25 334 VAL A N 1
ATOM 2659 C CA . VAL A 1 334 ? -8.912 -26.905 16.867 1.00 84.25 334 VAL A CA 1
ATOM 2660 C C . VAL A 1 334 ? -8.751 -25.809 15.807 1.00 84.25 334 VAL A C 1
ATOM 2662 O O . VAL A 1 334 ? -7.652 -25.569 15.316 1.00 84.25 334 VAL A O 1
ATOM 2665 N N . LEU A 1 335 ? -9.838 -25.121 15.443 1.00 85.75 335 LEU A N 1
ATOM 2666 C CA . LEU A 1 335 ? -9.781 -24.026 14.479 1.00 85.75 335 LEU A CA 1
ATOM 2667 C C . LEU A 1 335 ? -9.085 -22.800 15.082 1.00 85.75 335 LEU A C 1
ATOM 2669 O O . LEU A 1 335 ? -8.274 -22.187 14.395 1.00 85.75 335 LEU A O 1
ATOM 2673 N N . ILE A 1 336 ? -9.356 -22.469 16.349 1.00 84.12 336 ILE A N 1
ATOM 2674 C CA . ILE A 1 336 ? -8.701 -21.350 17.044 1.00 84.12 336 ILE A CA 1
ATOM 2675 C C . ILE A 1 336 ? -7.196 -21.609 17.159 1.00 84.12 336 ILE A C 1
ATOM 2677 O O . ILE A 1 336 ? -6.414 -20.741 16.776 1.00 84.12 336 ILE A O 1
ATOM 2681 N N . GLU A 1 337 ? -6.799 -22.808 17.596 1.00 87.56 337 GLU A N 1
ATOM 2682 C CA . GLU A 1 337 ? -5.390 -23.221 17.668 1.00 87.56 337 GLU A CA 1
ATOM 2683 C C . GLU A 1 337 ? -4.716 -23.111 16.294 1.00 87.56 337 GLU A C 1
ATOM 2685 O O . GLU A 1 337 ? -3.689 -22.453 16.167 1.00 87.56 337 GLU A O 1
ATOM 2690 N N . SER A 1 338 ? -5.355 -23.619 15.231 1.00 89.94 338 SER A N 1
ATOM 2691 C CA . SER A 1 338 ? -4.790 -23.538 13.875 1.00 89.94 338 SER A CA 1
ATOM 2692 C C . SER A 1 338 ? -4.565 -22.103 13.382 1.00 89.94 338 SER A C 1
ATOM 2694 O O . SER A 1 338 ? -3.610 -21.842 12.651 1.00 89.94 338 SER A O 1
ATOM 2696 N N . GLN A 1 339 ? -5.432 -21.159 13.768 1.00 87.31 339 GLN A N 1
ATOM 2697 C CA . GLN A 1 339 ? -5.281 -19.752 13.389 1.00 87.31 339 GLN A CA 1
ATOM 2698 C C . GLN A 1 339 ? -4.230 -19.040 14.243 1.00 87.31 339 GLN A C 1
ATOM 2700 O O . GLN A 1 339 ? -3.530 -18.159 13.741 1.00 87.31 339 GLN A O 1
ATOM 2705 N N . LEU A 1 340 ? -4.087 -19.432 15.511 1.00 87.31 340 LEU A N 1
ATOM 2706 C CA . LEU A 1 340 ? -3.026 -18.934 16.380 1.00 87.31 340 LEU A CA 1
ATOM 270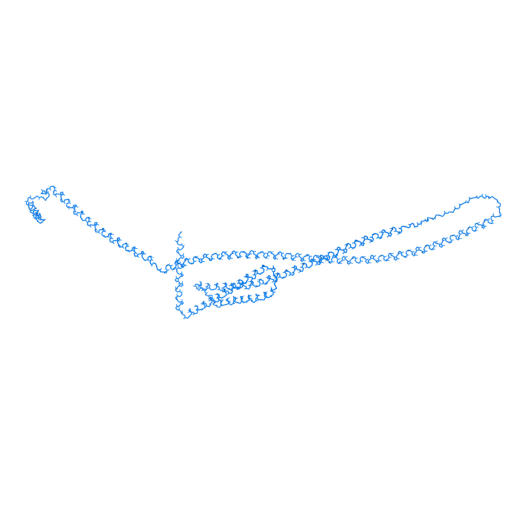7 C C . LEU A 1 340 ? -1.651 -19.393 15.877 1.00 87.31 340 LEU A C 1
ATOM 2709 O O . LEU A 1 340 ? -0.754 -18.562 15.735 1.00 87.31 340 LEU A O 1
ATOM 2713 N N . ASP A 1 341 ? -1.521 -20.670 15.513 1.00 90.38 341 ASP A N 1
ATOM 2714 C CA . ASP A 1 341 ? -0.312 -21.230 14.904 1.00 90.38 341 ASP A CA 1
ATOM 2715 C C . ASP A 1 341 ? 0.024 -20.505 13.594 1.00 90.38 341 ASP A C 1
ATOM 2717 O O . ASP A 1 341 ? 1.163 -20.085 13.387 1.00 90.38 341 ASP A O 1
ATOM 2721 N N . ALA A 1 342 ? -0.975 -20.262 12.736 1.00 87.19 342 ALA A N 1
ATOM 2722 C CA . ALA A 1 342 ? -0.788 -19.513 11.493 1.00 87.19 342 ALA A CA 1
ATOM 2723 C C . ALA A 1 342 ? -0.327 -18.064 11.738 1.00 87.19 342 ALA A C 1
ATOM 2725 O O . ALA A 1 342 ? 0.506 -17.541 10.990 1.00 87.19 342 ALA A O 1
ATOM 2726 N N . ALA A 1 343 ? -0.837 -17.404 12.784 1.00 83.69 343 ALA A N 1
ATOM 2727 C CA . ALA A 1 343 ? -0.373 -16.078 13.181 1.00 83.69 343 ALA A CA 1
ATOM 2728 C C . ALA A 1 343 ? 1.091 -16.129 13.651 1.00 83.69 343 ALA A C 1
ATOM 2730 O O . ALA A 1 343 ? 1.921 -15.353 13.171 1.00 83.69 343 ALA A O 1
ATOM 2731 N N . GLN A 1 344 ? 1.441 -17.070 14.530 1.00 89.94 344 GLN A N 1
ATOM 2732 C CA . GLN A 1 344 ? 2.810 -17.235 15.027 1.00 89.94 344 GLN A CA 1
ATOM 2733 C C . GLN A 1 344 ? 3.801 -17.565 13.901 1.00 89.94 344 GLN A C 1
ATOM 2735 O O . GLN A 1 344 ? 4.873 -16.957 13.824 1.00 89.94 344 GLN A O 1
ATOM 2740 N N . GLU A 1 345 ? 3.430 -18.457 12.980 1.00 92.12 345 GLU A N 1
ATOM 2741 C CA . GLU A 1 345 ? 4.231 -18.801 11.805 1.00 92.12 345 GLU A CA 1
ATOM 2742 C C . GLU A 1 345 ? 4.444 -17.580 10.898 1.00 92.12 345 GLU A C 1
ATOM 2744 O O . GLU A 1 345 ? 5.568 -17.312 10.467 1.00 92.12 345 GLU A O 1
ATOM 2749 N N . ALA A 1 346 ? 3.400 -16.780 10.652 1.00 84.88 346 ALA A N 1
ATOM 2750 C CA . ALA A 1 346 ? 3.510 -15.566 9.844 1.00 84.88 346 ALA A CA 1
ATOM 2751 C C . ALA A 1 346 ? 4.452 -14.524 10.472 1.00 84.88 346 ALA A C 1
ATOM 2753 O O . ALA A 1 346 ? 5.245 -13.901 9.757 1.00 84.88 346 ALA A O 1
ATOM 2754 N N . LEU A 1 347 ? 4.398 -14.353 11.796 1.00 88.00 347 LEU A N 1
ATOM 2755 C CA . LEU A 1 347 ? 5.277 -13.436 12.522 1.00 88.00 347 LEU A CA 1
ATOM 2756 C C . LEU A 1 347 ? 6.732 -13.929 12.536 1.00 88.00 347 LEU A C 1
ATOM 2758 O O . LEU A 1 347 ? 7.652 -13.145 12.304 1.00 88.00 347 LEU A O 1
ATOM 2762 N N . SER A 1 348 ? 6.952 -15.229 12.747 1.00 89.62 348 SER A N 1
ATOM 2763 C CA . SER A 1 348 ? 8.281 -15.844 12.640 1.00 89.62 348 SER A CA 1
ATOM 2764 C C . SER A 1 348 ? 8.858 -15.674 11.230 1.00 89.62 348 SER A C 1
ATOM 2766 O O . SER A 1 348 ? 9.983 -15.195 11.060 1.00 89.62 348 SER A O 1
ATOM 2768 N N . GLY A 1 349 ? 8.043 -15.941 10.205 1.00 83.44 349 GLY A N 1
ATOM 2769 C CA . GLY A 1 349 ? 8.399 -15.730 8.805 1.00 83.44 349 GLY A CA 1
ATOM 2770 C C . GLY A 1 349 ? 8.756 -14.276 8.492 1.00 83.44 349 GLY A C 1
ATOM 2771 O O . GLY A 1 349 ? 9.679 -14.030 7.716 1.00 83.44 349 GLY A O 1
ATOM 2772 N N . TYR A 1 350 ? 8.094 -13.300 9.121 1.00 89.12 350 TYR A N 1
ATOM 2773 C CA . TYR A 1 350 ? 8.494 -11.896 9.015 1.00 89.12 350 TYR A CA 1
ATOM 2774 C C . TYR A 1 350 ? 9.914 -11.657 9.545 1.00 89.12 350 TYR A C 1
ATOM 2776 O O . TYR A 1 350 ? 10.704 -11.014 8.856 1.00 89.12 350 TYR A O 1
ATOM 2784 N N . PHE A 1 351 ? 10.272 -12.176 10.723 1.00 87.69 351 PHE A N 1
ATOM 2785 C CA . PHE A 1 351 ? 11.612 -11.969 11.285 1.00 87.69 351 PHE A CA 1
ATOM 2786 C C . PHE A 1 351 ? 12.719 -12.588 10.424 1.00 87.69 351 PHE A C 1
ATOM 2788 O O . PHE A 1 351 ? 13.775 -11.971 10.257 1.00 87.69 351 PHE A O 1
ATOM 2795 N N . GLU A 1 352 ? 12.469 -13.750 9.819 1.00 87.81 352 GLU A N 1
ATOM 2796 C CA . GLU A 1 352 ? 13.404 -14.364 8.870 1.00 87.81 352 GLU A CA 1
ATOM 2797 C C . GLU A 1 352 ? 13.534 -13.541 7.581 1.00 87.81 352 GLU A C 1
ATOM 2799 O O . GLU A 1 352 ? 14.649 -13.237 7.147 1.00 87.81 352 GLU A O 1
ATOM 2804 N N . VAL A 1 353 ? 12.411 -13.091 7.002 1.00 84.62 353 VAL A N 1
ATOM 2805 C CA . VAL A 1 353 ? 12.422 -12.210 5.821 1.00 84.62 353 VAL A CA 1
ATOM 2806 C C . VAL A 1 353 ? 13.173 -10.919 6.128 1.00 84.62 353 VAL A C 1
ATOM 2808 O O . VAL A 1 353 ? 14.082 -10.565 5.384 1.00 84.62 353 VAL A O 1
ATOM 2811 N N . LYS A 1 354 ? 12.875 -10.264 7.253 1.00 88.06 354 LYS A N 1
ATOM 2812 C CA . LYS A 1 354 ? 13.559 -9.058 7.733 1.00 88.06 354 LYS A CA 1
ATOM 2813 C C . LYS A 1 354 ? 15.069 -9.272 7.828 1.00 88.06 354 LYS A C 1
ATOM 2815 O O . LYS A 1 354 ? 15.845 -8.441 7.361 1.00 88.06 354 LYS A O 1
ATOM 2820 N N . LYS A 1 355 ? 15.506 -10.386 8.418 1.00 89.12 355 LYS A N 1
ATOM 2821 C CA . LYS A 1 355 ? 16.928 -10.715 8.577 1.00 89.12 355 LYS A CA 1
ATOM 2822 C C . LYS A 1 355 ? 17.631 -10.851 7.226 1.00 89.12 355 LYS A C 1
ATOM 2824 O O . LYS A 1 355 ? 18.699 -10.271 7.042 1.00 89.12 355 LYS A O 1
ATOM 2829 N N . VAL A 1 356 ? 17.033 -11.575 6.280 1.00 84.00 356 VAL A N 1
ATOM 2830 C CA . VAL A 1 356 ? 17.603 -11.788 4.938 1.00 84.00 356 VAL A CA 1
ATOM 2831 C C . VAL A 1 356 ? 17.590 -10.495 4.121 1.00 84.00 356 VAL A C 1
ATOM 2833 O O . VAL A 1 356 ? 18.621 -10.082 3.591 1.00 84.00 356 VAL A O 1
ATOM 2836 N N . VAL A 1 357 ? 16.441 -9.826 4.055 1.00 81.81 357 VAL A N 1
ATOM 2837 C CA . VAL A 1 357 ? 16.230 -8.603 3.274 1.00 81.81 357 VAL A CA 1
ATOM 2838 C C . VAL A 1 357 ? 17.156 -7.484 3.739 1.00 81.81 357 VAL A C 1
ATOM 2840 O O . VAL A 1 357 ? 17.817 -6.838 2.923 1.00 81.81 357 VAL A O 1
ATOM 2843 N N . ARG A 1 358 ? 17.269 -7.274 5.052 1.00 83.44 358 ARG A N 1
ATOM 2844 C CA . ARG A 1 358 ? 18.108 -6.200 5.593 1.00 83.44 358 ARG A CA 1
ATOM 2845 C C . ARG A 1 358 ? 19.592 -6.524 5.551 1.00 83.44 358 ARG A C 1
ATOM 2847 O O . ARG A 1 358 ? 20.384 -5.597 5.429 1.00 83.44 358 ARG A O 1
ATOM 2854 N N . ALA A 1 359 ? 19.981 -7.801 5.582 1.00 82.88 359 ALA A N 1
ATOM 2855 C CA . ALA A 1 359 ? 21.364 -8.189 5.319 1.00 82.88 359 ALA A CA 1
ATOM 2856 C C . ALA A 1 359 ? 21.779 -7.821 3.884 1.00 82.88 359 ALA A C 1
ATOM 2858 O O . ALA A 1 359 ? 22.851 -7.252 3.691 1.00 82.88 359 ALA A O 1
ATOM 2859 N N . ILE A 1 360 ? 20.905 -8.058 2.899 1.00 76.94 360 ILE A N 1
ATOM 2860 C CA . ILE A 1 360 ? 21.149 -7.705 1.490 1.00 76.94 360 ILE A CA 1
ATOM 2861 C C . ILE A 1 360 ? 21.176 -6.179 1.294 1.00 76.94 360 ILE A C 1
ATOM 2863 O O . ILE A 1 360 ? 22.014 -5.668 0.555 1.00 76.94 360 ILE A O 1
ATOM 2867 N N . ASN A 1 361 ? 20.319 -5.442 2.006 1.00 73.12 361 ASN A N 1
ATOM 2868 C CA . ASN A 1 361 ? 20.183 -3.985 1.878 1.00 73.12 361 ASN A CA 1
ATOM 2869 C C . ASN A 1 361 ? 21.062 -3.171 2.847 1.00 73.12 361 ASN A C 1
ATOM 2871 O O . ASN A 1 361 ? 20.909 -1.952 2.937 1.00 73.12 361 ASN A O 1
ATOM 2875 N N . SER A 1 362 ? 21.986 -3.821 3.562 1.00 67.62 362 SER A N 1
ATOM 2876 C CA . SER A 1 362 ? 22.833 -3.200 4.592 1.00 67.62 362 SER A CA 1
ATOM 2877 C C . SER A 1 362 ? 23.925 -2.270 4.053 1.00 67.62 362 SER A C 1
ATOM 2879 O O . SER A 1 362 ? 24.639 -1.662 4.850 1.00 67.62 362 SER A O 1
ATOM 2881 N N . GLN A 1 363 ? 24.049 -2.101 2.730 1.00 65.44 363 GLN A N 1
ATOM 2882 C CA . GLN A 1 363 ? 24.927 -1.068 2.192 1.00 65.44 363 GLN A CA 1
ATOM 2883 C C . GLN A 1 363 ? 24.379 0.324 2.568 1.00 65.44 363 GLN A C 1
ATOM 2885 O O . GLN A 1 363 ? 23.236 0.661 2.220 1.00 65.44 363 GLN A O 1
ATOM 2890 N N . PRO A 1 364 ? 25.159 1.122 3.325 1.00 54.00 364 PRO A N 1
ATOM 2891 C CA . PRO A 1 364 ? 24.735 2.423 3.809 1.00 54.00 364 PRO A CA 1
ATOM 2892 C C . PRO A 1 364 ? 24.764 3.427 2.658 1.00 54.00 364 PRO A C 1
ATOM 2894 O O . PRO A 1 364 ? 25.713 4.186 2.489 1.00 54.00 364 PRO A O 1
ATOM 2897 N N . ASP A 1 365 ? 23.695 3.446 1.869 1.00 64.69 365 ASP A N 1
ATOM 2898 C CA . ASP A 1 365 ? 23.374 4.605 1.047 1.00 64.69 365 ASP A CA 1
ATOM 2899 C C . ASP A 1 365 ? 22.824 5.691 1.975 1.00 64.69 365 ASP A C 1
ATOM 2901 O O . ASP A 1 365 ? 21.634 5.733 2.301 1.00 64.69 365 ASP A O 1
ATOM 2905 N N . ASN A 1 366 ? 23.728 6.549 2.454 1.00 56.38 366 ASN A N 1
ATOM 2906 C CA . ASN A 1 366 ? 23.448 7.636 3.400 1.00 56.38 366 ASN A CA 1
ATOM 2907 C C . ASN A 1 366 ? 22.455 8.686 2.868 1.00 56.38 366 ASN A C 1
ATOM 2909 O O . ASN A 1 366 ? 22.021 9.551 3.626 1.00 56.38 366 ASN A O 1
ATOM 2913 N N . ASN A 1 367 ? 22.073 8.617 1.592 1.00 59.09 367 ASN A N 1
ATOM 2914 C CA . ASN A 1 367 ? 21.286 9.656 0.932 1.00 59.09 367 ASN A CA 1
ATOM 2915 C C . ASN A 1 367 ? 19.781 9.369 0.860 1.00 59.09 367 ASN A C 1
ATOM 2917 O O . ASN A 1 367 ? 19.038 10.221 0.383 1.00 59.09 367 ASN A O 1
ATOM 2921 N N . ASN A 1 368 ? 19.302 8.215 1.338 1.00 71.62 368 ASN A N 1
ATOM 2922 C CA . ASN A 1 368 ? 17.891 7.845 1.198 1.00 71.62 368 ASN A CA 1
ATOM 2923 C C . ASN A 1 368 ? 17.132 7.955 2.536 1.00 71.62 368 ASN A C 1
ATOM 2925 O O . ASN A 1 368 ? 16.859 6.961 3.221 1.00 71.62 368 ASN A O 1
ATOM 2929 N N . LEU A 1 369 ? 16.831 9.201 2.930 1.00 70.19 369 LEU A N 1
ATOM 2930 C CA . LEU A 1 369 ? 16.120 9.538 4.174 1.00 70.19 369 LEU A CA 1
ATOM 2931 C C . LEU A 1 369 ? 14.754 8.829 4.256 1.00 70.19 369 LEU A C 1
ATOM 2933 O O . LEU A 1 369 ? 14.410 8.267 5.298 1.00 70.19 369 LEU A O 1
ATOM 2937 N N . ASP A 1 370 ? 14.039 8.767 3.130 1.00 79.12 370 ASP A N 1
ATOM 2938 C CA . ASP A 1 370 ? 12.712 8.151 3.016 1.00 79.12 370 ASP A CA 1
ATOM 2939 C C . ASP A 1 370 ? 12.754 6.640 3.281 1.00 79.12 370 ASP A C 1
ATOM 2941 O O . ASP A 1 370 ? 11.907 6.094 3.990 1.00 79.12 370 ASP A O 1
ATOM 2945 N N . ARG A 1 371 ? 13.803 5.955 2.804 1.00 78.94 371 ARG A N 1
ATOM 2946 C CA . ARG A 1 371 ? 14.010 4.516 3.044 1.00 78.94 371 ARG A CA 1
ATOM 2947 C C . ARG A 1 371 ? 14.185 4.215 4.531 1.00 78.94 371 ARG A C 1
ATOM 2949 O O . ARG A 1 371 ? 13.641 3.242 5.050 1.00 78.94 371 ARG A O 1
ATOM 2956 N N . THR A 1 372 ? 14.951 5.055 5.219 1.00 82.00 372 THR A N 1
ATOM 2957 C CA . THR A 1 372 ? 15.210 4.891 6.654 1.00 82.00 372 THR A CA 1
ATOM 2958 C C . THR A 1 372 ? 13.941 5.123 7.472 1.00 82.00 372 THR A C 1
ATOM 2960 O O . THR A 1 372 ? 13.703 4.404 8.442 1.00 82.00 372 THR A O 1
ATOM 2963 N N . ALA A 1 373 ? 13.109 6.092 7.078 1.00 84.19 373 ALA A N 1
ATOM 2964 C CA . ALA A 1 373 ? 11.809 6.321 7.701 1.00 84.19 373 ALA A CA 1
ATOM 2965 C C . ALA A 1 373 ? 10.878 5.111 7.524 1.00 84.19 373 ALA A C 1
ATOM 2967 O O . ALA A 1 373 ? 10.300 4.635 8.499 1.00 84.19 373 ALA A O 1
ATOM 2968 N N . LEU A 1 374 ? 10.816 4.546 6.316 1.00 85.19 374 LEU A N 1
ATOM 2969 C CA . LEU A 1 374 ? 9.944 3.412 6.016 1.00 85.19 374 LEU A CA 1
ATOM 2970 C C . LEU A 1 374 ? 10.350 2.141 6.786 1.00 85.19 374 LEU A C 1
ATOM 2972 O O . LEU A 1 374 ? 9.497 1.480 7.377 1.00 85.19 374 LEU A O 1
ATOM 2976 N N . TYR A 1 375 ? 11.649 1.831 6.884 1.00 87.19 375 TYR A N 1
ATOM 2977 C CA . TYR A 1 375 ? 12.108 0.710 7.719 1.00 87.19 375 TYR A CA 1
ATOM 2978 C C . TYR A 1 375 ? 11.823 0.916 9.213 1.00 87.19 375 TYR A C 1
ATOM 2980 O O . TYR A 1 375 ? 11.508 -0.052 9.905 1.00 87.19 375 TYR A O 1
ATOM 2988 N N . LYS A 1 376 ? 11.883 2.159 9.712 1.00 86.56 376 LYS A N 1
ATOM 2989 C CA . LYS A 1 376 ? 11.485 2.475 11.094 1.00 86.56 376 LYS A CA 1
ATOM 2990 C C . LYS A 1 376 ? 9.992 2.246 11.326 1.00 86.56 376 LYS A C 1
ATOM 2992 O O . LYS A 1 376 ? 9.626 1.714 12.371 1.00 86.56 376 LYS A O 1
ATOM 2997 N N . GLU A 1 377 ? 9.135 2.610 10.372 1.00 87.12 377 GLU A N 1
ATOM 2998 C CA . GLU A 1 377 ? 7.698 2.319 10.462 1.00 87.12 377 GLU A CA 1
ATOM 2999 C C . GLU A 1 377 ? 7.422 0.809 10.451 1.00 87.12 377 GLU A C 1
ATOM 3001 O O . GLU A 1 377 ? 6.662 0.324 11.289 1.00 87.12 377 GLU A O 1
ATOM 3006 N N . LEU A 1 378 ? 8.088 0.050 9.572 1.00 88.50 378 LEU A N 1
ATOM 3007 C CA . LEU A 1 378 ? 8.018 -1.419 9.552 1.00 88.50 378 LEU A CA 1
ATOM 3008 C C . LEU A 1 378 ? 8.476 -2.040 10.879 1.00 88.50 378 LEU A C 1
ATOM 3010 O O . LEU A 1 378 ? 7.859 -2.987 11.365 1.00 88.50 378 LEU A O 1
ATOM 3014 N N . ASP A 1 379 ? 9.527 -1.499 11.496 1.00 89.19 379 ASP A N 1
ATOM 3015 C CA . ASP A 1 379 ? 9.984 -1.944 12.814 1.00 89.19 379 ASP A CA 1
ATOM 3016 C C . ASP A 1 379 ? 8.963 -1.659 13.911 1.00 89.19 379 ASP A C 1
ATOM 3018 O O . ASP A 1 379 ? 8.704 -2.530 14.740 1.00 89.19 379 ASP A O 1
ATOM 3022 N N . SER A 1 380 ? 8.342 -0.481 13.891 1.00 88.12 380 SER A N 1
ATOM 3023 C CA . SER A 1 380 ? 7.277 -0.141 14.833 1.00 88.12 380 SER A CA 1
ATOM 3024 C C . SER A 1 380 ? 6.064 -1.065 14.678 1.00 88.12 380 SER A C 1
ATOM 3026 O O . SER A 1 380 ? 5.541 -1.550 15.683 1.00 88.12 380 SER A O 1
ATOM 3028 N N . LEU A 1 381 ? 5.655 -1.370 13.441 1.00 86.44 381 LEU A N 1
ATOM 3029 C CA . LEU A 1 381 ? 4.587 -2.335 13.163 1.00 86.44 381 LEU A CA 1
ATOM 3030 C C . LEU A 1 381 ? 4.952 -3.736 13.654 1.00 86.44 381 LEU A C 1
ATOM 3032 O O . LEU A 1 381 ? 4.131 -4.404 14.270 1.00 86.44 381 LEU A O 1
ATOM 3036 N N . ALA A 1 382 ? 6.192 -4.171 13.444 1.00 86.19 382 ALA A N 1
ATOM 3037 C CA . ALA A 1 382 ? 6.650 -5.465 13.926 1.00 86.19 382 ALA A CA 1
ATOM 3038 C C . ALA A 1 382 ? 6.660 -5.575 15.452 1.00 86.19 382 ALA A C 1
ATOM 3040 O O . ALA A 1 382 ? 6.266 -6.611 15.979 1.00 86.19 382 ALA A O 1
ATOM 3041 N N . MET A 1 383 ? 7.073 -4.521 16.164 1.00 88.50 383 MET A N 1
ATOM 3042 C CA . MET A 1 383 ? 6.989 -4.495 17.628 1.00 88.50 383 MET A CA 1
ATOM 3043 C C . MET A 1 383 ? 5.533 -4.598 18.091 1.00 88.50 383 MET A C 1
ATOM 3045 O O . MET A 1 383 ? 5.214 -5.442 18.921 1.00 88.50 383 MET A O 1
ATOM 3049 N N . SER A 1 384 ? 4.629 -3.830 17.472 1.00 90.12 384 SER A N 1
ATOM 3050 C CA . SER A 1 384 ? 3.192 -3.923 17.753 1.00 90.12 384 SER A CA 1
ATOM 3051 C C . SER A 1 384 ? 2.621 -5.318 17.455 1.00 90.12 384 SER A C 1
ATOM 3053 O O . SER A 1 384 ? 1.782 -5.817 18.207 1.00 90.12 384 SER A O 1
ATOM 3055 N N . ALA A 1 385 ? 3.080 -5.970 16.385 1.00 86.62 385 ALA A N 1
ATOM 3056 C CA . ALA A 1 385 ? 2.707 -7.339 16.052 1.00 86.62 385 ALA A CA 1
ATOM 3057 C C . ALA A 1 385 ? 3.201 -8.342 17.108 1.00 86.62 385 ALA A C 1
ATOM 3059 O O . ALA A 1 385 ? 2.437 -9.209 17.526 1.00 86.62 385 ALA A O 1
ATOM 3060 N N . SER A 1 386 ? 4.433 -8.196 17.602 1.00 87.88 386 SER A N 1
ATOM 3061 C CA . SER A 1 386 ? 4.951 -9.009 18.709 1.00 87.88 386 SER A CA 1
ATOM 3062 C C . SER A 1 386 ? 4.132 -8.847 19.988 1.00 87.88 386 SER A C 1
ATOM 3064 O O . SER A 1 386 ? 3.739 -9.849 20.583 1.00 87.88 386 SER A O 1
ATOM 3066 N N . ASP A 1 387 ? 3.799 -7.615 20.372 1.00 89.94 387 ASP A N 1
ATOM 3067 C CA . ASP A 1 387 ? 2.966 -7.349 21.553 1.00 89.94 387 ASP A CA 1
ATOM 3068 C C . ASP A 1 387 ? 1.554 -7.944 21.393 1.00 89.94 387 ASP A C 1
ATOM 3070 O O . ASP A 1 387 ? 0.982 -8.511 22.331 1.00 89.94 387 ASP A O 1
ATOM 3074 N N . SER A 1 388 ? 1.004 -7.872 20.177 1.00 86.56 388 SER A N 1
ATOM 3075 C CA . SER A 1 388 ? -0.290 -8.474 19.835 1.00 86.56 388 SER A CA 1
ATOM 3076 C C . SER A 1 388 ? -0.241 -10.001 19.913 1.00 86.56 388 SER A C 1
ATOM 3078 O O . SER A 1 388 ? -1.173 -10.608 20.433 1.00 86.56 388 SER A O 1
ATOM 3080 N N . ALA A 1 389 ? 0.846 -10.629 19.456 1.00 87.50 389 ALA A N 1
ATOM 3081 C CA . ALA A 1 389 ? 1.028 -12.078 19.532 1.00 87.50 389 ALA A CA 1
ATOM 3082 C C . ALA A 1 389 ? 1.082 -12.569 20.987 1.00 87.50 389 ALA A C 1
ATOM 3084 O O . ALA A 1 389 ? 0.380 -13.517 21.334 1.00 87.50 389 ALA A O 1
ATOM 3085 N N . ILE A 1 390 ? 1.831 -11.875 21.853 1.00 88.44 390 ILE A N 1
ATOM 3086 C CA . ILE A 1 390 ? 1.885 -12.169 23.297 1.00 88.44 390 ILE A CA 1
ATOM 3087 C C . ILE A 1 390 ? 0.492 -12.027 23.927 1.00 88.44 390 ILE A C 1
ATOM 3089 O O . ILE A 1 390 ? 0.069 -12.856 24.737 1.00 88.44 390 ILE A O 1
ATOM 3093 N N . SER A 1 391 ? -0.246 -10.985 23.539 1.00 88.88 391 SER A N 1
ATOM 3094 C CA . SER A 1 391 ? -1.605 -10.739 24.035 1.00 88.88 391 SER A CA 1
ATOM 3095 C C . SER A 1 391 ? -2.579 -11.839 23.597 1.00 88.88 391 SER A C 1
ATOM 3097 O O . SER A 1 391 ? -3.362 -12.321 24.413 1.00 88.88 391 SER A O 1
ATOM 3099 N N . LEU A 1 392 ? -2.503 -12.281 22.337 1.00 86.12 392 LEU A N 1
ATOM 3100 C CA . LEU A 1 392 ? -3.306 -13.385 21.804 1.00 86.12 392 LEU A CA 1
ATOM 3101 C C . LEU A 1 392 ? -2.997 -14.710 22.500 1.00 86.12 392 LEU A C 1
ATOM 3103 O O . LEU A 1 392 ? -3.919 -15.438 22.851 1.00 86.12 392 LEU A O 1
ATOM 3107 N N . GLU A 1 393 ? -1.723 -15.006 22.751 1.00 86.81 393 GLU A N 1
ATOM 3108 C CA . GLU A 1 393 ? -1.312 -16.210 23.475 1.00 86.81 393 GLU A CA 1
ATOM 3109 C C . GLU A 1 393 ? -1.803 -16.189 24.930 1.00 86.81 393 GLU A C 1
ATOM 3111 O O . GLU A 1 393 ? -2.313 -17.189 25.440 1.00 86.81 393 GLU A O 1
ATOM 3116 N N . THR A 1 394 ? -1.742 -15.023 25.579 1.00 88.50 394 THR A N 1
ATOM 3117 C CA . THR A 1 394 ? -2.278 -14.824 26.933 1.00 88.50 394 THR A CA 1
ATOM 3118 C C . THR A 1 394 ? -3.794 -15.030 26.964 1.00 88.50 394 THR A C 1
ATOM 3120 O O . THR A 1 394 ? -4.299 -15.733 27.840 1.00 88.50 394 THR A O 1
ATOM 3123 N N . LEU A 1 395 ? -4.526 -14.465 25.996 1.00 84.06 395 LEU A N 1
ATOM 3124 C CA . LEU A 1 395 ? -5.974 -14.659 25.855 1.00 84.06 395 LEU A CA 1
ATOM 3125 C C . LEU A 1 395 ? -6.325 -16.125 25.595 1.00 84.06 395 LEU A C 1
ATOM 3127 O O . LEU A 1 395 ? -7.242 -16.652 26.222 1.00 84.06 395 LEU A O 1
ATOM 3131 N N . HIS A 1 396 ? -5.577 -16.790 24.716 1.00 84.81 396 HIS A N 1
ATOM 3132 C CA . HIS A 1 396 ? -5.752 -18.205 24.418 1.00 84.81 396 HIS A CA 1
ATOM 3133 C C . HIS A 1 396 ? -5.538 -19.078 25.656 1.00 84.81 396 HIS A C 1
ATOM 3135 O O . HIS A 1 396 ? -6.418 -19.859 26.010 1.00 84.81 396 HIS A O 1
ATOM 3141 N N . SER A 1 397 ? -4.428 -18.886 26.373 1.00 85.25 397 SER A N 1
ATOM 3142 C CA . SER A 1 397 ? -4.137 -19.591 27.627 1.00 85.25 397 SER A CA 1
ATOM 3143 C C . SER A 1 397 ? -5.206 -19.336 28.697 1.00 85.25 397 SER A C 1
ATOM 3145 O O . SER A 1 397 ? -5.680 -20.268 29.351 1.00 85.25 397 SER A O 1
ATOM 3147 N N . GLY A 1 398 ? -5.657 -18.084 28.835 1.00 86.81 398 GLY A N 1
ATOM 3148 C CA . GLY A 1 398 ? -6.727 -17.701 29.755 1.00 86.81 398 GLY A CA 1
ATOM 3149 C C . GLY A 1 398 ? -8.060 -18.378 29.431 1.00 86.81 398 GLY A C 1
ATOM 3150 O O . GLY A 1 398 ? -8.680 -18.962 30.323 1.00 86.81 398 GLY A O 1
ATOM 3151 N N . LEU A 1 399 ? -8.477 -18.366 28.160 1.00 83.25 399 LEU A N 1
ATOM 3152 C CA . LEU A 1 399 ? -9.681 -19.072 27.717 1.00 83.25 399 LEU A CA 1
ATOM 3153 C C . LEU A 1 399 ? -9.552 -20.572 27.966 1.00 83.25 399 LEU A C 1
ATOM 3155 O O . LEU A 1 399 ? -10.500 -21.194 28.438 1.00 83.25 399 LEU A O 1
ATOM 3159 N N . TRP A 1 400 ? -8.395 -21.162 27.674 1.00 83.88 400 TRP A N 1
ATOM 3160 C CA . TRP A 1 400 ? -8.215 -22.597 27.844 1.00 83.88 400 TRP A CA 1
ATOM 3161 C C . TRP A 1 400 ? -8.245 -22.989 29.330 1.00 83.88 400 TRP A C 1
ATOM 3163 O O . TRP A 1 400 ? -8.870 -23.970 29.725 1.00 83.88 400 TRP A O 1
ATOM 3173 N N . SER A 1 401 ? -7.654 -22.181 30.207 1.00 86.94 401 SER A N 1
ATOM 3174 C CA . SER A 1 401 ? -7.798 -22.368 31.654 1.00 86.94 401 SER A CA 1
ATOM 3175 C C . SER A 1 401 ? -9.271 -22.313 32.081 1.00 86.94 401 SER A C 1
ATOM 3177 O O . SER A 1 401 ? -9.744 -23.192 32.802 1.00 86.94 401 SER A O 1
ATOM 3179 N N . PHE A 1 402 ? -10.027 -21.343 31.562 1.00 83.50 402 PHE A N 1
ATOM 3180 C CA . PHE A 1 402 ? -11.452 -21.187 31.849 1.00 83.50 402 PHE A CA 1
ATOM 3181 C C . PHE A 1 402 ? -12.305 -22.359 31.339 1.00 83.50 402 PHE A C 1
ATOM 3183 O O . PHE A 1 402 ? -13.097 -22.920 32.093 1.00 83.50 402 PHE A O 1
ATOM 3190 N N . LEU A 1 403 ? -12.127 -22.778 30.084 1.00 80.19 403 LEU A N 1
ATOM 3191 C CA . LEU A 1 403 ? -12.859 -23.905 29.500 1.00 80.19 403 LEU A CA 1
ATOM 3192 C C . LEU A 1 403 ? -12.524 -25.228 30.200 1.00 80.19 403 LEU A C 1
ATOM 3194 O O . LEU A 1 403 ? -13.422 -26.037 30.430 1.00 80.19 403 LEU A O 1
ATOM 3198 N N . ASN A 1 404 ? -11.265 -25.431 30.600 1.00 82.06 404 ASN A N 1
ATOM 3199 C CA . ASN A 1 404 ? -10.887 -26.578 31.423 1.00 82.06 404 ASN A CA 1
ATOM 3200 C C . ASN A 1 404 ? -11.550 -26.519 32.803 1.00 82.06 404 ASN A C 1
ATOM 3202 O O . ASN A 1 404 ? -12.058 -27.530 33.275 1.00 82.06 404 ASN A O 1
ATOM 3206 N N . GLN A 1 405 ? -11.604 -25.362 33.464 1.00 84.38 405 GLN A N 1
ATOM 3207 C CA . GLN A 1 405 ? -12.320 -25.242 34.740 1.00 84.38 405 GLN A CA 1
ATOM 3208 C C . GLN A 1 405 ? -13.812 -25.559 34.582 1.00 84.38 405 GLN A C 1
ATOM 3210 O O . GLN A 1 405 ? -14.362 -26.322 35.374 1.00 84.38 405 GLN A O 1
ATOM 3215 N N . LEU A 1 406 ? -14.439 -25.059 33.515 1.00 77.94 406 LEU A N 1
ATOM 3216 C CA . LEU A 1 406 ? -15.829 -25.355 33.171 1.00 77.94 406 LEU A CA 1
ATOM 3217 C C . LEU A 1 406 ? -16.085 -26.846 32.911 1.00 77.94 406 LEU A C 1
ATOM 3219 O O . LEU A 1 406 ? -17.151 -27.349 33.258 1.00 77.94 406 LEU A O 1
ATOM 3223 N N . SER A 1 407 ? -15.129 -27.569 32.319 1.00 78.62 407 SER A N 1
ATOM 3224 C CA . SER A 1 407 ? -15.275 -29.011 32.097 1.00 78.62 407 SER A CA 1
ATOM 3225 C C . SER A 1 407 ? -15.130 -29.828 33.385 1.00 78.62 407 SER A C 1
ATOM 3227 O O . SER A 1 407 ? -15.683 -30.923 33.475 1.00 78.62 407 SER A O 1
ATOM 3229 N N . HIS A 1 408 ? -14.375 -29.323 34.367 1.00 85.81 408 HIS A N 1
ATOM 3230 C CA . HIS A 1 408 ? -14.127 -30.003 35.641 1.00 85.81 408 HIS A CA 1
ATOM 3231 C C . HIS A 1 408 ? -15.186 -29.689 36.706 1.00 85.81 408 HIS A C 1
ATOM 3233 O O . HIS A 1 408 ? -15.432 -30.537 37.565 1.00 85.81 408 HIS A O 1
ATOM 3239 N N . ASP A 1 409 ? -15.828 -28.519 36.648 1.00 86.25 409 ASP A N 1
ATOM 3240 C CA . ASP A 1 409 ? -16.907 -28.133 37.559 1.00 86.25 409 ASP A CA 1
ATOM 3241 C C . ASP A 1 409 ? -18.224 -27.850 36.802 1.00 86.25 409 ASP A C 1
ATOM 3243 O O . ASP A 1 409 ? -18.474 -26.731 36.344 1.00 86.25 409 ASP A O 1
ATOM 3247 N N . PRO A 1 410 ? -19.124 -28.849 36.705 1.00 78.75 410 PRO A N 1
ATOM 3248 C CA . PRO A 1 410 ? -20.415 -28.697 36.038 1.00 78.75 410 PRO A CA 1
ATOM 3249 C C . PRO A 1 410 ? -21.314 -27.626 36.670 1.00 78.75 410 PRO A C 1
ATOM 3251 O O . PRO A 1 410 ? -22.209 -27.112 35.995 1.00 78.75 410 PRO A O 1
ATOM 3254 N N . LYS A 1 411 ? -21.112 -27.287 37.956 1.00 83.31 411 LYS A N 1
ATOM 3255 C CA . LYS A 1 411 ? -21.899 -26.238 38.620 1.00 83.31 411 LYS A CA 1
ATOM 3256 C C . LYS A 1 411 ? -21.537 -24.860 38.089 1.00 83.31 411 LYS A C 1
ATOM 3258 O O . LYS A 1 411 ? -22.444 -24.094 37.794 1.00 83.31 411 LYS A O 1
ATOM 3263 N N . LEU A 1 412 ? -20.251 -24.592 37.862 1.00 78.12 412 LEU A N 1
ATOM 3264 C CA . LEU A 1 412 ? -19.785 -23.345 37.250 1.00 78.12 412 LEU A CA 1
ATOM 3265 C C . LEU A 1 412 ? -20.435 -23.106 35.881 1.00 78.12 412 LEU A C 1
ATOM 3267 O O . LEU A 1 412 ? -20.823 -21.985 35.565 1.00 78.12 412 LEU A O 1
ATOM 3271 N N . LEU A 1 413 ? -20.619 -24.165 35.092 1.00 73.12 413 LEU A N 1
ATOM 3272 C CA . LEU A 1 413 ? -21.270 -24.090 33.783 1.00 73.12 413 LEU A CA 1
ATOM 3273 C C . LEU A 1 413 ? -22.777 -23.798 33.900 1.00 73.12 413 LEU A C 1
ATOM 3275 O O . LEU A 1 413 ? -23.325 -23.026 33.112 1.00 73.12 413 LEU A O 1
ATOM 3279 N N . SER A 1 414 ? -23.440 -24.372 34.908 1.00 75.00 414 SER A N 1
ATOM 3280 C CA . SER A 1 414 ? -24.836 -24.065 35.241 1.00 75.00 414 SER A CA 1
ATOM 3281 C C . SER A 1 414 ? -25.008 -22.615 35.705 1.00 75.00 414 SER A C 1
ATOM 3283 O O . SER A 1 414 ? -25.906 -21.924 35.225 1.00 75.00 414 SER A O 1
ATOM 3285 N N . ASP A 1 415 ? -24.140 -22.144 36.600 1.00 79.56 415 ASP A N 1
ATOM 3286 C CA . ASP A 1 415 ? -24.190 -20.790 37.160 1.00 79.56 415 ASP A CA 1
ATOM 3287 C C . ASP A 1 415 ? -23.886 -19.733 36.088 1.00 79.56 415 ASP A C 1
ATOM 3289 O O . ASP A 1 415 ? -24.575 -18.714 36.002 1.00 79.56 415 ASP A O 1
ATOM 3293 N N . LEU A 1 416 ? -22.917 -20.005 35.206 1.00 76.88 416 LEU A N 1
ATOM 3294 C CA . LEU A 1 416 ? -22.599 -19.150 34.063 1.00 76.88 416 LEU A CA 1
ATOM 3295 C C . LEU A 1 416 ? -23.778 -19.062 33.084 1.00 76.88 416 LEU A C 1
ATOM 3297 O O . LEU A 1 416 ? -24.141 -17.966 32.663 1.00 76.88 416 LEU A O 1
ATOM 3301 N N . ASN A 1 417 ? -24.410 -20.190 32.746 1.00 72.06 417 ASN A N 1
ATOM 3302 C CA . ASN A 1 417 ? -25.589 -20.191 31.876 1.00 72.06 417 ASN A CA 1
ATOM 3303 C C . ASN A 1 417 ? -26.759 -19.424 32.500 1.00 72.06 417 ASN A C 1
ATOM 3305 O O . ASN A 1 417 ? -27.410 -18.649 31.802 1.00 72.06 417 ASN A O 1
ATOM 3309 N N . ALA A 1 418 ? -26.995 -19.584 33.806 1.00 77.31 418 ALA A N 1
ATOM 3310 C CA . ALA A 1 418 ? -28.019 -18.827 34.518 1.00 77.31 418 ALA A CA 1
ATOM 3311 C C . ALA A 1 418 ? -27.731 -17.316 34.481 1.00 77.31 418 ALA A C 1
ATOM 3313 O O . ALA A 1 418 ? -28.627 -16.527 34.187 1.00 77.31 418 ALA A O 1
ATOM 3314 N N . ALA A 1 419 ? -26.477 -16.907 34.704 1.00 75.88 419 ALA A N 1
ATOM 3315 C CA . ALA A 1 419 ? -26.066 -15.507 34.627 1.00 75.88 419 ALA A CA 1
ATOM 3316 C C . ALA A 1 419 ? -26.205 -14.927 33.207 1.00 75.88 419 ALA A C 1
ATOM 3318 O O . ALA A 1 419 ? -26.694 -13.808 33.043 1.00 75.88 419 ALA A O 1
ATOM 3319 N N . ILE A 1 420 ? -25.828 -15.690 32.175 1.00 72.50 420 ILE A N 1
ATOM 3320 C CA . ILE A 1 420 ? -25.955 -15.286 30.767 1.00 72.50 420 ILE A CA 1
ATOM 3321 C C . ILE A 1 420 ? -27.430 -15.155 30.364 1.00 72.50 420 ILE A C 1
ATOM 3323 O O . ILE A 1 420 ? -27.796 -14.170 29.720 1.00 72.50 420 ILE A O 1
ATOM 3327 N N . GLU A 1 421 ? -28.301 -16.090 30.755 1.00 74.88 421 GLU A N 1
ATOM 3328 C CA . GLU A 1 421 ? -29.743 -15.967 30.506 1.00 74.88 421 GLU A CA 1
ATOM 3329 C C . GLU A 1 421 ? -30.329 -14.727 31.186 1.00 74.88 421 GLU A C 1
ATOM 3331 O O . GLU A 1 421 ? -31.096 -13.989 30.563 1.00 74.88 421 GLU A O 1
ATOM 3336 N N . LEU A 1 422 ? -29.918 -14.449 32.423 1.00 79.88 422 LEU A N 1
ATOM 3337 C CA . LEU A 1 422 ? -30.376 -13.291 33.187 1.00 79.88 422 LEU A CA 1
ATOM 3338 C C . LEU A 1 422 ? -29.911 -11.973 32.544 1.00 79.88 422 LEU A C 1
ATOM 3340 O O . LEU A 1 422 ? -30.707 -11.044 32.389 1.00 79.88 422 LEU A O 1
ATOM 3344 N N . ALA A 1 423 ? -28.666 -11.916 32.062 1.00 71.38 423 ALA A N 1
ATOM 3345 C CA . ALA A 1 423 ? -28.133 -10.776 31.316 1.00 71.38 423 ALA A CA 1
ATOM 3346 C C . ALA A 1 423 ? -28.835 -10.576 29.958 1.00 71.38 423 ALA A C 1
ATOM 3348 O O . ALA A 1 423 ? -29.174 -9.449 29.590 1.00 71.38 423 ALA A O 1
ATOM 3349 N N . MET A 1 424 ? -29.119 -11.656 29.220 1.00 73.81 424 MET A N 1
ATOM 3350 C CA . MET A 1 424 ? -29.876 -11.580 27.965 1.00 73.81 424 MET A CA 1
ATOM 3351 C C . MET A 1 424 ? -31.326 -11.136 28.192 1.00 73.81 424 MET A C 1
ATOM 3353 O O . MET A 1 424 ? -31.853 -10.360 27.393 1.00 73.81 424 MET A O 1
ATOM 3357 N N . MET A 1 425 ? -31.977 -11.584 29.270 1.00 78.25 425 MET A N 1
ATOM 3358 C CA . MET A 1 425 ? -33.311 -11.104 29.643 1.00 78.25 425 MET A CA 1
ATOM 3359 C C . MET A 1 425 ? -33.290 -9.614 29.994 1.00 78.25 425 MET A C 1
ATOM 3361 O O . MET A 1 425 ? -34.133 -8.869 29.493 1.00 78.25 425 MET A O 1
ATOM 3365 N N . ALA A 1 426 ? -32.301 -9.161 30.767 1.00 75.12 426 ALA A N 1
ATOM 3366 C CA . ALA A 1 426 ? -32.127 -7.747 31.094 1.00 75.12 426 ALA A CA 1
ATOM 3367 C C . ALA A 1 426 ? -31.896 -6.884 29.838 1.00 75.12 426 ALA A C 1
ATOM 3369 O O . ALA A 1 426 ? -32.489 -5.815 29.698 1.00 75.12 426 ALA A O 1
ATOM 3370 N N . SER A 1 427 ? -31.098 -7.369 28.881 1.00 75.38 427 SER A N 1
ATOM 3371 C CA . SER A 1 427 ? -30.856 -6.675 27.609 1.00 75.38 427 SER A CA 1
ATOM 3372 C C . SER A 1 427 ? -32.098 -6.629 26.707 1.00 75.38 427 SER A C 1
ATOM 3374 O O . SER A 1 427 ? -32.378 -5.606 26.085 1.00 75.38 427 SER A O 1
ATOM 3376 N N . ARG A 1 428 ? -32.903 -7.700 26.667 1.00 75.88 428 ARG A N 1
ATOM 3377 C CA . ARG A 1 428 ? -34.180 -7.699 25.931 1.00 75.88 428 ARG A CA 1
ATOM 3378 C C . ARG A 1 428 ? -35.193 -6.739 26.547 1.00 75.88 428 ARG A C 1
ATOM 3380 O O . ARG A 1 428 ? -35.891 -6.052 25.808 1.00 75.88 428 ARG A O 1
ATOM 3387 N N . LEU A 1 429 ? -35.255 -6.661 27.875 1.00 75.62 429 LEU A N 1
ATOM 3388 C CA . LEU A 1 429 ? -36.123 -5.712 28.575 1.00 75.62 429 LEU A CA 1
ATOM 3389 C C . LEU A 1 429 ? -35.716 -4.259 28.290 1.00 75.62 429 LEU A C 1
ATOM 3391 O O . LEU A 1 429 ? -36.588 -3.436 28.019 1.00 75.62 429 LEU A O 1
ATOM 3395 N N . SER A 1 430 ? -34.413 -3.956 28.234 1.00 72.88 430 SER A N 1
ATOM 3396 C CA . SER A 1 430 ? -33.949 -2.601 27.904 1.00 72.88 430 SER A CA 1
ATOM 3397 C C . SER A 1 430 ? -34.197 -2.211 26.440 1.00 72.88 430 SER A C 1
ATOM 3399 O O . SER A 1 430 ? -34.505 -1.053 26.158 1.00 72.88 430 SER A O 1
ATOM 3401 N N . GLN A 1 431 ? -34.142 -3.158 25.496 1.00 64.75 431 GLN A N 1
ATOM 3402 C CA . GLN A 1 431 ? -34.495 -2.896 24.093 1.00 64.75 431 GLN A CA 1
ATOM 3403 C C . GLN A 1 431 ? -35.997 -2.643 23.886 1.00 64.75 431 GLN A C 1
ATOM 3405 O O . GLN A 1 431 ? -36.368 -1.842 23.024 1.00 64.75 431 GLN A O 1
ATOM 3410 N N . VAL A 1 432 ? -36.865 -3.280 24.680 1.00 67.69 432 VAL A N 1
ATOM 3411 C CA . VAL A 1 432 ? -38.319 -3.055 24.619 1.00 67.69 432 VAL A CA 1
ATOM 3412 C C . VAL A 1 432 ? -38.689 -1.662 25.143 1.00 67.69 432 VAL A C 1
ATOM 3414 O O . VAL A 1 432 ? -39.514 -0.993 24.523 1.00 67.69 432 VAL A O 1
ATOM 3417 N N . GLU A 1 433 ? -38.028 -1.168 26.195 1.00 62.69 433 GLU A N 1
ATOM 3418 C CA . GLU A 1 433 ? -38.245 0.198 26.709 1.00 62.69 433 GLU A CA 1
ATOM 3419 C C . GLU A 1 433 ? -37.794 1.306 25.741 1.00 62.69 433 GLU A C 1
ATOM 3421 O O . GLU A 1 433 ? -38.344 2.410 25.763 1.00 62.69 433 GLU A O 1
ATOM 3426 N N . TYR A 1 434 ? -36.831 1.026 24.856 1.00 53.44 434 TYR A N 1
ATOM 3427 C CA . TYR A 1 434 ? -36.398 1.977 23.826 1.00 53.44 434 TYR A CA 1
ATOM 3428 C C . TYR A 1 434 ? -37.337 2.042 22.614 1.00 53.44 434 TYR A C 1
ATOM 3430 O O . TYR A 1 434 ? -37.384 3.073 21.948 1.00 53.44 434 TYR A O 1
ATOM 3438 N N . CYS A 1 435 ? -38.116 0.991 22.340 1.00 50.44 435 CYS A N 1
ATOM 3439 C CA . CYS A 1 435 ? -39.082 0.979 21.234 1.00 50.44 435 CYS A CA 1
ATOM 3440 C C . CYS A 1 435 ? -40.481 1.489 21.629 1.00 50.44 435 CYS A C 1
ATOM 3442 O O . CYS A 1 435 ? -41.332 1.648 20.758 1.00 50.44 435 CYS A O 1
ATOM 3444 N N . SER A 1 436 ? -40.741 1.742 22.919 1.00 48.09 436 SER A N 1
ATOM 3445 C CA . SER A 1 436 ? -42.062 2.146 23.427 1.00 48.09 436 SER A CA 1
ATOM 3446 C C . SER A 1 436 ? -42.188 3.629 23.800 1.00 48.09 436 SER A C 1
ATOM 3448 O O . SER A 1 436 ? -43.199 4.016 24.388 1.00 48.09 436 SER A O 1
ATOM 3450 N N . LYS A 1 437 ? -41.191 4.469 23.495 1.00 44.28 437 LYS A N 1
ATOM 3451 C CA . LYS A 1 437 ? -41.330 5.929 23.603 1.00 44.28 437 LYS A CA 1
ATOM 3452 C C . LYS A 1 437 ? -41.679 6.507 22.222 1.00 44.28 437 LYS A C 1
ATOM 3454 O O . LYS A 1 437 ? -40.882 6.305 21.309 1.00 44.28 437 LYS A O 1
ATOM 3459 N N . PRO A 1 438 ? -42.858 7.141 22.061 1.00 53.06 438 PRO A N 1
ATOM 3460 C CA . PRO A 1 438 ? -43.276 7.759 20.802 1.00 53.06 438 PRO A CA 1
ATOM 3461 C C . PRO A 1 438 ? -42.406 8.951 20.399 1.00 53.06 438 PRO A C 1
ATOM 3463 O O . PRO A 1 438 ? -41.842 9.612 21.306 1.00 53.06 438 PRO A O 1
#

Organism: NCBI:txid1150837

Foldseek 3Di:
DDDPVNVVVVVVVVVVVCVVVVHDPVRPDDPVVVVVVVVVVVVVVVVVVVVVVVVVVVVVVVVVVVVVVVVVVVVVCVVPPDPVVVVVVVVVVVVVVVVVVVVVVVVVVVVVVVVVVVVVVVVVVVVVVVVVVVVVVVVVVVVVVVVVVVVVVVVVVVVVVVVVVVVVVVVVVVVVVVVVVVVVVVVVVVVVVVVVVVVVVVVVVVVVVVVVVVVVPDDDDDDDDDDDDDDPDDPPDPPDPVVVVVVVVVVVVVVVVVVVVVVVVVVVVVVVVVVVVVVVVVVVVVVVVLVVLLVVLLCQLVVLLVQLVVLLVVLVVLVVCQVVVPDPDNDPLVVSVVSLVSNVVSLVSSVVSCVVSCVVVVPCPVPCPVSVVSVVVSVVSSVVSVVSSVVSVVVSVVVVVVVVVCVVDVVVVVVVVVVVVVVVVVVVVVVVVVVPDD

Sequence (438 aa):
MAGRGEYQKQLAALWAKAKTHNLEFKDILPKDMEEELLQIKELKDSRELIQGFQEREGQLRAANEALNKDLIEKQSEIDNLPAEYQSTKMDLKQAHRQIDNHKDTIADLNERIERYRAQAKGIVAVKQADAAATEKLKNLQMEVEDQQIIIDSLEEDNRKSVAIFEQLREADAKALKRKDNLLAKKDKELAAKKDSIVKKEVMITNLRQQAHKTHNIDVAQGNTAFASSDADYGAETPVDTSQDDLLVTKEENINLLQRNLELSVQNRALEEQHVQMKTQLYEALASHESSDRNFAAIVSETKTLFRFYQASSQVLDLFANSFLASKASIPSLVLIESQLDAAQEALSGYFEVKKVVRAINSQPDNNNLDRTALYKELDSLAMSASDSAISLETLHSGLWSFLNQLSHDPKLLSDLNAAIELAMMASRLSQVEYCSKP

pLDDT: mean 79.99, std 15.39, range [31.3, 96.31]